Protein AF-A0A7I5EBB8-F1 (afdb_monomer_lite)

Secondary structure (DSSP, 8-state):
---------------PPPPPPEEEEEETTSPPPSSB-BPTT-SS-EEEEEEETTEEEEEEEEEETTEEEEEEEETTEEE-STTTTTTEEEEEE--S-HHHHS-EEEEEEGGGGTTT-TTEEE--BTTEEEEEETT-TT--EEEEEETTTTEEEEEETTEEEEEEGGGGTTSEEEEEE-SS--TT--STTSPPPPPPPP-PPPPPPPP---------SS-EEEE-SS-EEEEE-SEEEEEEEEEEEEEE-SEEEEEEEEEEEES--EES-SEEEEEEEEEES---EEEEEEEEEEEEEEES--EEEEEEEEEEEEEEEEE-----EEEEEEEEEEEEEE---SEEEEEEEEEEEE-S-----EEEEEEEEEEEES----SEEEEEEEEEEEEEEEEEEEEEEEEEEEEEEEEEEEEEEEEEEEEEEEE--B------SEEEEEESS--------S-B--EESS----------------------PPP-----PPP-B-SPEEEEEETTSBPPSS-B-BGGGS---BPTTS-SS-EEEEEEETTEEEEEEEEEETTEEEEEEEETTEEEES---EEEEEE---TTTBSEEEEEEEHHHHS---TT-S-EE-EE--TT--EEEEEEEETTEEEEEEEETTTTEEEEEETTEEEEEETHHHHHHEEEEEEEEPTT----

Structure (mmCIF, N/CA/C/O backbone):
data_AF-A0A7I5EBB8-F1
#
_entry.id   AF-A0A7I5EBB8-F1
#
loop_
_atom_site.group_PDB
_atom_site.id
_atom_site.type_symbol
_atom_site.label_atom_id
_atom_site.label_alt_id
_atom_site.label_comp_id
_atom_site.label_asym_id
_atom_site.label_entity_id
_atom_site.label_seq_id
_atom_site.pdbx_PDB_ins_code
_atom_site.Cartn_x
_atom_site.Cartn_y
_atom_site.Cartn_z
_atom_site.occupancy
_atom_site.B_iso_or_equiv
_atom_site.auth_seq_id
_atom_site.auth_comp_id
_atom_site.auth_asym_id
_atom_site.auth_atom_id
_atom_site.pdbx_PDB_model_num
ATOM 1 N N . ILE A 1 1 ? -47.905 -50.182 15.492 1.00 34.88 1 ILE A N 1
ATOM 2 C CA . ILE A 1 1 ? -47.058 -50.062 14.285 1.00 34.88 1 ILE A CA 1
ATOM 3 C C . ILE A 1 1 ? -47.151 -48.611 13.819 1.00 34.88 1 ILE A C 1
ATOM 5 O O . ILE A 1 1 ? -48.228 -48.179 13.446 1.00 34.88 1 ILE A O 1
ATOM 9 N N . HIS A 1 2 ? -46.052 -47.881 14.033 1.00 33.25 2 HIS A N 1
ATOM 10 C CA . HIS A 1 2 ? -45.647 -46.548 13.554 1.00 33.25 2 HIS A CA 1
ATOM 11 C C . HIS A 1 2 ? -46.678 -45.421 13.339 1.00 33.25 2 HIS A C 1
ATOM 13 O O . HIS A 1 2 ? -47.309 -45.322 12.294 1.00 33.25 2 HIS A O 1
ATOM 19 N N . SER A 1 3 ? -46.685 -44.472 14.284 1.00 29.11 3 SER A N 1
ATOM 20 C CA . SER A 1 3 ? -46.874 -43.042 14.007 1.00 29.11 3 SER A CA 1
ATOM 21 C C . SER A 1 3 ? -45.490 -42.389 14.061 1.00 29.11 3 SER A C 1
ATOM 23 O O . SER A 1 3 ? -44.815 -42.472 15.089 1.00 29.11 3 SER A O 1
ATOM 25 N N . THR A 1 4 ? -45.031 -41.825 12.945 1.00 33.00 4 THR A N 1
ATOM 26 C CA . THR A 1 4 ? -43.699 -41.220 12.815 1.00 33.00 4 THR A CA 1
ATOM 27 C C . THR A 1 4 ? -43.858 -39.706 12.745 1.00 33.00 4 THR A C 1
ATOM 29 O O . THR A 1 4 ? -44.167 -39.150 11.694 1.00 33.00 4 THR A O 1
ATOM 32 N N . SER A 1 5 ? -43.652 -39.033 13.876 1.00 31.89 5 SER A N 1
ATOM 33 C CA . SER A 1 5 ? -43.487 -37.582 13.927 1.00 31.89 5 SER A CA 1
ATOM 34 C C . SER A 1 5 ? -42.137 -37.208 13.312 1.00 31.89 5 SER A C 1
ATOM 36 O O . SER A 1 5 ? -41.087 -37.560 13.850 1.00 31.89 5 SER A O 1
ATOM 38 N N . TYR A 1 6 ? -42.154 -36.490 12.190 1.00 31.73 6 TYR A N 1
ATOM 39 C CA . TYR A 1 6 ? -40.972 -35.833 11.639 1.00 31.73 6 TYR A CA 1
ATOM 40 C C . TYR A 1 6 ? -40.589 -34.656 12.541 1.00 31.73 6 TYR A C 1
ATOM 42 O O . TYR A 1 6 ? -41.153 -33.568 12.452 1.00 31.73 6 TYR A O 1
ATOM 50 N N . VAL A 1 7 ? -39.621 -34.877 13.427 1.00 32.81 7 VAL A N 1
ATOM 51 C CA . VAL A 1 7 ? -38.882 -33.789 14.065 1.00 32.81 7 VAL A CA 1
ATOM 52 C C . VAL A 1 7 ? -37.901 -33.257 13.022 1.00 32.81 7 VAL A C 1
ATOM 54 O O . VAL A 1 7 ? -36.929 -33.928 12.677 1.00 32.81 7 VAL A O 1
ATOM 57 N N . CYS A 1 8 ? -38.155 -32.053 12.507 1.00 30.16 8 CYS A N 1
ATOM 58 C CA . CYS A 1 8 ? -37.134 -31.250 11.840 1.00 30.16 8 CYS A CA 1
ATOM 59 C C . CYS A 1 8 ? -36.033 -30.935 12.861 1.00 30.16 8 CYS A C 1
ATOM 61 O O . CYS A 1 8 ? -36.090 -29.925 13.562 1.00 30.16 8 CYS A O 1
ATOM 63 N N . LEU A 1 9 ? -35.028 -31.806 12.963 1.00 33.78 9 LEU A N 1
ATOM 64 C CA . LEU A 1 9 ? -33.756 -31.432 13.562 1.00 33.78 9 LEU A CA 1
ATOM 65 C C . LEU A 1 9 ? -33.115 -30.396 12.636 1.00 33.78 9 LEU A C 1
ATOM 67 O O . LEU A 1 9 ? -32.522 -30.724 11.610 1.00 33.78 9 LEU A O 1
ATOM 71 N N . ASN A 1 10 ? -33.246 -29.130 13.020 1.00 35.22 10 ASN A N 1
ATOM 72 C CA . ASN A 1 10 ? -32.328 -28.083 12.612 1.00 35.22 10 ASN A CA 1
ATOM 73 C C . ASN A 1 10 ? -30.911 -28.529 13.004 1.00 35.22 10 ASN A C 1
ATOM 75 O O . ASN A 1 10 ? -30.484 -28.326 14.140 1.00 35.22 10 ASN A O 1
ATOM 79 N N . MET A 1 11 ? -30.168 -29.125 12.070 1.00 32.88 11 MET A N 1
ATOM 80 C CA . MET A 1 11 ? -28.710 -29.147 12.135 1.00 32.88 11 MET A CA 1
ATOM 81 C C . MET A 1 11 ? -28.214 -27.714 11.912 1.00 32.88 11 MET A C 1
ATOM 83 O O . MET A 1 11 ? -27.711 -27.361 10.848 1.00 32.88 11 MET A O 1
ATOM 87 N N . ILE A 1 12 ? -28.365 -26.863 12.929 1.00 40.44 12 ILE A N 1
ATOM 88 C CA . ILE A 1 12 ? -27.466 -25.728 13.099 1.00 40.44 12 ILE A CA 1
ATOM 89 C C . ILE A 1 12 ? -26.121 -26.384 13.382 1.00 40.44 12 ILE A C 1
ATOM 91 O O . ILE A 1 12 ? -25.874 -26.851 14.493 1.00 40.44 12 ILE A O 1
ATOM 95 N N . ALA A 1 13 ? -25.290 -26.515 12.347 1.00 41.19 13 ALA A N 1
ATOM 96 C CA . ALA A 1 13 ? -23.890 -26.853 12.523 1.00 41.19 13 ALA A CA 1
ATOM 97 C C . ALA A 1 13 ? -23.352 -25.913 13.604 1.00 41.19 13 ALA A C 1
ATOM 99 O O . ALA A 1 13 ? -23.390 -24.693 13.432 1.00 41.19 13 ALA A O 1
ATOM 100 N N . ALA A 1 14 ? -22.947 -26.477 14.742 1.00 38.88 14 ALA A N 1
ATOM 101 C CA . ALA A 1 14 ? -22.342 -25.726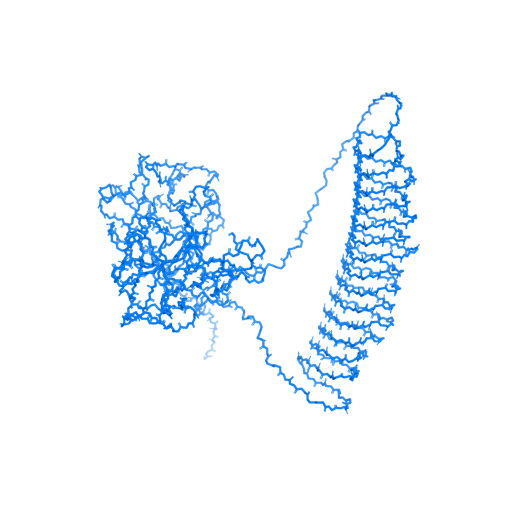 15.823 1.00 38.88 14 ALA A CA 1
ATOM 102 C C . ALA A 1 14 ? -21.138 -24.981 15.236 1.00 38.88 14 ALA A C 1
ATOM 104 O O . ALA A 1 14 ? -20.107 -25.590 14.951 1.00 38.88 14 ALA A O 1
ATOM 105 N N . ARG A 1 15 ? -21.285 -23.677 14.972 1.00 53.69 15 ARG A N 1
ATOM 106 C CA . ARG A 1 15 ? -20.143 -22.832 14.632 1.00 53.69 15 ARG A CA 1
ATOM 107 C C . ARG A 1 15 ? -19.220 -22.902 15.839 1.00 53.69 15 ARG A C 1
ATOM 109 O O . ARG A 1 15 ? -19.615 -22.498 16.931 1.00 53.69 15 ARG A O 1
ATOM 116 N N . SER A 1 16 ? -18.033 -23.475 15.657 1.00 62.59 16 SER A N 1
ATOM 117 C CA . SER A 1 16 ? -16.977 -23.413 16.663 1.00 62.59 16 SER A CA 1
ATOM 118 C C . SER A 1 16 ? -16.785 -21.956 17.068 1.00 62.59 16 SER A C 1
ATOM 120 O O . SER A 1 16 ? -16.807 -21.081 16.197 1.00 62.59 16 SER A O 1
ATOM 122 N N . GLN A 1 17 ? -16.625 -21.692 18.366 1.00 82.25 17 GLN A N 1
ATOM 123 C CA . GLN A 1 17 ? -16.383 -20.331 18.835 1.00 82.25 17 GLN A CA 1
ATOM 124 C C . GLN A 1 17 ? -15.175 -19.718 18.102 1.00 82.25 17 GLN A C 1
ATOM 126 O O . GLN A 1 17 ? -14.209 -20.443 17.833 1.00 82.25 17 GLN A O 1
ATOM 131 N N . PRO A 1 18 ? -15.230 -18.418 17.750 1.00 90.81 18 PRO A N 1
ATOM 132 C CA . PRO A 1 18 ? -14.087 -17.720 17.178 1.00 90.81 18 PRO A CA 1
ATOM 133 C C . PRO A 1 18 ? -12.851 -17.878 18.068 1.00 90.81 18 PRO A C 1
ATOM 135 O O . PRO A 1 18 ? -12.955 -17.831 19.293 1.00 90.81 18 PRO A O 1
ATOM 138 N N . LYS A 1 19 ? -11.684 -18.077 17.453 1.00 95.50 19 LYS A N 1
ATOM 139 C CA . LYS A 1 19 ? -10.406 -18.112 18.174 1.00 95.50 19 LYS A CA 1
ATOM 140 C C . LYS A 1 19 ? -10.071 -16.730 18.748 1.00 95.50 19 LYS A C 1
ATOM 142 O O . LYS A 1 19 ? -10.639 -15.716 18.345 1.00 95.50 19 LYS A O 1
ATOM 147 N N . GLU A 1 20 ? -9.125 -16.701 19.679 1.00 96.88 20 GLU A N 1
ATOM 148 C CA . GLU A 1 20 ? -8.567 -15.452 20.203 1.00 96.88 20 GLU A CA 1
ATOM 149 C C . GLU A 1 20 ? -7.585 -14.801 19.214 1.00 96.88 20 GLU A C 1
ATOM 151 O O . GLU A 1 20 ? -7.008 -15.464 18.343 1.00 96.88 20 GLU A O 1
ATOM 156 N N . ASP A 1 21 ? -7.373 -13.493 19.377 1.00 98.12 21 ASP A N 1
ATOM 157 C CA . ASP A 1 21 ? -6.368 -12.740 18.630 1.00 98.12 21 ASP A CA 1
ATOM 158 C C . ASP A 1 21 ? -4.963 -13.307 18.892 1.00 98.12 21 ASP A C 1
ATOM 160 O O . ASP A 1 21 ? -4.546 -13.509 20.034 1.00 98.12 21 ASP A O 1
ATOM 164 N N . THR A 1 22 ? -4.191 -13.543 17.829 1.00 98.38 22 THR A N 1
ATOM 165 C CA . THR A 1 22 ? -2.819 -14.053 17.957 1.00 98.38 22 THR A CA 1
ATOM 166 C C . THR A 1 22 ? -1.810 -12.907 17.942 1.00 98.38 22 THR A C 1
ATOM 168 O O . THR A 1 22 ? -1.615 -12.245 16.922 1.00 98.38 22 THR A O 1
ATOM 171 N N . TRP A 1 23 ? -1.120 -12.716 19.067 1.00 98.38 23 TRP A N 1
ATOM 172 C CA . TRP A 1 23 ? -0.069 -11.711 19.251 1.00 98.38 23 TRP A CA 1
ATOM 173 C C . TRP A 1 23 ? 1.315 -12.368 19.290 1.00 98.38 23 TRP A C 1
ATOM 175 O O . TRP A 1 23 ? 1.748 -12.877 20.329 1.00 98.38 23 TRP A O 1
ATOM 185 N N . ALA A 1 24 ? 2.032 -12.357 18.165 1.00 98.00 24 ALA A N 1
ATOM 186 C CA . ALA A 1 24 ? 3.351 -12.981 18.078 1.00 98.00 24 ALA A CA 1
ATOM 187 C C . ALA A 1 24 ? 4.417 -12.152 18.783 1.00 98.00 24 ALA A C 1
ATOM 189 O O . ALA A 1 24 ? 4.613 -10.985 18.446 1.00 98.00 24 ALA A O 1
ATOM 190 N N . PHE A 1 25 ? 5.156 -12.785 19.696 1.00 97.38 25 PHE A N 1
ATOM 191 C CA . PHE A 1 25 ? 6.366 -12.204 20.268 1.00 97.38 25 PHE A CA 1
ATOM 192 C C . PHE A 1 25 ? 7.398 -11.931 19.182 1.00 97.38 25 PHE A C 1
ATOM 194 O O . PHE A 1 25 ? 7.739 -12.805 18.385 1.00 97.38 25 PHE A O 1
ATOM 201 N N . GLN A 1 26 ? 7.914 -10.710 19.191 1.00 97.94 26 GLN A N 1
ATOM 202 C CA . GLN A 1 26 ? 8.800 -10.203 18.169 1.00 97.94 26 GLN A CA 1
ATOM 203 C C . GLN A 1 26 ? 9.948 -9.428 18.807 1.00 97.94 26 GLN A C 1
ATOM 205 O O . GLN A 1 26 ? 9.747 -8.412 19.478 1.00 97.94 26 GLN A O 1
ATOM 210 N N . LYS A 1 27 ? 11.173 -9.889 18.547 1.00 97.88 27 LYS A N 1
ATOM 211 C CA . LYS A 1 27 ? 12.380 -9.158 18.922 1.00 97.88 27 LYS A CA 1
ATOM 212 C C . LYS A 1 27 ? 12.552 -7.957 17.988 1.00 97.88 27 LYS A C 1
ATOM 214 O O . LYS A 1 27 ? 12.444 -8.079 16.765 1.00 97.88 27 LYS A O 1
ATOM 219 N N . ILE A 1 28 ? 12.812 -6.787 18.563 1.00 98.00 28 ILE A N 1
ATOM 220 C CA . ILE A 1 28 ? 13.091 -5.576 17.779 1.00 98.00 28 ILE A CA 1
ATOM 221 C C . ILE A 1 28 ? 14.420 -5.771 17.036 1.00 98.00 28 ILE A C 1
ATOM 223 O O . ILE A 1 28 ? 15.385 -6.286 17.606 1.00 98.00 28 ILE A O 1
ATOM 227 N N . GLY A 1 29 ? 14.473 -5.376 15.763 1.00 97.19 29 GLY A N 1
ATOM 228 C CA . GLY A 1 29 ? 15.647 -5.577 14.911 1.00 97.19 29 GLY A CA 1
ATOM 229 C C . GLY A 1 29 ? 15.768 -6.979 14.304 1.00 97.19 29 GLY A C 1
ATOM 230 O O . GLY A 1 29 ? 16.815 -7.305 13.751 1.00 97.19 29 GLY A O 1
ATOM 231 N N . THR A 1 30 ? 14.720 -7.809 14.362 1.00 97.69 30 THR A N 1
ATOM 232 C CA . THR A 1 30 ? 14.623 -9.051 13.570 1.00 97.69 30 THR A CA 1
ATOM 233 C C . THR A 1 30 ? 13.460 -8.994 12.584 1.00 97.69 30 THR A C 1
ATOM 235 O O . THR A 1 30 ? 12.589 -8.136 12.710 1.00 97.69 30 THR A O 1
ATOM 238 N N . ALA A 1 31 ? 13.441 -9.890 11.593 1.00 98.00 31 ALA A N 1
ATOM 239 C CA . ALA A 1 31 ? 12.369 -9.959 10.598 1.00 98.00 31 ALA A CA 1
ATOM 240 C C . ALA A 1 31 ? 10.986 -10.154 11.244 1.00 98.00 31 ALA A C 1
ATOM 242 O O . ALA A 1 31 ? 10.888 -10.762 12.310 1.00 98.00 31 ALA A O 1
ATOM 243 N N . PHE A 1 32 ? 9.940 -9.648 10.591 1.00 98.38 32 PHE A N 1
ATOM 244 C CA . PHE A 1 32 ? 8.550 -9.766 11.017 1.00 98.38 32 PHE A CA 1
ATOM 245 C C . PHE A 1 32 ? 8.129 -11.233 11.185 1.00 98.38 32 PHE A C 1
ATOM 247 O O . PHE A 1 32 ? 8.659 -12.125 10.506 1.00 98.38 32 PHE A O 1
ATOM 254 N N . PRO A 1 33 ? 7.149 -11.502 12.060 1.00 97.44 33 PRO A N 1
ATOM 255 C CA . PRO A 1 33 ? 6.530 -12.812 12.114 1.00 97.44 33 PRO A CA 1
ATOM 256 C C . PRO A 1 33 ? 5.629 -12.994 10.872 1.00 97.44 33 PRO A C 1
ATOM 258 O O . PRO A 1 33 ? 5.290 -12.009 10.213 1.00 97.44 33 PRO A O 1
ATOM 261 N N . PRO A 1 34 ? 5.238 -14.228 10.507 1.00 95.75 34 PRO A N 1
ATOM 262 C CA . PRO A 1 34 ? 4.413 -14.462 9.320 1.00 95.75 34 PRO A CA 1
ATOM 263 C C . PRO A 1 34 ? 3.029 -13.809 9.443 1.00 95.75 34 PRO A C 1
ATOM 265 O O . PRO A 1 34 ? 2.474 -13.732 10.538 1.00 95.75 34 PRO A O 1
ATOM 268 N N . ASN A 1 35 ? 2.455 -13.388 8.315 1.00 96.50 35 ASN A N 1
ATOM 269 C CA . ASN A 1 35 ? 1.112 -12.800 8.221 1.00 96.50 35 ASN A CA 1
ATOM 270 C C . ASN A 1 35 ? 0.824 -11.667 9.241 1.00 96.50 35 ASN A C 1
ATOM 272 O O . ASN A 1 35 ? -0.181 -11.740 9.961 1.00 96.50 35 ASN A O 1
ATOM 276 N N . PRO A 1 36 ? 1.696 -10.643 9.353 1.00 98.38 36 PRO A N 1
ATOM 277 C CA . PRO A 1 36 ? 1.454 -9.509 10.235 1.00 98.38 36 PRO A CA 1
ATOM 278 C C . PRO A 1 36 ? 0.279 -8.663 9.717 1.00 98.38 36 PRO A C 1
ATOM 280 O O . PRO A 1 36 ? 0.115 -8.469 8.514 1.00 98.38 36 PRO A O 1
ATOM 283 N N . VAL A 1 37 ? -0.543 -8.122 10.617 1.00 98.56 37 VAL A N 1
ATOM 284 C CA . VAL A 1 37 ? -1.717 -7.320 10.232 1.00 98.56 37 VAL A CA 1
ATOM 285 C C . VAL A 1 37 ? -1.315 -5.873 9.934 1.00 98.56 37 VAL A C 1
ATOM 287 O O . VAL A 1 37 ? -0.884 -5.134 10.826 1.00 98.56 37 VAL A O 1
ATOM 290 N N . LYS A 1 38 ? -1.486 -5.457 8.673 1.00 98.00 38 LYS A N 1
ATOM 291 C CA . LYS A 1 38 ? -1.270 -4.076 8.208 1.00 98.00 38 LYS A CA 1
ATOM 292 C C . LYS A 1 38 ? -2.376 -3.123 8.665 1.00 98.00 38 LYS A C 1
ATOM 294 O O . LYS A 1 38 ? -3.549 -3.484 8.779 1.00 98.00 38 LYS A O 1
ATOM 299 N N . CYS A 1 39 ? -2.000 -1.863 8.855 1.00 98.00 39 CYS A N 1
ATOM 300 C CA . CYS A 1 39 ? -2.942 -0.760 9.001 1.00 98.00 39 CYS A CA 1
ATOM 301 C C . CYS A 1 39 ? -3.643 -0.479 7.667 1.00 98.00 39 CYS A C 1
ATOM 303 O O . CYS A 1 39 ? -3.008 -0.488 6.611 1.00 98.00 39 CYS A O 1
ATOM 305 N N . LEU A 1 40 ? -4.945 -0.182 7.712 1.00 95.06 40 LEU A N 1
ATOM 306 C CA . LEU A 1 40 ? -5.749 0.068 6.515 1.00 95.06 40 LEU A CA 1
ATOM 307 C C . LEU A 1 40 ? -5.126 1.142 5.606 1.00 95.06 40 LEU A C 1
ATOM 309 O O . LEU A 1 40 ? -4.961 2.301 5.998 1.00 95.06 40 LEU A O 1
ATOM 313 N N . GLY A 1 41 ? -4.838 0.757 4.361 1.00 93.50 41 GLY A N 1
ATOM 314 C CA . GLY A 1 41 ? -4.309 1.656 3.334 1.00 93.50 41 GLY A CA 1
ATOM 315 C C . GLY A 1 41 ? -2.876 2.137 3.576 1.00 93.50 41 GLY A C 1
ATOM 316 O O . GLY A 1 41 ? -2.452 3.075 2.911 1.00 93.50 41 GLY A O 1
ATOM 317 N N . GLN A 1 42 ? -2.141 1.535 4.517 1.00 96.12 42 GLN A N 1
ATOM 318 C CA . GLN A 1 42 ? -0.746 1.878 4.796 1.00 96.12 42 GLN A CA 1
ATOM 319 C C . GLN A 1 42 ? 0.197 0.835 4.196 1.00 96.12 42 GLN A C 1
ATOM 321 O O . GLN A 1 42 ? 0.010 -0.364 4.395 1.00 96.12 42 GLN A O 1
ATOM 326 N N . GLN A 1 43 ? 1.243 1.289 3.501 1.00 97.00 43 GLN A N 1
ATOM 327 C CA . GLN A 1 43 ? 2.196 0.390 2.841 1.00 97.00 43 GLN A CA 1
ATOM 328 C C . GLN A 1 43 ? 3.107 -0.343 3.839 1.00 97.00 43 GLN A C 1
ATOM 330 O O . GLN A 1 43 ? 3.397 -1.524 3.663 1.00 97.00 43 GLN A O 1
ATOM 335 N N . ASN A 1 44 ? 3.571 0.352 4.881 1.00 98.00 44 ASN A N 1
ATOM 336 C CA . ASN A 1 44 ? 4.619 -0.126 5.787 1.00 98.00 44 ASN A CA 1
ATOM 337 C C . ASN A 1 44 ? 4.297 0.192 7.255 1.00 98.00 44 ASN A C 1
ATOM 339 O O . ASN A 1 44 ? 5.113 0.759 7.974 1.00 98.00 44 ASN A O 1
ATOM 343 N N . MET A 1 45 ? 3.069 -0.096 7.688 1.00 98.62 45 MET A N 1
ATOM 344 C CA . MET A 1 45 ? 2.646 0.115 9.073 1.00 98.62 45 MET A CA 1
ATOM 345 C C . MET A 1 45 ? 1.788 -1.054 9.543 1.00 98.62 45 MET A C 1
ATOM 347 O O . MET A 1 45 ? 0.788 -1.386 8.907 1.00 98.62 45 MET A O 1
ATOM 351 N N . TYR A 1 46 ? 2.161 -1.647 10.671 1.00 98.81 46 TYR A N 1
ATOM 352 C CA . TYR A 1 46 ? 1.557 -2.860 11.217 1.00 98.81 46 TYR A CA 1
ATOM 353 C C . TYR A 1 46 ? 1.118 -2.643 12.666 1.00 98.81 46 TYR A C 1
ATOM 355 O O . TYR A 1 46 ? 1.676 -1.803 13.380 1.00 98.81 46 TYR A O 1
ATOM 363 N N . VAL A 1 47 ? 0.106 -3.401 13.092 1.00 98.88 47 VAL A N 1
ATOM 364 C CA . VAL A 1 47 ? -0.451 -3.320 14.448 1.00 98.88 47 VAL A CA 1
ATOM 365 C C . VAL A 1 47 ? 0.491 -3.999 15.438 1.00 98.88 47 VAL A C 1
ATOM 367 O O . VAL A 1 47 ? 0.800 -5.186 15.301 1.00 98.88 47 VAL A O 1
ATOM 370 N N . ALA A 1 48 ? 0.932 -3.249 16.448 1.00 98.81 48 ALA A N 1
ATOM 371 C CA . ALA A 1 48 ? 1.857 -3.730 17.463 1.00 98.81 48 ALA A CA 1
ATOM 372 C C . ALA A 1 48 ? 1.317 -3.508 18.881 1.00 98.81 48 ALA A C 1
ATOM 374 O O . ALA A 1 48 ? 0.501 -2.619 19.128 1.00 98.81 48 ALA A O 1
ATOM 375 N N . LEU A 1 49 ? 1.810 -4.313 19.814 1.00 98.81 49 LEU A N 1
ATOM 376 C CA . LEU A 1 49 ? 1.445 -4.311 21.224 1.00 98.81 49 LEU A CA 1
ATOM 377 C C . LEU A 1 49 ? 2.709 -4.390 22.079 1.00 98.81 49 LEU A C 1
ATOM 379 O O . LEU A 1 49 ? 3.642 -5.135 21.779 1.00 98.81 49 LEU A O 1
ATOM 383 N N . TRP A 1 50 ? 2.739 -3.624 23.160 1.00 98.56 50 TRP A N 1
ATOM 384 C CA . TRP A 1 50 ? 3.810 -3.642 24.145 1.00 98.56 50 TRP A CA 1
ATOM 385 C C . TRP A 1 50 ? 3.225 -3.615 25.554 1.00 98.56 50 TRP A C 1
ATOM 387 O O . TRP A 1 50 ? 2.155 -3.052 25.780 1.00 98.56 50 TRP A O 1
ATOM 397 N N . TYR A 1 51 ? 3.928 -4.218 26.510 1.00 97.38 51 TYR A N 1
ATOM 398 C CA . TYR A 1 51 ? 3.520 -4.237 27.909 1.00 97.38 51 TYR A CA 1
ATOM 399 C C . TYR A 1 51 ? 4.507 -3.457 28.761 1.00 97.38 51 TYR A C 1
ATOM 401 O O . TYR A 1 51 ? 5.714 -3.683 28.701 1.00 97.38 51 TYR A O 1
ATOM 409 N N . LYS A 1 52 ? 3.981 -2.600 29.637 1.00 95.88 52 LYS A N 1
ATOM 410 C CA . LYS A 1 52 ? 4.773 -1.933 30.670 1.00 95.88 52 LYS A CA 1
ATOM 411 C C . LYS A 1 52 ? 4.121 -2.119 32.029 1.00 95.88 52 LYS A C 1
ATOM 413 O O . LYS A 1 52 ? 2.998 -1.675 32.249 1.00 95.88 52 LYS A O 1
ATOM 418 N N . HIS A 1 53 ? 4.822 -2.788 32.945 1.00 93.19 53 HIS A N 1
ATOM 419 C CA . HIS A 1 53 ? 4.309 -3.114 34.285 1.00 93.19 53 HIS A CA 1
ATOM 420 C C . HIS A 1 53 ? 2.941 -3.827 34.247 1.00 93.19 53 HIS A C 1
ATOM 422 O O . HIS A 1 53 ? 2.025 -3.476 34.986 1.00 93.19 53 HIS A O 1
ATOM 428 N N . GLY A 1 54 ? 2.785 -4.784 33.325 1.00 92.50 54 GLY A N 1
ATOM 429 C CA . GLY A 1 54 ? 1.537 -5.530 33.129 1.00 92.50 54 GLY A CA 1
ATOM 430 C C . GLY A 1 54 ? 0.427 -4.765 32.398 1.00 92.50 54 GLY A C 1
ATOM 431 O O . GLY A 1 54 ? -0.632 -5.339 32.164 1.00 92.50 54 GLY A O 1
ATOM 432 N N . LYS A 1 55 ? 0.646 -3.501 32.004 1.00 96.25 55 LYS A N 1
ATOM 433 C CA . LYS A 1 55 ? -0.331 -2.718 31.238 1.00 96.25 55 LYS A CA 1
ATOM 434 C C . LYS A 1 55 ? -0.070 -2.815 29.729 1.00 96.25 55 LYS A C 1
ATOM 436 O O . LYS A 1 55 ? 1.038 -2.463 29.318 1.00 96.25 55 LYS A O 1
ATOM 441 N N . PRO A 1 56 ? -1.056 -3.252 28.927 1.00 98.12 56 PRO A N 1
ATOM 442 C CA . PRO A 1 56 ? -0.958 -3.290 27.471 1.00 98.12 56 PRO A CA 1
ATOM 443 C C . PRO A 1 56 ? -1.060 -1.887 26.865 1.00 98.12 56 PRO A C 1
ATOM 445 O O . PRO A 1 56 ? -1.877 -1.071 27.291 1.00 98.12 56 PRO A O 1
ATOM 448 N N . ILE A 1 57 ? -0.237 -1.621 25.856 1.00 98.44 57 ILE A N 1
ATOM 449 C CA . ILE A 1 57 ? -0.179 -0.371 25.100 1.00 98.44 57 ILE A CA 1
ATOM 450 C C . ILE A 1 57 ? -0.044 -0.743 23.625 1.00 98.44 57 ILE A C 1
ATOM 452 O O . ILE A 1 57 ? 0.988 -1.281 23.216 1.00 98.44 57 ILE A O 1
ATOM 456 N N . HIS A 1 58 ? -1.071 -0.466 22.821 1.00 98.81 58 HIS A N 1
ATOM 457 C CA . HIS A 1 58 ? -0.940 -0.597 21.372 1.00 98.81 58 HIS A CA 1
ATOM 458 C C . HIS A 1 58 ? -0.093 0.539 20.790 1.00 98.81 58 HIS A C 1
ATOM 460 O O . HIS A 1 58 ? -0.035 1.658 21.304 1.00 98.81 58 HIS A O 1
ATOM 466 N N . GLY A 1 59 ? 0.570 0.231 19.688 1.00 98.56 59 GLY A N 1
ATOM 467 C CA . GLY A 1 59 ? 1.391 1.152 18.921 1.00 98.56 59 GLY A CA 1
ATOM 468 C C . GLY A 1 59 ? 1.564 0.612 17.514 1.00 98.56 59 GLY A C 1
ATOM 469 O O . GLY A 1 59 ? 0.752 -0.186 17.038 1.00 98.56 59 GLY A O 1
ATOM 470 N N . ARG A 1 60 ? 2.636 1.027 16.846 1.00 98.69 60 ARG A N 1
ATOM 471 C CA . ARG A 1 60 ? 2.911 0.601 15.472 1.00 98.69 60 ARG A CA 1
ATOM 472 C C . ARG A 1 60 ? 4.284 -0.015 15.326 1.00 98.69 60 ARG A C 1
ATOM 474 O O . ARG A 1 60 ? 5.221 0.371 16.025 1.00 98.69 60 ARG A O 1
ATOM 481 N N . SER A 1 61 ? 4.403 -0.899 14.349 1.00 98.62 61 SER A N 1
ATOM 482 C CA . SER A 1 61 ? 5.679 -1.356 13.812 1.00 98.62 61 SER A CA 1
ATOM 483 C C . SER A 1 61 ? 5.772 -1.096 12.311 1.00 98.62 61 SER A C 1
ATOM 485 O O . SER A 1 61 ? 4.759 -0.903 11.636 1.00 98.62 61 SER A O 1
ATOM 487 N N . TRP A 1 62 ? 6.995 -1.045 11.795 1.00 98.69 62 TRP A N 1
ATOM 488 C CA . TRP A 1 62 ? 7.298 -0.901 10.371 1.00 98.69 62 TRP A CA 1
ATOM 489 C C . TRP A 1 62 ? 8.575 -1.660 10.013 1.00 98.69 62 TRP A C 1
ATOM 491 O O . TRP A 1 62 ? 9.362 -2.044 10.881 1.00 98.69 62 TRP A O 1
ATOM 501 N N . ASN A 1 63 ? 8.752 -1.905 8.720 1.00 98.38 63 ASN A N 1
ATOM 502 C CA . ASN A 1 63 ? 9.935 -2.522 8.147 1.00 98.38 63 ASN A CA 1
ATOM 503 C C . ASN A 1 63 ? 10.993 -1.461 7.848 1.00 98.38 63 ASN A C 1
ATOM 505 O O . ASN A 1 63 ? 10.716 -0.485 7.148 1.00 98.38 63 ASN A O 1
ATOM 509 N N . ASN A 1 64 ? 12.204 -1.682 8.345 1.00 98.12 64 ASN A N 1
ATOM 510 C CA . ASN A 1 64 ? 13.397 -0.967 7.923 1.00 98.12 64 ASN A CA 1
ATOM 511 C C . ASN A 1 64 ? 14.555 -1.964 7.821 1.00 98.12 64 ASN A C 1
ATOM 513 O O . ASN A 1 64 ? 14.828 -2.697 8.768 1.00 98.12 64 ASN A O 1
ATOM 517 N N . GLY A 1 65 ? 15.205 -2.056 6.666 1.00 97.62 65 GLY A N 1
ATOM 518 C CA . GLY A 1 65 ? 16.265 -3.031 6.413 1.00 97.62 65 GLY A CA 1
ATOM 519 C C . GLY A 1 65 ? 15.808 -4.492 6.515 1.00 97.62 65 GLY A C 1
ATOM 520 O O . GLY A 1 65 ? 16.624 -5.369 6.784 1.00 97.62 65 GLY A O 1
ATOM 521 N N . GLY A 1 66 ? 14.512 -4.774 6.354 1.00 97.75 66 GLY A N 1
ATOM 522 C CA . GLY A 1 66 ? 13.945 -6.119 6.476 1.00 97.75 66 GLY A CA 1
ATOM 523 C C . GLY A 1 66 ? 13.614 -6.537 7.903 1.00 97.75 66 GLY A C 1
ATOM 524 O O . GLY A 1 66 ? 13.153 -7.663 8.121 1.00 97.75 66 GLY A O 1
ATOM 525 N N . VAL A 1 67 ? 13.832 -5.656 8.876 1.00 98.31 67 VAL A N 1
ATOM 526 C CA . VAL A 1 67 ? 13.623 -5.931 10.294 1.00 98.31 67 VAL A CA 1
ATOM 527 C C . VAL A 1 67 ? 12.578 -5.004 10.901 1.00 98.31 67 VAL A C 1
ATOM 529 O O . VAL A 1 67 ? 12.210 -3.978 10.331 1.00 98.31 67 VAL A O 1
ATOM 532 N N . VAL A 1 68 ? 12.065 -5.413 12.056 1.00 98.44 68 VAL A N 1
ATOM 533 C CA . VAL A 1 68 ? 11.032 -4.699 12.801 1.00 98.44 68 VAL A CA 1
ATOM 534 C C . VAL A 1 68 ? 11.642 -3.519 13.548 1.00 98.44 68 VAL A C 1
ATOM 536 O O . VAL A 1 68 ? 12.474 -3.701 14.441 1.00 98.44 68 VAL A O 1
ATOM 539 N N . GLU A 1 69 ? 11.140 -2.331 13.239 1.00 98.50 69 GLU A N 1
ATOM 540 C CA . GLU A 1 69 ? 11.186 -1.146 14.094 1.00 98.50 69 GLU A CA 1
ATOM 541 C C . GLU A 1 69 ? 9.776 -0.820 14.600 1.00 98.50 69 GLU A C 1
ATOM 543 O O . GLU A 1 69 ? 8.781 -1.350 14.095 1.00 98.50 69 GLU A O 1
ATOM 548 N N . CYS A 1 70 ? 9.670 0.011 15.637 1.00 98.50 70 CYS A N 1
ATOM 549 C CA . CYS A 1 70 ? 8.392 0.286 16.283 1.00 98.50 70 CYS A CA 1
ATOM 550 C C . CYS A 1 70 ? 8.359 1.609 17.047 1.00 98.50 70 CYS A C 1
ATOM 552 O O . CYS A 1 70 ? 9.391 2.216 17.324 1.00 98.50 70 CYS A O 1
ATOM 554 N N . SER A 1 71 ? 7.151 2.040 17.408 1.00 98.62 71 SER A N 1
ATOM 555 C CA . SER A 1 71 ? 6.898 3.258 18.175 1.00 98.62 71 SER A CA 1
ATOM 556 C C . SER A 1 71 ? 5.665 3.095 19.065 1.00 98.62 71 SER A C 1
ATOM 558 O O . SER A 1 71 ? 4.603 2.677 18.589 1.00 98.62 71 SER A O 1
ATOM 560 N N . PHE A 1 72 ? 5.816 3.453 20.344 1.00 98.69 72 PHE A N 1
ATOM 561 C CA . PHE A 1 72 ? 4.761 3.416 21.357 1.00 98.69 72 PHE A CA 1
ATOM 562 C C . PHE A 1 72 ? 4.697 4.727 22.155 1.00 98.69 72 PHE A C 1
ATOM 564 O O . PHE A 1 72 ? 5.740 5.253 22.564 1.00 98.69 72 PHE A O 1
ATOM 571 N N . PRO A 1 73 ? 3.491 5.249 22.439 1.00 98.12 73 PRO A N 1
ATOM 572 C CA . PRO A 1 73 ? 3.317 6.389 23.329 1.00 98.12 73 PRO A CA 1
ATOM 573 C C . PRO A 1 73 ? 3.347 5.945 24.798 1.00 98.12 73 PRO A C 1
ATOM 575 O O . PRO A 1 73 ? 2.566 5.093 25.217 1.00 98.12 73 PRO A O 1
ATOM 578 N N . TYR A 1 74 ? 4.212 6.551 25.616 1.00 96.81 74 TYR A N 1
ATOM 579 C CA . TYR A 1 74 ? 4.258 6.284 27.057 1.00 96.81 74 TYR A CA 1
ATOM 580 C C . TYR A 1 74 ? 4.665 7.529 27.843 1.00 96.81 74 TYR A C 1
ATOM 582 O O . TYR A 1 74 ? 5.699 8.125 27.573 1.00 96.81 74 TYR A O 1
ATOM 590 N N . LYS A 1 75 ? 3.873 7.928 28.849 1.00 92.88 75 LYS A N 1
ATOM 591 C CA . LYS A 1 75 ? 4.162 9.091 29.720 1.00 92.88 75 LYS A CA 1
ATOM 592 C C . LYS A 1 75 ? 4.606 10.349 28.943 1.00 92.88 75 LYS A C 1
ATOM 594 O O . LYS A 1 75 ? 5.585 10.993 29.308 1.00 92.88 75 LYS A O 1
ATOM 599 N N . LYS A 1 76 ? 3.867 10.695 27.882 1.00 93.44 76 LYS A N 1
ATOM 600 C CA . LYS A 1 76 ? 4.102 11.855 26.995 1.00 93.44 76 LYS A CA 1
ATOM 601 C C . LYS A 1 76 ? 5.384 11.817 26.149 1.00 93.44 76 LYS A C 1
ATOM 603 O O . LYS A 1 76 ? 5.674 12.795 25.465 1.00 93.44 76 LYS A O 1
ATOM 608 N N . VAL A 1 77 ? 6.113 10.702 26.144 1.00 96.75 77 VAL A N 1
ATOM 609 C CA . VAL A 1 77 ? 7.282 10.489 25.281 1.00 96.75 77 VAL A CA 1
ATOM 610 C C . VAL A 1 77 ? 7.052 9.323 24.321 1.00 96.75 77 VAL A C 1
ATOM 612 O O . VAL A 1 77 ? 6.320 8.379 24.625 1.00 96.75 77 VAL A O 1
ATOM 615 N N . GLU A 1 78 ? 7.672 9.398 23.148 1.00 98.19 78 GLU A N 1
ATOM 616 C CA . GLU A 1 78 ? 7.759 8.266 22.226 1.00 98.19 78 GLU A CA 1
ATOM 617 C C . GLU A 1 78 ? 8.868 7.308 22.676 1.00 98.19 78 GLU A C 1
ATOM 619 O O . GLU A 1 78 ? 10.002 7.719 22.938 1.00 98.19 78 GLU A O 1
ATOM 624 N N . LEU A 1 79 ? 8.541 6.018 22.742 1.00 98.06 79 LEU A N 1
ATOM 625 C CA . LEU A 1 79 ? 9.499 4.939 22.946 1.00 98.06 79 LEU A CA 1
ATOM 626 C C . LEU A 1 79 ? 9.606 4.120 21.661 1.00 98.06 79 LEU A C 1
ATOM 628 O O . LEU A 1 79 ? 8.600 3.607 21.171 1.00 98.06 79 LEU A O 1
ATOM 632 N N . SER A 1 80 ? 10.819 3.981 21.132 1.00 96.88 80 SER A N 1
ATOM 633 C CA . SER A 1 80 ? 11.058 3.312 19.843 1.00 96.88 80 SER A CA 1
ATOM 634 C C . SER A 1 80 ? 12.254 2.364 19.847 1.00 96.88 80 SER A C 1
ATOM 636 O O . SER A 1 80 ? 12.333 1.449 19.031 1.00 96.88 80 SER A O 1
ATOM 638 N N . THR A 1 81 ? 13.192 2.533 20.781 1.00 95.12 81 THR A N 1
ATOM 639 C CA . THR A 1 81 ? 14.406 1.710 20.819 1.00 95.12 81 THR A CA 1
ATOM 640 C C . THR A 1 81 ? 14.198 0.412 21.594 1.00 95.12 81 THR A C 1
ATOM 642 O O . THR A 1 81 ? 13.491 0.372 22.604 1.00 95.12 81 THR A O 1
ATOM 645 N N . ALA A 1 82 ? 14.924 -0.639 21.200 1.00 94.88 82 ALA A N 1
ATOM 646 C CA . ALA A 1 82 ? 14.928 -1.917 21.913 1.00 94.88 82 ALA A CA 1
ATOM 647 C C . ALA A 1 82 ? 15.259 -1.762 23.409 1.00 94.88 82 ALA A C 1
ATOM 649 O O . ALA A 1 82 ? 14.674 -2.440 24.244 1.00 94.88 82 ALA A O 1
ATOM 650 N N . ARG A 1 83 ? 16.149 -0.827 23.773 1.00 94.75 83 ARG A N 1
ATOM 651 C CA . ARG A 1 83 ? 16.491 -0.553 25.178 1.00 94.75 83 ARG A CA 1
ATOM 652 C C . ARG A 1 83 ? 15.315 0.033 25.964 1.00 94.75 83 ARG A C 1
ATOM 654 O O . ARG A 1 83 ? 15.109 -0.354 27.109 1.00 94.75 83 ARG A O 1
ATOM 661 N N . GLN A 1 84 ? 14.565 0.964 25.373 1.00 95.25 84 GLN A N 1
ATOM 662 C CA . GLN A 1 84 ? 13.393 1.578 26.012 1.00 95.25 84 GLN A CA 1
ATOM 663 C C . GLN A 1 84 ? 12.237 0.583 26.179 1.00 95.25 84 GLN A C 1
ATOM 665 O O . GLN A 1 84 ? 11.498 0.665 27.160 1.00 95.25 84 GLN A O 1
ATOM 670 N N . LEU A 1 85 ? 12.104 -0.343 25.228 1.00 96.31 85 LEU A N 1
ATOM 671 C CA . LEU A 1 85 ? 10.992 -1.288 25.117 1.00 96.31 85 LEU A CA 1
ATOM 672 C C . LEU A 1 85 ? 11.319 -2.689 25.662 1.00 96.31 85 LEU A C 1
ATOM 674 O O . LEU A 1 85 ? 10.558 -3.620 25.434 1.00 96.31 85 LEU A O 1
ATOM 678 N N . GLU A 1 86 ? 12.431 -2.854 26.385 1.00 93.06 86 GLU A N 1
ATOM 679 C CA . GLU A 1 86 ? 12.829 -4.136 27.002 1.00 93.06 86 GLU A CA 1
ATOM 680 C C . GLU A 1 86 ? 13.046 -5.272 25.970 1.00 93.06 86 GLU A C 1
ATOM 682 O O . GLU A 1 86 ? 12.899 -6.460 26.248 1.00 93.06 86 GLU A O 1
ATOM 687 N N . GLY A 1 87 ? 13.447 -4.894 24.754 1.00 89.31 87 GLY A N 1
ATOM 688 C CA . GLY A 1 87 ? 13.928 -5.768 23.682 1.00 89.31 87 GLY A CA 1
ATOM 689 C C . GLY A 1 87 ? 12.855 -6.434 22.820 1.00 89.31 87 GLY A C 1
ATOM 690 O O . GLY A 1 87 ? 13.161 -6.811 21.686 1.00 89.31 87 GLY A O 1
ATOM 691 N N . ASN A 1 88 ? 11.620 -6.560 23.312 1.00 94.81 88 ASN A N 1
ATOM 692 C CA . ASN A 1 88 ? 10.562 -7.315 22.643 1.00 94.81 88 ASN A CA 1
ATOM 693 C C . ASN A 1 88 ? 9.233 -6.560 22.628 1.00 94.81 88 ASN A C 1
ATOM 695 O O . ASN A 1 88 ? 8.876 -5.858 23.572 1.00 94.81 88 ASN A O 1
ATOM 699 N N . ILE A 1 89 ? 8.484 -6.776 21.557 1.00 98.38 89 ILE A N 1
ATOM 700 C CA . ILE A 1 89 ? 7.099 -6.338 21.386 1.00 98.38 89 ILE A CA 1
ATOM 701 C C . ILE A 1 89 ? 6.272 -7.536 20.919 1.00 98.38 89 ILE A C 1
ATOM 703 O O . ILE A 1 89 ? 6.802 -8.633 20.726 1.00 98.38 89 ILE A O 1
ATOM 707 N N . GLN A 1 90 ? 4.984 -7.326 20.697 1.00 98.62 90 GLN A N 1
ATOM 708 C CA . GLN A 1 90 ? 4.148 -8.249 19.952 1.00 98.62 90 GLN A CA 1
ATOM 709 C C . GLN A 1 90 ? 3.614 -7.586 18.685 1.00 98.62 90 GLN A C 1
ATOM 711 O O . GLN A 1 90 ? 3.355 -6.383 18.663 1.00 98.62 90 GLN A O 1
ATOM 716 N N . VAL A 1 91 ? 3.450 -8.372 17.625 1.00 98.75 91 VAL A N 1
ATOM 717 C CA . VAL A 1 91 ? 2.823 -7.943 16.369 1.00 98.75 91 VAL A CA 1
ATOM 718 C C . VAL A 1 91 ? 1.585 -8.800 16.139 1.00 98.75 91 VAL A C 1
ATOM 720 O O . VAL A 1 91 ? 1.637 -10.022 16.304 1.00 98.75 91 VAL A O 1
ATOM 723 N N . LEU A 1 92 ? 0.472 -8.158 15.784 1.00 98.81 92 LEU A N 1
ATOM 724 C CA . LEU A 1 92 ? -0.780 -8.857 15.513 1.00 98.81 92 LEU A CA 1
ATOM 725 C C . LEU A 1 92 ? -0.630 -9.740 14.273 1.00 98.81 92 LEU A C 1
ATOM 727 O O . LEU A 1 92 ? -0.157 -9.272 13.235 1.00 98.81 92 LEU A O 1
ATOM 731 N N . GLN A 1 93 ? -1.064 -10.994 14.368 1.00 98.06 93 GLN A N 1
ATOM 732 C CA . GLN A 1 93 ? -1.049 -11.944 13.261 1.00 98.06 93 GLN A CA 1
ATOM 733 C C . GLN A 1 93 ? -2.455 -12.345 12.830 1.00 98.06 93 GLN A C 1
ATOM 735 O O . GLN A 1 93 ? -3.373 -12.464 13.643 1.00 98.06 93 GLN A O 1
ATOM 740 N N . TYR A 1 94 ? -2.586 -12.651 11.541 1.00 97.56 94 TYR A N 1
ATOM 741 C CA . TYR A 1 94 ? -3.761 -13.317 10.996 1.00 97.56 94 TYR A CA 1
ATOM 742 C C . TYR A 1 94 ? -3.338 -14.450 10.060 1.00 97.56 94 TYR A C 1
ATOM 744 O O . TYR A 1 94 ? -3.114 -14.248 8.870 1.00 97.56 94 TYR A O 1
ATOM 752 N N . SER A 1 95 ? -3.189 -15.658 10.608 1.00 94.00 95 SER A N 1
ATOM 753 C CA . SER A 1 95 ? -2.801 -16.841 9.830 1.00 94.00 95 SER A CA 1
ATOM 754 C C . SER A 1 95 ? -4.009 -17.733 9.565 1.00 94.00 95 SER A C 1
ATOM 756 O O . SER A 1 95 ? -4.590 -18.282 10.498 1.00 94.00 95 SER A O 1
ATOM 758 N N . GLY A 1 96 ? -4.366 -17.911 8.295 1.00 92.50 96 GLY A N 1
ATOM 759 C CA . GLY A 1 96 ? -5.545 -18.668 7.876 1.00 92.50 96 GLY A CA 1
ATOM 760 C C . GLY A 1 96 ? -6.633 -17.756 7.318 1.00 92.50 96 GLY A C 1
ATOM 761 O O . GLY A 1 96 ? -6.346 -16.785 6.622 1.00 92.50 96 GLY A O 1
ATOM 762 N N . ASP A 1 97 ? -7.884 -18.099 7.592 1.00 92.88 97 ASP A N 1
ATOM 763 C CA . ASP A 1 97 ? -9.065 -17.419 7.068 1.00 92.88 97 ASP A CA 1
ATOM 764 C C . ASP A 1 97 ? -10.229 -17.456 8.070 1.00 92.88 97 ASP A C 1
ATOM 766 O O . ASP A 1 97 ? -10.153 -18.080 9.131 1.00 92.88 97 ASP A O 1
ATOM 770 N N . HIS A 1 98 ? -11.345 -16.817 7.718 1.00 93.69 98 HIS A N 1
ATOM 771 C CA . HIS A 1 98 ? -12.519 -16.759 8.587 1.00 93.69 98 HIS A CA 1
ATOM 772 C C . HIS A 1 98 ? -13.136 -18.140 8.878 1.00 93.69 98 HIS A C 1
ATOM 774 O O . HIS A 1 98 ? -13.815 -18.293 9.889 1.00 93.69 98 HIS A O 1
ATOM 780 N N . ASN A 1 99 ? -12.882 -19.154 8.041 1.00 92.75 99 ASN A N 1
ATOM 781 C CA . ASN A 1 99 ? -13.363 -20.520 8.268 1.00 92.75 99 ASN A CA 1
ATOM 782 C C . ASN A 1 99 ? -12.533 -21.235 9.341 1.00 92.75 99 ASN A C 1
ATOM 784 O O . ASN A 1 99 ? -13.076 -21.961 10.168 1.00 92.75 99 ASN A O 1
ATOM 788 N N . SER A 1 100 ? -11.218 -21.021 9.341 1.00 94.12 100 SER A N 1
ATOM 789 C CA . SER A 1 100 ? -10.277 -21.642 10.283 1.00 94.12 100 SER A CA 1
ATOM 790 C C . SER A 1 100 ? -10.089 -20.857 11.586 1.00 94.12 100 SER A C 1
ATOM 792 O O . SER A 1 100 ? -9.675 -21.441 12.594 1.00 94.12 100 SER A O 1
ATOM 794 N N . GLN A 1 101 ? -10.372 -19.552 11.575 1.00 95.38 101 GLN A N 1
ATOM 795 C CA . GLN A 1 101 ? -10.276 -18.656 12.733 1.00 95.38 101 GLN A CA 1
ATOM 796 C C . GLN A 1 101 ? -11.635 -18.360 13.382 1.00 95.38 101 GLN A C 1
ATOM 798 O O . GLN A 1 101 ? -11.689 -18.040 14.564 1.00 95.38 101 GLN A O 1
ATOM 803 N N . GLY A 1 102 ? -12.737 -18.473 12.635 1.00 95.00 102 GLY A N 1
ATOM 804 C CA . GLY A 1 102 ? -14.078 -18.075 13.084 1.00 95.00 102 GLY A CA 1
ATOM 805 C C . GLY A 1 102 ? -14.327 -16.562 13.049 1.00 95.00 102 GLY A C 1
ATOM 806 O O . GLY A 1 102 ? -15.408 -16.114 13.420 1.00 95.00 102 GLY A O 1
ATOM 807 N N . PHE A 1 103 ? -13.349 -15.774 12.592 1.00 96.56 103 PHE A N 1
ATOM 808 C CA . PHE A 1 103 ? -13.456 -14.329 12.399 1.00 96.56 103 PHE A CA 1
ATOM 809 C C . PHE A 1 103 ? -12.471 -13.829 11.332 1.00 96.56 103 PHE A C 1
ATOM 811 O O . PHE A 1 103 ? -11.533 -14.533 10.950 1.00 96.56 103 PHE A O 1
ATOM 818 N N . TRP A 1 104 ? -12.652 -12.593 10.872 1.00 97.25 104 TRP A N 1
ATOM 819 C CA . TRP A 1 104 ? -11.672 -11.836 10.085 1.00 97.25 104 TRP A CA 1
ATOM 820 C C . TRP A 1 104 ? -11.576 -10.394 10.591 1.00 97.25 104 TRP A C 1
ATOM 822 O O . TRP A 1 104 ? -12.513 -9.893 11.211 1.00 97.25 104 TRP A O 1
ATOM 832 N N . TYR A 1 105 ? -10.444 -9.728 10.361 1.00 98.06 105 TYR A N 1
ATOM 833 C CA . TYR A 1 105 ? -10.247 -8.356 10.830 1.00 98.06 105 TYR A CA 1
ATOM 834 C C . TYR A 1 105 ? -10.850 -7.320 9.881 1.00 98.06 105 TYR A C 1
ATOM 836 O O . TYR A 1 105 ? -10.510 -7.268 8.699 1.00 98.06 105 TYR A O 1
ATOM 844 N N . GLU A 1 106 ? -11.684 -6.443 10.426 1.00 97.00 106 GLU A N 1
ATOM 845 C CA . GLU A 1 106 ? -12.330 -5.343 9.719 1.00 97.00 106 GLU A CA 1
ATOM 846 C C . GLU A 1 106 ? -11.972 -4.013 10.388 1.00 97.00 106 GLU A C 1
ATOM 848 O O . GLU A 1 106 ? -12.159 -3.836 11.592 1.00 97.00 106 GLU A O 1
ATOM 853 N N . TRP A 1 107 ? -11.480 -3.056 9.602 1.00 97.75 107 TRP A N 1
ATOM 854 C CA . TRP A 1 107 ? -11.300 -1.682 10.061 1.00 97.75 107 TRP A CA 1
ATOM 855 C C . TRP A 1 107 ? -12.610 -0.910 9.884 1.00 97.75 107 TRP A C 1
ATOM 857 O O . TRP A 1 107 ? -13.090 -0.759 8.760 1.00 97.75 107 TRP A O 1
ATOM 867 N N . ILE A 1 108 ? -13.165 -0.380 10.973 1.00 96.75 108 ILE A N 1
ATOM 868 C CA . ILE A 1 108 ? -14.371 0.464 10.950 1.00 96.75 108 ILE A CA 1
ATOM 869 C C . ILE A 1 108 ? -14.077 1.828 11.563 1.00 96.75 108 ILE A C 1
ATOM 871 O O . ILE A 1 108 ? -13.127 1.971 12.328 1.00 96.75 108 ILE A O 1
ATOM 875 N N . ARG A 1 109 ? -14.904 2.830 11.262 1.00 97.75 109 ARG A N 1
ATOM 876 C CA . ARG A 1 109 ? -14.825 4.125 11.943 1.00 97.75 109 ARG A CA 1
ATOM 877 C C . ARG A 1 109 ? -15.167 3.968 13.422 1.00 97.75 109 ARG A C 1
ATOM 879 O O . ARG A 1 109 ? -16.107 3.254 13.765 1.00 97.75 109 ARG A O 1
ATOM 886 N N . TYR A 1 110 ? -14.443 4.669 14.287 1.00 97.75 110 TYR A N 1
ATOM 887 C CA . TYR A 1 110 ? -14.689 4.675 15.728 1.00 97.75 110 TYR A CA 1
ATOM 888 C C . TYR A 1 110 ? -16.113 5.137 16.058 1.00 97.75 110 TYR A C 1
ATOM 890 O O . TYR A 1 110 ? -16.739 4.580 16.959 1.00 97.75 110 TYR A O 1
ATOM 898 N N . GLY A 1 111 ? -16.644 6.117 15.316 1.00 96.44 111 GLY A N 1
ATOM 899 C CA . GLY A 1 111 ? -18.019 6.601 15.484 1.00 96.44 111 GLY A CA 1
ATOM 900 C C . GLY A 1 111 ? -19.074 5.517 15.240 1.00 96.44 111 GLY A C 1
ATOM 901 O O . GLY A 1 111 ? -20.074 5.472 15.948 1.00 96.44 111 GLY A O 1
ATOM 902 N N . ASP A 1 112 ? -18.800 4.579 14.330 1.00 96.25 112 ASP A N 1
ATOM 903 C CA . ASP A 1 112 ? -19.733 3.512 13.949 1.00 96.25 112 ASP A CA 1
ATOM 904 C C . ASP A 1 112 ? -19.708 2.318 14.925 1.00 96.25 112 ASP A C 1
ATOM 906 O O . ASP A 1 112 ? -20.469 1.365 14.751 1.00 96.25 112 ASP A O 1
ATOM 910 N N . ARG A 1 113 ? -18.814 2.305 15.928 1.00 93.44 113 ARG A N 1
ATOM 911 C CA . ARG A 1 113 ? -18.522 1.106 16.743 1.00 93.44 113 ARG A CA 1
ATOM 912 C C . ARG A 1 113 ? -19.725 0.553 17.506 1.00 93.44 113 ARG A C 1
ATOM 914 O O . ARG A 1 113 ? -19.795 -0.650 17.725 1.00 93.44 113 ARG A O 1
ATOM 921 N N . LEU A 1 114 ? -20.653 1.425 17.903 1.00 92.38 114 LEU A N 1
ATOM 922 C CA . LEU A 1 114 ? -21.871 1.039 18.617 1.00 92.38 114 LEU A CA 1
ATOM 923 C C . LEU A 1 114 ? -22.941 0.526 17.646 1.00 92.38 114 LEU A C 1
ATOM 925 O O . LEU A 1 114 ? -23.567 -0.495 17.905 1.00 92.38 114 LEU A O 1
ATOM 929 N N . GLU A 1 115 ? -23.105 1.192 16.501 1.00 91.38 115 GLU A N 1
ATOM 930 C CA . GLU A 1 115 ? -24.078 0.811 15.468 1.00 91.38 115 GLU A CA 1
ATOM 931 C C . GLU A 1 115 ? -23.695 -0.499 14.767 1.00 91.38 115 GLU A C 1
ATOM 933 O O . GLU A 1 115 ? -24.558 -1.284 14.385 1.00 91.38 115 GLU A O 1
ATOM 938 N N . LYS A 1 116 ? -22.392 -0.759 14.615 1.00 89.62 116 LYS A N 1
ATOM 939 C CA . LYS A 1 116 ? -21.851 -1.958 13.960 1.00 89.62 116 LYS A CA 1
ATOM 940 C C . LYS A 1 116 ? -21.456 -3.068 14.934 1.00 89.62 116 LYS A C 1
ATOM 942 O O . LYS A 1 116 ? -20.805 -4.018 14.502 1.00 89.62 116 LYS A O 1
ATOM 947 N N . ALA A 1 117 ? -21.830 -2.969 16.211 1.00 87.06 117 ALA A N 1
ATOM 948 C CA . ALA A 1 117 ? -21.453 -3.942 17.238 1.00 87.06 117 ALA A CA 1
ATOM 949 C C . ALA A 1 117 ? -22.014 -5.352 16.971 1.00 87.06 117 ALA A C 1
ATOM 951 O O . ALA A 1 117 ? -21.399 -6.347 17.347 1.00 87.06 117 ALA A O 1
ATOM 952 N N . GLU A 1 118 ? -23.162 -5.467 16.297 1.00 91.38 118 GLU A N 1
ATOM 953 C CA . GLU A 1 118 ? -23.741 -6.773 15.983 1.00 91.38 118 GLU A CA 1
ATOM 954 C C . GLU A 1 118 ? -22.821 -7.582 15.049 1.00 91.38 118 GLU A C 1
ATOM 956 O O . GLU A 1 118 ? -22.429 -7.128 13.969 1.00 91.38 118 GLU A O 1
ATOM 961 N N . GLY A 1 119 ? -22.452 -8.791 15.487 1.00 91.12 119 GLY A N 1
ATOM 962 C CA . GLY A 1 119 ? -21.535 -9.673 14.758 1.00 91.12 119 GLY A CA 1
ATOM 963 C C . GLY A 1 119 ? -20.078 -9.198 14.729 1.00 91.12 119 GLY A C 1
ATOM 964 O O . GLY A 1 119 ? -19.294 -9.699 13.918 1.00 91.12 119 GLY A O 1
ATOM 965 N N . ARG A 1 120 ? -19.707 -8.224 15.573 1.00 95.25 120 ARG A N 1
ATOM 966 C CA . ARG A 1 120 ? -18.341 -7.706 15.678 1.00 95.25 120 ARG A CA 1
ATOM 967 C C . ARG A 1 120 ? -17.872 -7.630 17.119 1.00 95.25 120 ARG A C 1
ATOM 969 O O . ARG A 1 120 ? -18.593 -7.190 18.004 1.00 95.25 120 ARG A O 1
ATOM 976 N N . GLU A 1 121 ? -16.615 -7.978 17.333 1.00 95.75 121 GLU A N 1
ATOM 977 C CA . GLU A 1 121 ? -15.965 -7.888 18.635 1.00 95.75 121 GLU A CA 1
ATOM 978 C C . GLU A 1 121 ? -14.748 -6.969 18.521 1.00 95.75 121 GLU A C 1
ATOM 980 O O . GLU A 1 121 ? -13.968 -7.082 17.579 1.00 95.75 121 GLU A O 1
ATOM 985 N N . LEU A 1 122 ? -14.579 -6.027 19.449 1.00 96.88 122 LEU A N 1
ATOM 986 C CA . LEU A 1 122 ? -13.427 -5.121 19.434 1.00 96.88 122 LEU A CA 1
ATOM 987 C C . LEU A 1 122 ? -12.127 -5.923 19.597 1.00 96.88 122 LEU A C 1
ATOM 989 O O . LEU A 1 122 ? -12.067 -6.832 20.425 1.00 96.88 122 LEU A O 1
ATOM 993 N N . VAL A 1 123 ? -11.087 -5.585 18.832 1.00 98.19 123 VAL A N 1
ATOM 994 C CA . VAL A 1 123 ? -9.727 -6.065 19.118 1.00 98.19 123 VAL A CA 1
ATOM 995 C C . VAL A 1 123 ? -9.172 -5.217 20.251 1.00 98.19 123 VAL A C 1
ATOM 997 O O . VAL A 1 123 ? -9.018 -4.006 20.098 1.00 98.19 123 VAL A O 1
ATOM 1000 N N . HIS A 1 124 ? -8.883 -5.830 21.394 1.00 98.31 124 HIS A N 1
ATOM 1001 C CA . HIS A 1 124 ? -8.339 -5.122 22.547 1.00 98.31 124 HIS A CA 1
ATOM 1002 C C . HIS A 1 124 ? -7.456 -6.030 23.404 1.00 98.31 124 HIS A C 1
ATOM 1004 O O . HIS A 1 124 ? -7.524 -7.255 23.346 1.00 98.31 124 HIS A O 1
ATOM 1010 N N . CYS A 1 125 ? -6.626 -5.412 24.236 1.00 98.38 125 CYS A N 1
ATOM 1011 C CA . CYS A 1 125 ? -5.878 -6.068 25.300 1.00 98.38 125 CYS A CA 1
ATOM 1012 C C . CYS A 1 125 ? -6.049 -5.216 26.552 1.00 98.38 125 CYS A C 1
ATOM 1014 O O . CYS A 1 125 ? -5.648 -4.051 26.565 1.00 98.38 125 CYS A O 1
ATOM 1016 N N . GLY A 1 126 ? -6.673 -5.766 27.598 1.00 97.31 126 GLY A N 1
ATOM 1017 C CA . GLY A 1 126 ? -7.098 -4.968 28.751 1.00 97.31 126 GLY A CA 1
ATOM 1018 C C . GLY A 1 126 ? -7.945 -3.770 28.306 1.00 97.31 126 GLY A C 1
ATOM 1019 O O . GLY A 1 126 ? -8.868 -3.934 27.509 1.00 97.31 126 GLY A O 1
ATOM 1020 N N . ASP A 1 127 ? -7.582 -2.574 28.773 1.00 97.69 127 ASP A N 1
ATOM 1021 C CA . ASP A 1 127 ? -8.238 -1.312 28.405 1.00 97.69 127 ASP A CA 1
ATOM 1022 C C . ASP A 1 127 ? -7.665 -0.666 27.126 1.00 97.69 127 ASP A C 1
ATOM 1024 O O . ASP A 1 127 ? -8.072 0.431 26.769 1.00 97.69 127 ASP A O 1
ATOM 1028 N N . SER A 1 128 ? -6.700 -1.287 26.442 1.00 98.62 128 SER A N 1
ATOM 1029 C CA . SER A 1 128 ? -6.062 -0.717 25.249 1.00 98.62 128 SER A CA 1
ATOM 1030 C C . SER A 1 128 ? -6.628 -1.341 23.976 1.00 98.62 128 SER A C 1
ATOM 1032 O O . SER A 1 128 ? -6.653 -2.566 23.859 1.00 98.62 128 SER A O 1
ATOM 1034 N N . PHE A 1 129 ? -7.003 -0.523 22.992 1.00 98.62 129 PHE A N 1
ATOM 1035 C CA . PHE A 1 129 ? -7.338 -0.988 21.638 1.00 98.62 129 PHE A CA 1
ATOM 1036 C C . PHE A 1 129 ? -6.699 -0.106 20.556 1.00 98.62 129 PHE A C 1
ATOM 1038 O O . PHE A 1 129 ? -6.519 1.095 20.780 1.00 98.62 129 PHE A O 1
ATOM 1045 N N . PRO A 1 130 ? -6.326 -0.673 19.391 1.00 98.75 130 PRO A N 1
ATOM 1046 C CA . PRO A 1 130 ? -5.648 0.066 18.335 1.00 98.75 130 PRO A CA 1
ATOM 1047 C C . PRO A 1 130 ? -6.594 1.055 17.645 1.00 98.75 130 PRO A C 1
ATOM 1049 O O . PRO A 1 130 ? -7.745 0.734 17.339 1.00 98.75 130 PRO A O 1
ATOM 1052 N N . ILE A 1 131 ? -6.080 2.248 17.347 1.00 98.81 131 ILE A N 1
ATOM 1053 C CA . ILE A 1 131 ? -6.794 3.288 16.598 1.00 98.81 131 ILE A CA 1
ATOM 1054 C C . ILE A 1 131 ? -5.870 3.940 15.572 1.00 98.81 131 ILE A C 1
ATOM 1056 O O . ILE A 1 131 ? -4.738 4.321 15.871 1.00 98.81 131 ILE A O 1
ATOM 1060 N N . LEU A 1 132 ? -6.352 4.048 14.339 1.00 98.75 132 LEU A N 1
ATOM 1061 C CA . LEU A 1 132 ? -5.645 4.579 13.186 1.00 98.75 132 LEU A CA 1
ATOM 1062 C C . LEU A 1 132 ? -6.210 5.950 12.823 1.00 98.75 132 LEU A C 1
ATOM 1064 O O . LEU A 1 132 ? -7.329 6.074 12.313 1.00 98.75 132 LEU A O 1
ATOM 1068 N N . TRP A 1 133 ? -5.393 6.981 13.002 1.00 98.19 133 TRP A N 1
ATOM 1069 C CA . TRP A 1 133 ? -5.655 8.308 12.466 1.00 98.19 133 TRP A CA 1
ATOM 1070 C C . TRP A 1 133 ? -5.219 8.342 10.998 1.00 98.19 133 TRP A C 1
ATOM 1072 O O . TRP A 1 133 ? -4.138 8.819 10.661 1.00 98.19 133 TRP A O 1
ATOM 1082 N N . LYS A 1 134 ? -6.053 7.749 10.136 1.00 96.06 134 LYS A N 1
ATOM 1083 C CA . LYS A 1 134 ? -5.747 7.499 8.720 1.00 96.06 134 LYS A CA 1
ATOM 1084 C C . LYS A 1 134 ? -5.536 8.790 7.925 1.00 96.06 134 LYS A C 1
ATOM 1086 O O . LYS A 1 134 ? -4.535 8.924 7.234 1.00 96.06 134 LYS A O 1
ATOM 1091 N N . ASP A 1 135 ? -6.453 9.741 8.063 1.00 93.56 135 ASP A N 1
ATOM 1092 C CA . ASP A 1 135 ? -6.482 10.965 7.253 1.00 93.56 135 ASP A CA 1
ATOM 1093 C C . ASP A 1 135 ? -5.726 12.127 7.929 1.00 93.56 135 ASP A C 1
ATOM 1095 O O . ASP A 1 135 ? -6.082 13.299 7.801 1.00 93.56 135 ASP A O 1
ATOM 1099 N N . ARG A 1 136 ? -4.683 11.805 8.707 1.00 95.12 136 ARG A N 1
ATOM 1100 C CA . ARG A 1 136 ? -3.803 12.803 9.321 1.00 95.12 136 ARG A CA 1
ATOM 1101 C C . ARG A 1 136 ? -2.996 13.528 8.225 1.00 95.12 136 ARG A C 1
ATOM 1103 O O . ARG A 1 136 ? -2.347 12.843 7.432 1.00 95.12 136 ARG A O 1
ATOM 1110 N N . PRO A 1 137 ? -2.969 14.877 8.191 1.00 90.62 137 PRO A N 1
ATOM 1111 C CA . PRO A 1 137 ? -2.317 15.636 7.119 1.00 90.62 137 PRO A CA 1
ATOM 1112 C C . PRO A 1 137 ? -0.838 15.307 6.896 1.00 90.62 137 PRO A C 1
ATOM 1114 O O . PRO A 1 137 ? -0.384 15.260 5.758 1.00 90.62 137 PRO A O 1
ATOM 1117 N N . GLU A 1 138 ? -0.081 15.054 7.963 1.00 91.56 138 GLU A N 1
ATOM 1118 C CA . GLU A 1 138 ? 1.352 14.748 7.887 1.00 91.56 138 GLU A CA 1
ATOM 1119 C C . GLU A 1 138 ? 1.633 13.247 7.687 1.00 91.56 138 GLU A C 1
ATOM 1121 O O . GLU A 1 138 ? 2.755 12.787 7.889 1.00 91.56 138 GLU A O 1
ATOM 1126 N N . GLY A 1 139 ? 0.611 12.474 7.320 1.00 92.62 139 GLY A N 1
ATOM 1127 C CA . GLY A 1 139 ? 0.668 11.028 7.167 1.00 92.62 139 GLY A CA 1
ATOM 1128 C C . GLY A 1 139 ? -0.017 10.302 8.319 1.00 92.62 139 GLY A C 1
ATOM 1129 O O . GLY A 1 139 ? 0.034 10.735 9.480 1.00 92.62 139 GLY A O 1
ATOM 1130 N N . ALA A 1 140 ? -0.664 9.190 7.967 1.00 96.88 140 ALA A N 1
ATOM 1131 C CA . ALA A 1 140 ? -1.427 8.368 8.889 1.00 96.88 140 ALA A CA 1
ATOM 1132 C C . ALA A 1 140 ? -0.585 7.923 10.086 1.00 96.88 140 ALA A C 1
ATOM 1134 O O . ALA A 1 140 ? 0.619 7.691 9.969 1.00 96.88 140 ALA A O 1
ATOM 1135 N N . LEU A 1 141 ? -1.237 7.742 11.231 1.00 98.00 141 LEU A N 1
ATOM 1136 C CA . LEU A 1 141 ? -0.565 7.261 12.428 1.00 98.00 141 LEU A CA 1
ATOM 1137 C C . LEU A 1 141 ? -1.436 6.270 13.193 1.00 98.00 141 LEU A C 1
ATOM 1139 O O . LEU A 1 141 ? -2.589 6.564 13.510 1.00 98.00 141 LEU A O 1
ATOM 1143 N N . LEU A 1 142 ? -0.872 5.108 13.514 1.00 98.81 142 LEU A N 1
ATOM 1144 C CA . LEU A 1 142 ? -1.484 4.151 14.429 1.00 98.81 142 LEU A CA 1
ATOM 1145 C C . LEU A 1 142 ? -1.012 4.425 15.865 1.00 98.81 142 LEU A C 1
ATOM 1147 O O . LEU A 1 142 ? 0.181 4.632 16.114 1.00 98.81 142 LEU A O 1
ATOM 1151 N N . GLY A 1 143 ? -1.972 4.417 16.783 1.00 98.62 143 GLY A N 1
ATOM 1152 C CA . GLY A 1 143 ? -1.798 4.528 18.226 1.00 98.62 143 GLY A CA 1
ATOM 1153 C C . GLY A 1 143 ? -2.817 3.652 18.956 1.00 98.62 143 GLY A C 1
ATOM 1154 O O . GLY A 1 143 ? -3.263 2.634 18.420 1.00 98.62 143 GLY A O 1
ATOM 1155 N N . TYR A 1 144 ? -3.207 4.051 20.165 1.00 98.81 144 TYR A N 1
ATOM 1156 C CA . TYR A 1 144 ? -4.190 3.312 20.960 1.00 98.81 144 TYR A CA 1
ATOM 1157 C C . TYR A 1 144 ? -5.176 4.230 21.669 1.00 98.81 144 TYR A C 1
ATOM 1159 O O . TYR A 1 144 ? -4.829 5.365 21.979 1.00 98.81 144 TYR A O 1
ATOM 1167 N N . VAL A 1 145 ? -6.372 3.726 21.964 1.00 98.62 145 VAL A N 1
ATOM 1168 C CA . VAL A 1 145 ? -7.309 4.356 22.902 1.00 98.62 145 VAL A CA 1
ATOM 1169 C C . VAL A 1 145 ? -7.258 3.624 24.232 1.00 98.62 145 VAL A C 1
ATOM 1171 O O . VAL A 1 145 ? -7.284 2.392 24.265 1.00 98.62 145 VAL A O 1
ATOM 1174 N N . ASP A 1 146 ? -7.201 4.382 25.322 1.00 97.50 146 ASP A N 1
ATOM 1175 C CA . ASP A 1 146 ? -7.489 3.872 26.659 1.00 97.50 146 ASP A CA 1
ATOM 1176 C C . ASP A 1 146 ? -9.007 3.897 26.888 1.00 97.50 146 ASP A C 1
ATOM 1178 O O . ASP A 1 146 ? -9.609 4.963 27.013 1.00 97.50 146 ASP A O 1
ATOM 1182 N N . ASN A 1 147 ? -9.624 2.721 26.957 1.00 95.06 147 ASN A N 1
ATOM 1183 C CA . ASN A 1 147 ? -11.065 2.531 27.093 1.00 95.06 147 ASN A CA 1
ATOM 1184 C C . ASN A 1 147 ? -11.650 3.130 28.385 1.00 95.06 147 ASN A C 1
ATOM 1186 O O . ASN A 1 147 ? -12.852 3.357 28.458 1.00 95.06 147 ASN A O 1
ATOM 1190 N N . LYS A 1 148 ? -10.831 3.402 29.411 1.00 95.69 148 LYS A N 1
ATOM 1191 C CA . LYS A 1 148 ? -11.298 4.044 30.653 1.00 95.69 148 LYS A CA 1
ATOM 1192 C C . LYS A 1 148 ? -11.400 5.554 30.533 1.00 95.69 148 LYS A C 1
ATOM 1194 O O . LYS A 1 148 ? -12.250 6.158 31.179 1.00 95.69 148 LYS A O 1
ATOM 1199 N N . THR A 1 149 ? -10.493 6.164 29.777 1.00 96.25 149 THR A N 1
ATOM 1200 C CA . THR A 1 149 ? -10.423 7.628 29.638 1.00 96.25 149 THR A CA 1
ATOM 1201 C C . THR A 1 149 ? -10.996 8.123 28.314 1.00 96.25 149 THR A C 1
ATOM 1203 O O . THR A 1 149 ? -11.252 9.315 28.179 1.00 96.25 149 THR A O 1
ATOM 1206 N N . GLU A 1 150 ? -11.181 7.221 27.347 1.00 96.38 150 GLU A N 1
ATOM 1207 C CA . GLU A 1 150 ? -11.523 7.508 25.951 1.00 96.38 150 GLU A CA 1
ATOM 1208 C C . GLU A 1 150 ? -10.548 8.490 25.277 1.00 96.38 150 GLU A C 1
ATOM 1210 O O . GLU A 1 150 ? -10.909 9.260 24.382 1.00 96.38 150 GLU A O 1
ATOM 1215 N N . ILE A 1 151 ? -9.281 8.456 25.704 1.00 98.06 151 ILE A N 1
ATOM 1216 C CA . ILE A 1 151 ? -8.193 9.235 25.113 1.00 98.06 151 ILE A CA 1
ATOM 1217 C C . ILE A 1 151 ? -7.393 8.331 24.178 1.00 98.06 151 ILE A C 1
ATOM 1219 O O . ILE A 1 151 ? -6.873 7.291 24.584 1.00 98.06 151 ILE A O 1
ATOM 1223 N N . ALA A 1 152 ? -7.268 8.761 22.926 1.00 98.50 152 ALA A N 1
ATOM 1224 C CA . ALA A 1 152 ? -6.358 8.202 21.945 1.00 98.50 152 ALA A CA 1
ATOM 1225 C C . ALA A 1 152 ? -4.967 8.838 22.067 1.00 98.50 152 ALA A C 1
ATOM 1227 O O . ALA A 1 152 ? -4.832 10.065 22.068 1.00 98.50 152 ALA A O 1
ATOM 1228 N N . LEU A 1 153 ? -3.932 8.004 22.125 1.00 98.56 153 LEU A N 1
ATOM 1229 C CA . LEU A 1 153 ? -2.531 8.400 22.208 1.00 98.56 153 LEU A CA 1
ATOM 1230 C C . LEU A 1 153 ? -1.755 7.881 21.000 1.00 98.56 153 LEU A C 1
ATOM 1232 O O . LEU A 1 153 ? -1.855 6.717 20.615 1.00 98.56 153 LEU A O 1
ATOM 1236 N N . PHE A 1 154 ? -0.928 8.757 20.446 1.00 98.56 154 PHE A N 1
ATOM 1237 C CA . PHE A 1 154 ? -0.198 8.560 19.200 1.00 98.56 154 PHE A CA 1
ATOM 1238 C C . PHE A 1 154 ? 1.251 9.014 19.384 1.00 98.56 154 PHE A C 1
ATOM 1240 O O . PHE A 1 154 ? 1.467 10.131 19.835 1.00 98.56 154 PHE A O 1
ATOM 1247 N N . SER A 1 155 ? 2.253 8.204 19.046 1.00 97.62 155 SER A N 1
ATOM 1248 C CA . SER A 1 155 ? 3.674 8.566 19.212 1.00 97.62 155 SER A CA 1
ATOM 1249 C C . SER A 1 155 ? 4.349 8.903 17.887 1.00 97.62 155 SER A C 1
ATOM 1251 O O . SER A 1 155 ? 4.252 8.120 16.952 1.00 97.62 155 SER A O 1
ATOM 1253 N N . CYS A 1 156 ? 5.023 10.041 17.763 1.00 95.75 156 CYS A N 1
ATOM 1254 C CA . CYS A 1 156 ? 5.798 10.406 16.570 1.00 95.75 156 CYS A CA 1
ATOM 1255 C C . CYS A 1 156 ? 6.766 11.546 16.919 1.00 95.75 156 CYS A C 1
ATOM 1257 O O . CYS A 1 156 ? 6.447 12.374 17.775 1.00 95.75 156 CYS A O 1
ATOM 1259 N N . ASP A 1 157 ? 7.927 11.600 16.267 1.00 92.31 157 ASP A N 1
ATOM 1260 C CA . ASP A 1 157 ? 8.920 12.675 16.399 1.00 92.31 157 ASP A CA 1
ATOM 1261 C C . ASP A 1 157 ? 9.337 12.974 17.855 1.00 92.31 157 ASP A C 1
ATOM 1263 O O . ASP A 1 157 ? 9.470 14.127 18.277 1.00 92.31 157 ASP A O 1
ATOM 1267 N N . GLY A 1 158 ? 9.503 11.924 18.663 1.00 94.19 158 GLY A N 1
ATOM 1268 C CA . GLY A 1 158 ? 9.869 12.003 20.079 1.00 94.19 158 GLY A CA 1
ATOM 1269 C C . GLY A 1 158 ? 8.719 12.398 21.013 1.00 94.19 158 GLY A C 1
ATOM 1270 O O . GLY A 1 158 ? 8.924 12.496 22.225 1.00 94.19 158 GLY A O 1
ATOM 1271 N N . LYS A 1 159 ? 7.513 12.634 20.483 1.00 95.88 159 LYS A N 1
ATOM 1272 C CA . LYS A 1 159 ? 6.367 13.209 21.202 1.00 95.88 159 LYS A CA 1
ATOM 1273 C C . LYS A 1 159 ? 5.168 12.270 21.212 1.00 95.88 159 LYS A C 1
ATOM 1275 O O . LYS A 1 159 ? 5.065 11.343 20.411 1.00 95.88 159 LYS A O 1
ATOM 1280 N N . VAL A 1 160 ? 4.231 12.555 22.116 1.00 97.94 160 VAL A N 1
ATOM 1281 C CA . VAL A 1 160 ? 2.903 11.935 22.141 1.00 97.94 160 VAL A CA 1
ATOM 1282 C C . VAL A 1 160 ? 1.842 12.980 21.815 1.00 97.94 160 VAL A C 1
ATOM 1284 O O . VAL A 1 160 ? 1.824 14.064 22.395 1.00 97.94 160 VAL A O 1
ATOM 1287 N N . TYR A 1 161 ? 0.951 12.633 20.895 1.00 96.94 161 TYR A N 1
ATOM 1288 C CA . TYR A 1 161 ? -0.216 13.408 20.511 1.00 96.94 161 TYR A CA 1
ATOM 1289 C C . TYR A 1 161 ? -1.450 12.766 21.134 1.00 96.94 161 TYR A C 1
ATOM 1291 O O . TYR A 1 161 ? -1.694 11.573 20.952 1.00 96.94 161 TYR A O 1
ATOM 1299 N N . GLU A 1 162 ? -2.226 13.567 21.857 1.00 97.12 162 GLU A N 1
ATOM 1300 C CA . GLU A 1 162 ? -3.449 13.122 22.524 1.00 97.12 162 GLU A CA 1
ATOM 1301 C C . GLU A 1 162 ? -4.673 13.621 21.752 1.00 97.12 162 GLU A C 1
ATOM 1303 O O . GLU A 1 162 ? -4.708 14.764 21.279 1.00 97.12 162 GLU A O 1
ATOM 1308 N N . ARG A 1 163 ? -5.679 12.764 21.591 1.00 97.50 163 ARG A N 1
ATOM 1309 C CA . ARG A 1 163 ? -6.956 13.082 20.946 1.00 97.50 163 ARG A CA 1
ATOM 1310 C C . ARG A 1 163 ? -8.079 12.444 21.759 1.00 97.50 163 ARG A C 1
ATOM 1312 O O . ARG A 1 163 ? -7.962 11.307 22.180 1.00 97.50 163 ARG A O 1
ATOM 1319 N N . ALA A 1 164 ? -9.162 13.170 21.983 1.00 97.25 164 ALA A N 1
ATOM 1320 C CA . ALA A 1 164 ? -10.333 12.705 22.726 1.00 97.25 164 ALA A CA 1
ATOM 1321 C C . ALA A 1 164 ? -11.628 13.308 22.164 1.00 97.25 164 ALA A C 1
ATOM 1323 O O . ALA A 1 164 ? -11.593 14.347 21.496 1.00 97.25 164 ALA A O 1
ATOM 1324 N N . GLY A 1 165 ? -12.769 12.688 22.457 1.00 95.50 165 GLY A N 1
ATOM 1325 C CA . GLY A 1 165 ? -14.082 13.194 22.052 1.00 95.50 165 GLY A CA 1
ATOM 1326 C C . GLY A 1 165 ? -14.363 13.056 20.543 1.00 95.50 165 GLY A C 1
ATOM 1327 O O . GLY A 1 165 ? -13.850 12.134 19.906 1.00 95.50 165 GLY A O 1
ATOM 1328 N N . PRO A 1 166 ? -15.163 13.958 19.937 1.00 95.69 166 PRO A N 1
ATOM 1329 C CA . PRO A 1 166 ? -15.703 13.780 18.581 1.00 95.69 166 PRO A CA 1
ATOM 1330 C C . PRO A 1 166 ? -14.665 13.608 17.468 1.00 95.69 166 PRO A C 1
ATOM 1332 O O . PRO A 1 166 ? -14.949 12.959 16.467 1.00 95.69 166 PRO A O 1
ATOM 1335 N N . GLN A 1 167 ? -13.450 14.136 17.642 1.00 95.62 167 GLN A N 1
ATOM 1336 C CA . GLN A 1 167 ? -12.364 13.987 16.664 1.00 95.62 167 GLN A CA 1
ATOM 1337 C C . GLN A 1 167 ? -11.905 12.533 16.467 1.00 95.62 167 GLN A C 1
ATOM 1339 O O . GLN A 1 167 ? -11.219 12.240 15.493 1.00 95.62 167 GLN A O 1
ATOM 1344 N N . LEU A 1 168 ? -12.265 11.622 17.380 1.00 97.50 168 LEU A N 1
ATOM 1345 C CA . LEU A 1 168 ? -11.993 10.197 17.219 1.00 97.50 168 LEU A CA 1
ATOM 1346 C C . LEU A 1 168 ? -12.929 9.540 16.201 1.00 97.50 168 LEU A C 1
ATOM 1348 O O . LEU A 1 168 ? -12.549 8.529 15.628 1.00 97.50 168 LEU A O 1
ATOM 1352 N N . ASN A 1 169 ? -14.121 10.094 15.947 1.00 96.88 169 ASN A N 1
ATOM 1353 C CA . ASN A 1 169 ? -15.181 9.420 15.187 1.00 96.88 169 ASN A CA 1
ATOM 1354 C C . ASN A 1 169 ? -14.776 9.034 13.760 1.00 96.88 169 ASN A C 1
ATOM 1356 O O . ASN A 1 169 ? -15.200 7.981 13.286 1.00 96.88 169 ASN A O 1
ATOM 1360 N N . ASP A 1 170 ? -13.940 9.846 13.112 1.00 96.50 170 ASP A N 1
ATOM 1361 C CA . ASP A 1 170 ? -13.443 9.598 11.753 1.00 96.50 170 ASP A CA 1
ATOM 1362 C C . ASP A 1 170 ? -12.159 8.748 11.714 1.00 96.50 170 ASP A C 1
ATOM 1364 O O . ASP A 1 170 ? -11.696 8.362 10.640 1.00 96.50 170 ASP A O 1
ATOM 1368 N N . MET A 1 171 ? -11.581 8.424 12.874 1.00 98.44 171 MET A N 1
ATOM 1369 C CA . MET A 1 171 ? -10.466 7.483 12.979 1.00 98.44 171 MET A CA 1
ATOM 1370 C C . MET A 1 171 ? -10.971 6.043 12.895 1.00 98.44 171 MET A C 1
ATOM 1372 O O . MET A 1 171 ? -12.148 5.767 13.122 1.00 98.44 171 MET A O 1
ATOM 1376 N N . TYR A 1 172 ? -10.077 5.108 12.583 1.00 98.62 172 TYR A N 1
ATOM 1377 C CA . TYR A 1 172 ? -10.440 3.710 12.360 1.00 98.62 172 TYR A CA 1
ATOM 1378 C C . TYR A 1 172 ? -9.971 2.827 13.510 1.00 98.62 172 TYR A C 1
ATOM 1380 O O . TYR A 1 172 ? -8.832 2.940 13.948 1.00 98.62 172 TYR A O 1
ATOM 1388 N N . ILE A 1 173 ? -10.819 1.914 13.962 1.00 98.56 173 ILE A N 1
ATOM 1389 C CA . ILE A 1 173 ? -10.484 0.873 14.937 1.00 98.56 173 ILE A CA 1
ATOM 1390 C C . ILE A 1 173 ? -10.584 -0.502 14.288 1.00 98.56 173 ILE A C 1
ATOM 1392 O O . ILE A 1 173 ? -11.262 -0.670 13.270 1.00 98.56 173 ILE A O 1
ATOM 1396 N N . LEU A 1 174 ? -9.909 -1.478 14.887 1.00 98.31 174 LEU A N 1
ATOM 1397 C CA . LEU A 1 174 ? -9.898 -2.852 14.406 1.00 98.31 174 LEU A CA 1
ATOM 1398 C C . LEU A 1 174 ? -10.942 -3.697 15.142 1.00 98.31 174 LEU A C 1
ATOM 1400 O O . LEU A 1 174 ? -10.955 -3.753 16.371 1.00 98.31 174 LEU A O 1
ATOM 1404 N N . MET A 1 175 ? -11.790 -4.381 14.381 1.00 97.94 175 MET A N 1
ATOM 1405 C CA . MET A 1 175 ? -12.819 -5.283 14.893 1.00 97.94 175 MET A CA 1
ATOM 1406 C C . MET A 1 175 ? -12.601 -6.692 14.345 1.00 97.94 175 MET A C 1
ATOM 1408 O O . MET A 1 175 ? -12.228 -6.867 13.185 1.00 97.94 175 MET A O 1
ATOM 1412 N N . ARG A 1 176 ? -12.902 -7.705 15.150 1.00 97.81 176 ARG A N 1
ATOM 1413 C CA . ARG A 1 176 ? -13.130 -9.080 14.709 1.00 97.81 176 ARG A CA 1
ATOM 1414 C C . ARG A 1 176 ? -14.551 -9.172 14.174 1.00 97.81 176 ARG A C 1
ATOM 1416 O O . ARG A 1 176 ? -15.502 -9.044 14.937 1.00 97.81 176 ARG A O 1
ATOM 1423 N N . ASN A 1 177 ? -14.714 -9.390 12.878 1.00 96.19 177 ASN A N 1
ATOM 1424 C CA . ASN A 1 177 ? -16.008 -9.698 12.288 1.00 96.19 177 ASN A CA 1
ATOM 1425 C C . ASN A 1 177 ? -16.219 -11.218 12.309 1.00 96.19 177 ASN A C 1
ATOM 1427 O O . ASN A 1 177 ? -15.459 -11.964 11.688 1.00 96.19 177 ASN A O 1
ATOM 1431 N N . THR A 1 178 ? -17.234 -11.670 13.046 1.00 94.88 178 THR A N 1
ATOM 1432 C CA . THR A 1 178 ? -17.532 -13.093 13.295 1.00 94.88 178 THR A CA 1
ATOM 1433 C C . THR A 1 178 ? -18.639 -13.630 12.380 1.00 94.88 178 THR A C 1
ATOM 1435 O O . THR A 1 178 ? -19.083 -14.776 12.510 1.00 94.88 178 THR A O 1
ATOM 1438 N N . VAL A 1 179 ? -19.096 -12.817 11.421 1.00 90.44 179 VAL A N 1
ATOM 1439 C CA . VAL A 1 179 ? -20.205 -13.139 10.523 1.00 90.44 179 VAL A CA 1
ATOM 1440 C C . VAL A 1 179 ? -19.740 -13.143 9.069 1.00 90.44 179 VAL A C 1
ATOM 1442 O O . VAL A 1 179 ? -19.286 -12.145 8.516 1.00 90.44 179 VAL A O 1
ATOM 1445 N N . GLY A 1 180 ? -19.926 -14.288 8.408 1.00 89.00 180 GLY A N 1
ATOM 1446 C CA . GLY A 1 180 ? -19.554 -14.448 7.003 1.00 89.00 180 GLY A CA 1
ATOM 1447 C C . GLY A 1 180 ? -18.037 -14.414 6.802 1.00 89.00 180 GLY A C 1
ATOM 1448 O O . GLY A 1 180 ? -17.282 -14.820 7.682 1.00 89.00 180 GLY A O 1
ATOM 1449 N N . GLY A 1 181 ? -17.604 -13.972 5.624 1.00 90.12 181 GLY A N 1
ATOM 1450 C CA . GLY A 1 181 ? -16.193 -13.771 5.297 1.00 90.12 181 GLY A CA 1
ATOM 1451 C C . GLY A 1 181 ? -15.937 -12.357 4.776 1.00 90.12 181 GLY A C 1
ATOM 1452 O O . GLY A 1 181 ? -16.896 -11.621 4.518 1.00 90.12 181 GLY A O 1
ATOM 1453 N N . PRO A 1 182 ? -14.659 -11.972 4.612 1.00 91.38 182 PRO A N 1
ATOM 1454 C CA . PRO A 1 182 ? -14.300 -10.648 4.127 1.00 91.38 182 PRO A CA 1
ATOM 1455 C C . PRO A 1 182 ? -14.871 -10.383 2.727 1.00 91.38 182 PRO A C 1
ATOM 1457 O O . PRO A 1 182 ? -15.094 -11.328 1.954 1.00 91.38 182 PRO A O 1
ATOM 1460 N N . PRO A 1 183 ? -15.061 -9.105 2.351 1.00 86.88 183 PRO A N 1
ATOM 1461 C CA . PRO A 1 183 ? -15.370 -8.740 0.977 1.00 86.88 183 PRO A CA 1
ATOM 1462 C C . PRO A 1 183 ? -14.371 -9.398 0.017 1.00 86.88 183 PRO A C 1
ATOM 1464 O O . PRO A 1 183 ? -13.168 -9.389 0.260 1.00 86.88 183 PRO A O 1
ATOM 1467 N N . PHE A 1 184 ? -14.876 -9.978 -1.072 1.00 86.31 184 PHE A N 1
ATOM 1468 C CA . PHE A 1 184 ? -14.082 -10.694 -2.084 1.00 86.31 184 PHE A CA 1
ATOM 1469 C C . PHE A 1 184 ? -13.410 -11.997 -1.621 1.00 86.31 184 PHE A C 1
ATOM 1471 O O . PHE A 1 184 ? -12.531 -12.495 -2.322 1.00 86.31 184 PHE A O 1
ATOM 1478 N N . CYS A 1 185 ? -13.826 -12.591 -0.496 1.00 87.00 185 CYS A N 1
ATOM 1479 C CA . CYS A 1 185 ? -13.370 -13.929 -0.126 1.00 87.00 185 CYS A CA 1
ATOM 1480 C C . CYS A 1 185 ? -13.697 -14.952 -1.230 1.00 87.00 185 CYS A C 1
ATOM 1482 O O . CYS A 1 185 ? -14.831 -15.038 -1.705 1.00 87.00 185 CYS A O 1
ATOM 1484 N N . GLU A 1 186 ? -12.702 -15.748 -1.622 1.00 85.94 186 GLU A N 1
ATOM 1485 C CA . GLU A 1 186 ? -12.832 -16.755 -2.686 1.00 85.94 186 GLU A CA 1
ATOM 1486 C C . GLU A 1 186 ? -12.997 -18.183 -2.148 1.00 85.94 186 GLU A C 1
ATOM 1488 O O . GLU A 1 186 ? -12.967 -19.147 -2.919 1.00 85.94 186 GLU A O 1
ATOM 1493 N N . CYS A 1 187 ? -13.183 -18.334 -0.831 1.00 87.06 187 CYS A N 1
ATOM 1494 C CA . CYS A 1 187 ? -13.362 -19.639 -0.211 1.00 87.06 187 CYS A CA 1
ATOM 1495 C C . CYS A 1 187 ? -14.659 -20.322 -0.703 1.00 87.06 187 CYS A C 1
ATOM 1497 O O . CYS A 1 187 ? -15.583 -19.658 -1.186 1.00 87.06 187 CYS A O 1
ATOM 1499 N N . PRO A 1 188 ? -14.774 -21.654 -0.570 1.00 86.31 188 PRO A N 1
ATOM 1500 C CA . PRO A 1 188 ? -15.980 -22.377 -0.974 1.00 86.31 188 PRO A CA 1
ATOM 1501 C C . PRO A 1 188 ? -17.248 -21.987 -0.197 1.00 86.31 188 PRO A C 1
ATOM 1503 O O . PRO A 1 188 ? -18.345 -22.169 -0.718 1.00 86.31 188 PRO A O 1
ATOM 1506 N N . HIS A 1 189 ? -17.108 -21.468 1.029 1.00 85.81 189 HIS A N 1
ATOM 1507 C CA . HIS A 1 189 ? -18.226 -21.152 1.926 1.00 85.81 189 HIS A CA 1
ATOM 1508 C C . HIS A 1 189 ? -18.813 -19.752 1.723 1.00 85.81 189 HIS A C 1
ATOM 1510 O O . HIS A 1 189 ? -19.957 -19.506 2.107 1.00 85.81 189 HIS A O 1
ATOM 1516 N N . CYS A 1 190 ? -18.054 -18.827 1.134 1.00 85.56 190 CYS A N 1
ATOM 1517 C CA . CYS A 1 190 ? -18.537 -17.481 0.877 1.00 85.56 190 CYS A CA 1
ATOM 1518 C C . CYS A 1 190 ? -19.355 -17.428 -0.417 1.00 85.56 190 CYS A C 1
ATOM 1520 O O . CYS A 1 190 ? -18.970 -18.031 -1.425 1.00 85.56 190 CYS A O 1
ATOM 1522 N N . PRO A 1 191 ? -20.471 -16.676 -0.428 1.00 71.81 191 PRO A N 1
ATOM 1523 C CA . PRO A 1 191 ? -21.234 -16.463 -1.644 1.00 71.81 191 PRO A CA 1
ATOM 1524 C C . PRO A 1 191 ? -20.346 -15.767 -2.675 1.00 71.81 191 PRO A C 1
ATOM 1526 O O . PRO A 1 191 ? -19.889 -14.639 -2.487 1.00 71.81 191 PRO A O 1
ATOM 1529 N N . LYS A 1 192 ? -20.090 -16.458 -3.785 1.00 64.69 192 LYS A N 1
ATOM 1530 C CA . LYS A 1 192 ? -19.358 -15.881 -4.909 1.00 64.69 192 LYS A CA 1
ATOM 1531 C C . LYS A 1 192 ? -20.271 -14.866 -5.579 1.00 64.69 192 LYS A C 1
ATOM 1533 O O . LYS A 1 192 ? -21.401 -15.201 -5.933 1.00 64.69 192 LYS A O 1
ATOM 1538 N N . ALA A 1 193 ? -19.774 -13.649 -5.795 1.00 56.25 193 ALA A N 1
ATOM 1539 C CA . ALA A 1 193 ? -20.472 -12.693 -6.647 1.00 56.25 193 ALA A CA 1
ATOM 1540 C C . ALA A 1 193 ? -20.821 -13.377 -7.989 1.00 56.25 193 ALA A C 1
ATOM 1542 O O . ALA A 1 193 ? -19.970 -14.119 -8.513 1.00 56.25 193 ALA A O 1
ATOM 1543 N N . PRO A 1 194 ? -22.039 -13.169 -8.534 1.00 49.41 194 PRO A N 1
ATOM 1544 C CA . PRO A 1 194 ? -22.439 -13.769 -9.799 1.00 49.41 194 PRO A CA 1
ATOM 1545 C C . PRO A 1 194 ? -21.368 -13.488 -10.860 1.00 49.41 194 PRO A C 1
ATOM 1547 O O . PRO A 1 194 ? -20.864 -12.360 -10.923 1.00 49.41 194 PRO A O 1
ATOM 1550 N N . PRO A 1 195 ? -20.960 -14.484 -11.666 1.00 43.38 195 PRO A N 1
ATOM 1551 C CA . PRO A 1 195 ? -20.011 -14.229 -12.736 1.00 43.38 195 PRO A CA 1
ATOM 1552 C C . PRO A 1 195 ? -20.570 -13.132 -13.658 1.00 43.38 195 PRO A C 1
ATOM 1554 O O . PRO A 1 195 ? -21.772 -13.137 -13.939 1.00 43.38 195 PRO A O 1
ATOM 1557 N N . PRO A 1 196 ? -19.736 -12.194 -14.147 1.00 44.50 196 PRO A N 1
ATOM 1558 C CA . PRO A 1 196 ? -20.158 -11.330 -15.240 1.00 44.50 196 PRO A CA 1
ATOM 1559 C C . PRO A 1 196 ? -20.641 -12.214 -16.408 1.00 44.50 196 PRO A C 1
ATOM 1561 O O . PRO A 1 196 ? -20.065 -13.284 -16.631 1.00 44.50 196 PRO A O 1
ATOM 1564 N N . PRO A 1 197 ? -21.715 -11.823 -17.119 1.00 35.34 197 PRO A N 1
ATOM 1565 C CA . PRO A 1 197 ? -22.333 -12.671 -18.132 1.00 35.34 197 PRO A CA 1
ATOM 1566 C C . PRO A 1 197 ? -21.297 -13.106 -19.184 1.00 35.34 197 PRO A C 1
ATOM 1568 O O . PRO A 1 197 ? -20.520 -12.264 -19.645 1.00 35.34 197 PRO A O 1
ATOM 1571 N N . PRO A 1 198 ? -21.259 -14.397 -19.570 1.00 31.52 198 PRO A N 1
ATOM 1572 C CA . PRO A 1 198 ? -20.244 -14.910 -20.480 1.00 31.52 198 PRO A CA 1
ATOM 1573 C C . PRO A 1 198 ? -20.332 -14.219 -21.844 1.00 31.52 198 PRO A C 1
ATOM 1575 O O . PRO A 1 198 ? -21.394 -14.160 -22.470 1.00 31.52 198 PRO A O 1
ATOM 1578 N N . THR A 1 199 ? -19.197 -13.733 -22.341 1.00 36.44 199 THR A N 1
ATOM 1579 C CA . THR A 1 199 ? -19.035 -13.328 -23.738 1.00 36.44 199 THR A CA 1
ATOM 1580 C C . THR A 1 199 ? -19.092 -14.579 -24.620 1.00 36.44 199 THR A C 1
ATOM 1582 O O . THR A 1 199 ? -18.144 -15.356 -24.679 1.00 36.44 199 THR A O 1
ATOM 1585 N N . ARG A 1 200 ? -20.232 -14.819 -25.287 1.00 32.38 200 ARG A N 1
ATOM 1586 C CA . ARG A 1 200 ? -20.399 -15.972 -26.193 1.00 32.38 200 ARG A CA 1
ATOM 1587 C C . ARG A 1 200 ? -19.620 -15.791 -27.509 1.00 32.38 200 ARG A C 1
ATOM 1589 O O . ARG A 1 200 ? -19.667 -14.693 -28.072 1.00 32.38 200 ARG A O 1
ATOM 1596 N N . PRO A 1 201 ? -18.990 -16.856 -28.044 1.00 32.12 201 PRO A N 1
ATOM 1597 C CA . PRO A 1 201 ? -18.397 -16.845 -29.379 1.00 32.12 201 PRO A CA 1
ATOM 1598 C C . PRO A 1 201 ? -19.483 -16.682 -30.455 1.00 32.12 201 PRO A C 1
ATOM 1600 O O . PRO A 1 201 ? -20.578 -17.238 -30.352 1.00 32.12 201 PRO A O 1
ATOM 1603 N N . GLY A 1 202 ? -19.200 -15.857 -31.463 1.00 30.38 202 GLY A N 1
ATOM 1604 C CA . GLY A 1 202 ? -20.132 -15.561 -32.550 1.00 30.38 202 GLY A CA 1
ATOM 1605 C C . GLY A 1 202 ? -20.264 -16.724 -33.534 1.00 30.38 202 GLY A C 1
ATOM 1606 O O . GLY A 1 202 ? -19.260 -17.290 -33.948 1.00 30.38 202 GLY A O 1
ATOM 1607 N N . CYS A 1 203 ? -21.496 -17.045 -33.933 1.00 31.08 203 CYS A N 1
ATOM 1608 C CA . CYS A 1 203 ? -21.774 -17.873 -35.109 1.00 31.08 203 CYS A CA 1
ATOM 1609 C C . CYS A 1 203 ? -21.890 -16.977 -36.352 1.00 31.08 203 CYS A C 1
ATOM 1611 O O . CYS A 1 203 ? -22.515 -15.915 -36.288 1.00 31.08 203 CYS A O 1
ATOM 1613 N N . THR A 1 204 ? -21.307 -17.404 -37.470 1.00 29.08 204 THR A N 1
ATOM 1614 C CA . THR A 1 204 ? -21.462 -16.809 -38.804 1.00 29.08 204 THR A CA 1
ATOM 1615 C C . THR A 1 204 ? -22.510 -17.596 -39.592 1.00 29.08 204 THR A C 1
ATOM 1617 O O . THR A 1 204 ? -22.401 -18.810 -39.730 1.00 29.08 204 THR A O 1
ATOM 1620 N N . CYS A 1 205 ? -23.533 -16.920 -40.117 1.00 34.97 205 CYS A N 1
ATOM 1621 C CA . CYS A 1 205 ? -24.469 -17.489 -41.088 1.00 34.97 205 CYS A CA 1
ATOM 1622 C C . CYS A 1 205 ? -24.046 -17.074 -42.508 1.00 34.97 205 CYS A C 1
ATOM 1624 O O . CYS A 1 205 ? -23.749 -15.906 -42.757 1.00 34.97 205 CYS A O 1
ATOM 1626 N N . GLY A 1 206 ? -23.950 -18.052 -43.413 1.00 28.70 206 GLY A N 1
ATOM 1627 C CA . GLY A 1 206 ? -23.551 -17.858 -44.808 1.00 28.70 206 GLY A CA 1
ATOM 1628 C C . GLY A 1 206 ? -24.632 -17.164 -45.638 1.00 28.70 206 GLY A C 1
ATOM 1629 O O . GLY A 1 206 ? -25.824 -17.306 -45.375 1.00 28.70 206 GLY A O 1
ATOM 1630 N N . ALA A 1 207 ? -24.196 -16.397 -46.636 1.00 31.53 207 ALA A N 1
ATOM 1631 C CA . ALA A 1 207 ? -25.050 -15.617 -47.519 1.00 31.53 207 ALA A CA 1
ATOM 1632 C C . ALA A 1 207 ? -25.926 -16.514 -48.414 1.00 31.53 207 ALA A C 1
ATOM 1634 O O . ALA A 1 207 ? -25.416 -17.272 -49.234 1.00 31.53 207 ALA A O 1
ATOM 1635 N N . GLY A 1 208 ? -27.245 -16.375 -48.286 1.00 29.91 208 GLY A N 1
ATOM 1636 C CA . GLY A 1 208 ? -28.232 -16.947 -49.197 1.00 29.91 208 GLY A CA 1
ATOM 1637 C C . GLY A 1 208 ? -29.561 -16.210 -49.050 1.00 29.91 208 GLY A C 1
ATOM 1638 O O . GLY 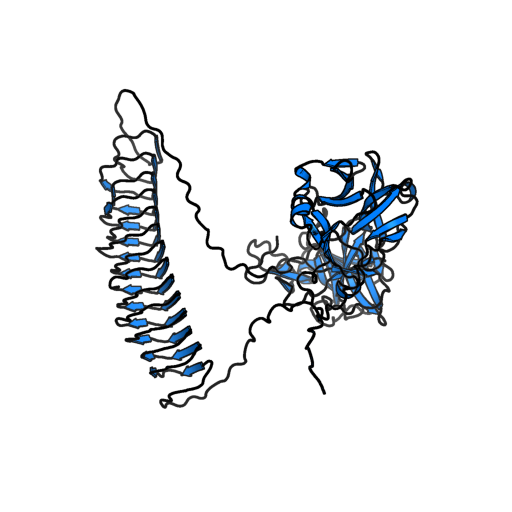A 1 208 ? -30.165 -16.216 -47.982 1.00 29.91 208 GLY A O 1
ATOM 1639 N N . LEU A 1 209 ? -29.986 -15.523 -50.111 1.00 36.41 209 LEU A N 1
ATOM 1640 C CA . LEU A 1 209 ? -31.279 -14.849 -50.210 1.00 36.41 209 LEU A CA 1
ATOM 1641 C C . LEU A 1 209 ? -32.406 -15.890 -50.192 1.00 36.41 209 LEU A C 1
ATOM 1643 O O . LEU A 1 209 ? -32.609 -16.539 -51.205 1.00 36.41 209 LEU A O 1
ATOM 1647 N N . THR A 1 210 ? -33.142 -16.019 -49.085 1.00 33.88 210 THR A N 1
ATOM 1648 C CA . THR A 1 210 ? -34.575 -16.386 -49.062 1.00 33.88 210 THR A CA 1
ATOM 1649 C C . THR A 1 210 ? -35.155 -16.122 -47.673 1.00 33.88 210 THR A C 1
ATOM 1651 O O . THR A 1 210 ? -34.493 -16.361 -46.665 1.00 33.88 210 THR A O 1
ATOM 1654 N N . SER A 1 211 ? -36.394 -15.625 -47.632 1.00 41.69 211 SER A N 1
ATOM 1655 C CA . SER A 1 211 ? -37.189 -15.395 -46.423 1.00 41.69 211 SER A CA 1
ATOM 1656 C C . SER A 1 211 ? -37.222 -16.633 -45.524 1.00 41.69 211 SER A C 1
ATOM 1658 O O . SER A 1 211 ? -37.765 -17.665 -45.919 1.00 41.69 211 SER A O 1
ATOM 1660 N N . GLN A 1 212 ? -36.693 -16.533 -44.306 1.00 38.06 212 GLN A N 1
ATOM 1661 C CA . GLN A 1 212 ? -36.886 -17.559 -43.284 1.00 38.06 212 GLN A CA 1
ATOM 1662 C C . GLN A 1 212 ? -37.409 -16.918 -42.002 1.00 38.06 212 GLN A C 1
ATOM 1664 O O . GLN A 1 212 ? -36.745 -16.096 -41.373 1.00 38.06 212 GLN A O 1
ATOM 1669 N N . SER A 1 213 ? -38.623 -17.308 -41.621 1.00 37.56 213 SER A N 1
ATOM 1670 C CA . SER A 1 213 ? -39.178 -17.085 -40.291 1.00 37.56 213 SER A CA 1
ATOM 1671 C C . SER A 1 213 ? -38.448 -17.990 -39.292 1.00 37.56 213 SER A C 1
ATOM 1673 O O . SER A 1 213 ? -38.619 -19.209 -39.326 1.00 37.56 213 SER A O 1
ATOM 1675 N N . CYS A 1 214 ? -37.631 -17.411 -38.410 1.00 35.72 214 CYS A N 1
ATOM 1676 C CA . CYS A 1 214 ? -36.915 -18.149 -37.365 1.00 35.72 214 CYS A CA 1
ATOM 1677 C C . CYS A 1 214 ? -37.695 -18.149 -36.039 1.00 35.72 214 CYS A C 1
ATOM 1679 O O . CYS A 1 214 ? -37.863 -17.104 -35.402 1.00 35.72 214 CYS A O 1
ATOM 1681 N N . SER A 1 215 ? -38.104 -19.331 -35.577 1.00 34.78 215 SER A N 1
ATOM 1682 C CA . SER A 1 215 ? -38.701 -19.559 -34.255 1.00 34.78 215 SER A CA 1
ATOM 1683 C C . SER A 1 215 ? -37.743 -20.358 -33.354 1.00 34.78 215 SER A C 1
ATOM 1685 O O . SER A 1 215 ? -37.685 -21.581 -33.458 1.00 34.78 215 SER A O 1
ATOM 1687 N N . CYS A 1 216 ? -36.993 -19.681 -32.468 1.00 33.88 216 CYS A N 1
ATOM 1688 C CA . CYS A 1 216 ? -36.098 -20.301 -31.472 1.00 33.88 216 CYS A CA 1
ATOM 1689 C C . CYS A 1 216 ? -36.180 -19.584 -30.106 1.00 33.88 216 CYS A C 1
ATOM 1691 O O . CYS A 1 216 ? -36.000 -18.378 -30.037 1.00 33.88 216 CYS A O 1
ATOM 1693 N N . HIS A 1 217 ? -36.357 -20.319 -29.005 1.00 40.25 217 HIS A N 1
ATOM 1694 C CA . HIS A 1 217 ? -36.995 -19.810 -27.780 1.00 40.25 217 HIS A CA 1
ATOM 1695 C C . HIS A 1 217 ? -36.238 -18.870 -26.808 1.00 40.25 217 HIS A C 1
ATOM 1697 O O . HIS A 1 217 ? -36.842 -18.535 -25.797 1.00 40.25 217 HIS A O 1
ATOM 1703 N N . LEU A 1 218 ? -34.998 -18.394 -27.030 1.00 47.19 218 LEU A N 1
ATOM 1704 C CA . LEU A 1 218 ? -34.323 -17.588 -25.974 1.00 47.19 218 LEU A CA 1
ATOM 1705 C C . LEU A 1 218 ? -33.455 -16.375 -26.396 1.00 47.19 218 LEU A C 1
ATOM 1707 O O . LEU A 1 218 ? -33.366 -15.429 -25.623 1.00 47.19 218 LEU A O 1
ATOM 1711 N N . ALA A 1 219 ? -32.823 -16.326 -27.578 1.00 46.50 219 ALA A N 1
ATOM 1712 C CA . ALA A 1 219 ? -32.123 -15.123 -28.083 1.00 46.50 219 ALA A CA 1
ATOM 1713 C C . ALA A 1 219 ? -31.701 -15.290 -29.554 1.00 46.50 219 ALA A C 1
ATOM 1715 O O . ALA A 1 219 ? -31.206 -16.356 -29.922 1.00 46.50 219 ALA A O 1
ATOM 1716 N N . HIS A 1 220 ? -31.807 -14.235 -30.378 1.00 50.53 220 HIS A N 1
ATOM 1717 C CA . HIS A 1 220 ? -31.437 -14.284 -31.804 1.00 50.53 220 HIS A CA 1
ATOM 1718 C C . HIS A 1 220 ? -30.486 -13.145 -32.224 1.00 50.53 220 HIS A C 1
ATOM 1720 O O . HIS A 1 220 ? -30.706 -11.978 -31.883 1.00 50.53 220 HIS A O 1
ATOM 1726 N N . LYS A 1 221 ? -29.432 -13.477 -32.989 1.00 46.91 221 LYS A N 1
ATOM 1727 C CA . LYS A 1 221 ? -28.512 -12.520 -33.631 1.00 46.91 221 LYS A CA 1
ATOM 1728 C C . LYS A 1 221 ? -28.448 -12.813 -35.131 1.00 46.91 221 LYS A C 1
ATOM 1730 O O . LYS A 1 221 ? -27.956 -13.870 -35.511 1.00 46.91 221 LYS A O 1
ATOM 1735 N N . CYS A 1 222 ? -28.909 -11.881 -35.963 1.00 50.59 222 CYS A N 1
ATOM 1736 C CA . CYS A 1 222 ? -28.890 -12.013 -37.422 1.00 50.59 222 CYS A CA 1
ATOM 1737 C C . CYS A 1 222 ? -27.982 -10.954 -38.061 1.00 50.59 222 CYS A C 1
ATOM 1739 O O . CYS A 1 222 ? -28.088 -9.771 -37.725 1.00 50.59 222 CYS A O 1
ATOM 1741 N N . SER A 1 223 ? -27.125 -11.377 -38.993 1.00 47.09 223 SER A N 1
ATOM 1742 C CA . SER A 1 223 ? -26.409 -10.498 -39.922 1.00 47.09 223 SER A CA 1
ATOM 1743 C C . SER A 1 223 ? -26.805 -10.890 -41.339 1.00 47.09 223 SER A C 1
ATOM 1745 O O . SER A 1 223 ? -26.299 -11.871 -41.876 1.00 47.09 223 SER A O 1
ATOM 1747 N N . CYS A 1 224 ? -27.710 -10.131 -41.942 1.00 46.41 224 CYS A N 1
ATOM 1748 C CA . CYS A 1 224 ? -27.961 -10.188 -43.376 1.00 46.41 224 CYS A CA 1
ATOM 1749 C C . CYS A 1 224 ? -27.211 -9.015 -44.016 1.00 46.41 224 CYS A C 1
ATOM 1751 O O . CYS A 1 224 ? -27.106 -7.949 -43.413 1.00 46.41 224 CYS A O 1
ATOM 1753 N N . GLY A 1 225 ? -26.650 -9.206 -45.210 1.00 52.47 225 GLY A N 1
ATOM 1754 C CA . GLY A 1 225 ? -26.107 -8.097 -46.000 1.00 52.47 225 GLY A CA 1
ATOM 1755 C C . GLY A 1 225 ? -27.212 -7.120 -46.423 1.00 52.47 225 GLY A C 1
ATOM 1756 O O . GLY A 1 225 ? -28.148 -6.850 -45.677 1.00 52.47 225 GLY A O 1
ATOM 1757 N N . SER A 1 226 ? -27.161 -6.631 -47.656 1.00 48.19 226 SER A N 1
ATOM 1758 C CA . SER A 1 226 ? -28.096 -5.659 -48.257 1.00 48.19 226 SER A CA 1
ATOM 1759 C C . SER A 1 226 ? -29.596 -6.040 -48.249 1.00 48.19 226 SER A C 1
ATOM 1761 O O . SER A 1 226 ? -30.398 -5.341 -48.857 1.00 48.19 226 SER A O 1
ATOM 1763 N N . GLY A 1 227 ? -29.990 -7.152 -47.621 1.00 53.19 227 GLY A N 1
ATOM 1764 C CA . GLY A 1 227 ? -31.359 -7.657 -47.561 1.00 53.19 227 GLY A CA 1
ATOM 1765 C C . GLY A 1 227 ? -32.224 -7.004 -46.478 1.00 53.19 227 GLY A C 1
ATOM 1766 O O . GLY A 1 227 ? -31.725 -6.433 -45.503 1.00 53.19 227 GLY A O 1
ATOM 1767 N N . ALA A 1 228 ? -33.540 -7.115 -46.671 1.00 49.84 228 ALA A N 1
ATOM 1768 C CA . ALA A 1 228 ? -34.564 -6.642 -45.747 1.00 49.84 228 ALA A CA 1
ATOM 1769 C C . ALA A 1 228 ? -34.955 -7.728 -44.729 1.00 49.84 228 ALA A C 1
ATOM 1771 O O . ALA A 1 228 ? -35.020 -8.909 -45.076 1.00 49.84 228 ALA A O 1
ATOM 1772 N N . ILE A 1 229 ? -35.251 -7.330 -43.489 1.00 56.41 229 ILE A N 1
ATOM 1773 C CA . ILE A 1 229 ? -35.856 -8.209 -42.474 1.00 56.41 229 ILE A CA 1
ATOM 1774 C C . ILE A 1 229 ? -37.328 -7.823 -42.325 1.00 56.41 229 ILE A C 1
ATOM 1776 O O . ILE A 1 229 ? -37.626 -6.661 -42.044 1.00 56.41 229 ILE A O 1
ATOM 1780 N N . ALA A 1 230 ? -38.225 -8.801 -42.480 1.00 49.75 230 ALA A N 1
ATOM 1781 C CA . ALA A 1 230 ? -39.659 -8.643 -42.263 1.00 49.75 230 ALA A CA 1
ATOM 1782 C C . ALA A 1 230 ? -40.155 -9.624 -41.187 1.00 49.75 230 ALA A C 1
ATOM 1784 O O . ALA A 1 230 ? -39.921 -10.827 -41.298 1.00 49.75 230 ALA A O 1
ATOM 1785 N N . GLY A 1 231 ? -40.851 -9.106 -40.170 1.00 53.12 231 GLY A N 1
ATOM 1786 C CA . GLY A 1 231 ? -41.722 -9.882 -39.280 1.00 53.12 231 GLY A CA 1
ATOM 1787 C C . GLY A 1 231 ? -41.042 -10.906 -38.361 1.00 53.12 231 GLY A C 1
ATOM 1788 O O . GLY A 1 231 ? -41.233 -12.109 -38.531 1.00 53.12 231 GLY A O 1
ATOM 1789 N N . THR A 1 232 ? -40.336 -10.452 -37.320 1.00 51.41 232 THR A N 1
ATOM 1790 C CA . THR A 1 232 ? -39.987 -11.322 -36.180 1.00 51.41 232 THR A CA 1
ATOM 1791 C C . THR A 1 232 ? -40.990 -11.146 -35.040 1.00 51.41 232 THR A C 1
ATOM 1793 O O . THR A 1 232 ? -41.376 -10.019 -34.729 1.00 51.41 232 THR A O 1
ATOM 1796 N N . ALA A 1 233 ? -41.395 -12.252 -34.410 1.00 49.91 233 ALA A N 1
ATOM 1797 C CA . ALA A 1 233 ? -42.246 -12.258 -33.221 1.00 49.91 233 ALA A CA 1
ATOM 1798 C C . ALA A 1 233 ? -41.764 -13.315 -32.211 1.00 49.91 233 ALA A C 1
ATOM 1800 O O . ALA A 1 233 ? -41.281 -14.373 -32.614 1.00 49.91 233 ALA A O 1
ATOM 1801 N N . GLY A 1 234 ? -41.911 -13.041 -30.907 1.00 49.84 234 GLY A N 1
ATOM 1802 C CA . GLY A 1 234 ? -41.895 -14.077 -29.861 1.00 49.84 234 GLY A CA 1
ATOM 1803 C C . GLY A 1 234 ? -40.549 -14.415 -29.201 1.00 49.84 234 GLY A C 1
ATOM 1804 O O . GLY A 1 234 ? -40.391 -15.535 -28.726 1.00 49.84 234 GLY A O 1
ATOM 1805 N N . HIS A 1 235 ? -39.596 -13.474 -29.132 1.00 55.72 235 HIS A N 1
ATOM 1806 C CA . HIS A 1 235 ? -38.258 -13.696 -28.526 1.00 55.72 235 HIS A CA 1
ATOM 1807 C C . HIS A 1 235 ? -37.925 -12.693 -27.410 1.00 55.72 235 HIS A C 1
ATOM 1809 O O . HIS A 1 235 ? -38.260 -11.518 -27.542 1.00 55.72 235 HIS A O 1
ATOM 1815 N N . GLU A 1 236 ? -37.201 -13.106 -26.360 1.00 53.69 236 GLU A N 1
ATOM 1816 C CA . GLU A 1 236 ? -36.803 -12.210 -25.252 1.00 53.69 236 GLU A CA 1
ATOM 1817 C C . GLU A 1 236 ? -35.808 -11.114 -25.688 1.00 53.69 236 GLU A C 1
ATOM 1819 O O . GLU A 1 236 ? -35.962 -9.953 -25.308 1.00 53.69 236 GLU A O 1
ATOM 1824 N N . LEU A 1 237 ? -34.814 -11.445 -26.525 1.00 55.94 237 LEU A N 1
ATOM 1825 C CA . LEU A 1 237 ? -33.776 -10.512 -26.987 1.00 55.94 237 LEU A CA 1
ATOM 1826 C C . LEU A 1 237 ? -33.506 -10.652 -28.494 1.00 55.94 237 LEU A C 1
ATOM 1828 O O . LEU A 1 237 ? -33.127 -11.731 -28.963 1.00 55.94 237 LEU A O 1
ATOM 1832 N N . HIS A 1 238 ? -33.604 -9.543 -29.237 1.00 61.25 238 HIS A N 1
ATOM 1833 C CA . HIS A 1 238 ? -33.326 -9.499 -30.679 1.00 61.25 238 HIS A CA 1
ATOM 1834 C C . HIS A 1 238 ? -32.180 -8.538 -31.039 1.00 61.25 238 HIS A C 1
ATOM 1836 O O . HIS A 1 238 ? -32.182 -7.371 -30.634 1.00 61.25 238 HIS A O 1
ATOM 1842 N N . ARG A 1 239 ? -31.198 -9.023 -31.821 1.00 65.38 239 ARG A N 1
ATOM 1843 C CA . ARG A 1 239 ? -30.121 -8.214 -32.421 1.00 65.38 239 ARG A CA 1
ATOM 1844 C C . ARG A 1 239 ? -30.050 -8.392 -33.938 1.00 65.38 239 ARG A C 1
ATOM 1846 O O . ARG A 1 239 ? -29.737 -9.493 -34.391 1.00 65.38 239 ARG A O 1
ATOM 1853 N N . CYS A 1 240 ? -30.231 -7.320 -34.709 1.00 66.12 240 CYS A N 1
ATOM 1854 C CA . CYS A 1 240 ? -30.125 -7.368 -36.173 1.00 66.12 240 CYS A CA 1
ATOM 1855 C C . CYS A 1 240 ? -29.154 -6.337 -36.766 1.00 66.12 240 CYS A C 1
ATOM 1857 O O . CYS A 1 240 ? -29.023 -5.223 -36.255 1.00 66.12 240 CYS A O 1
ATOM 1859 N N . ALA A 1 241 ? -28.500 -6.728 -37.865 1.00 67.50 241 ALA A N 1
ATOM 1860 C CA . ALA A 1 241 ? -27.832 -5.839 -38.811 1.00 67.50 241 ALA A CA 1
ATOM 1861 C C . ALA A 1 241 ? -28.434 -6.057 -40.215 1.00 67.50 241 ALA A C 1
ATOM 1863 O O . ALA A 1 241 ? -28.371 -7.185 -40.705 1.00 67.50 241 ALA A O 1
ATOM 1864 N N . CYS A 1 242 ? -29.064 -5.040 -40.822 1.00 63.50 242 CYS A N 1
ATOM 1865 C CA . CYS A 1 242 ? -29.771 -5.175 -42.114 1.00 63.50 242 CYS A CA 1
ATOM 1866 C C . CYS A 1 242 ? -29.781 -3.887 -42.956 1.00 63.50 242 CYS A C 1
ATOM 1868 O O . CYS A 1 242 ? -29.600 -2.793 -42.432 1.00 63.50 242 CYS A O 1
ATOM 1870 N N . GLY A 1 243 ? -30.019 -3.995 -44.267 1.00 63.25 243 GLY A N 1
ATOM 1871 C CA . GLY A 1 243 ? -30.178 -2.816 -45.130 1.00 63.25 243 GLY A CA 1
ATOM 1872 C C . GLY A 1 243 ? -31.470 -2.040 -44.837 1.00 63.25 243 GLY A C 1
ATOM 1873 O O . GLY A 1 243 ? -31.438 -0.818 -44.707 1.00 63.25 243 GLY A O 1
ATOM 1874 N N . LEU A 1 244 ? -32.584 -2.757 -44.660 1.00 63.91 244 LEU A N 1
ATOM 1875 C CA . LEU A 1 244 ? -33.924 -2.206 -44.427 1.00 63.91 244 LEU A CA 1
ATOM 1876 C C . LEU A 1 244 ? -34.674 -3.051 -43.383 1.00 63.91 244 LEU A C 1
ATOM 1878 O O . LEU A 1 244 ? -34.702 -4.280 -43.489 1.00 63.91 244 LEU A O 1
ATOM 1882 N N . LEU A 1 245 ? -35.296 -2.406 -42.393 1.00 63.88 245 LEU A N 1
ATOM 1883 C CA . LEU A 1 245 ? -36.125 -3.071 -41.379 1.00 63.88 245 LEU A CA 1
ATOM 1884 C C . LEU A 1 245 ? -37.609 -2.733 -41.588 1.00 63.88 245 LEU A C 1
ATOM 1886 O O . LEU A 1 245 ? -37.966 -1.554 -41.595 1.00 63.88 245 LEU A O 1
ATOM 1890 N N . LEU A 1 246 ? -38.455 -3.764 -41.712 1.00 59.47 246 LEU A N 1
ATOM 1891 C CA . LEU A 1 246 ? -39.906 -3.652 -41.904 1.00 59.47 246 LEU A CA 1
ATOM 1892 C C . LEU A 1 246 ? -40.655 -4.402 -40.787 1.00 59.47 246 LEU A C 1
ATOM 1894 O O . LEU A 1 246 ? -40.667 -5.630 -40.779 1.00 59.47 246 LEU A O 1
ATOM 1898 N N . GLY A 1 247 ? -41.295 -3.663 -39.873 1.00 56.31 247 GLY A N 1
ATOM 1899 C CA . GLY A 1 247 ? -42.245 -4.161 -38.857 1.00 56.31 247 GLY A CA 1
ATOM 1900 C C . GLY A 1 247 ? -41.725 -5.198 -37.835 1.00 56.31 247 GLY A C 1
ATOM 1901 O O . GLY A 1 247 ? -41.324 -6.306 -38.185 1.00 56.31 247 GLY A O 1
ATOM 1902 N N . MET A 1 248 ? -41.824 -4.893 -36.534 1.00 58.06 248 MET A N 1
ATOM 1903 C CA . MET A 1 248 ? -41.417 -5.779 -35.425 1.00 58.06 248 MET A CA 1
ATOM 1904 C C . MET A 1 248 ? -42.522 -5.834 -34.364 1.00 58.06 248 MET A C 1
ATOM 1906 O O . MET A 1 248 ? -43.044 -4.790 -33.995 1.00 58.06 248 MET A O 1
ATOM 1910 N N . ARG A 1 249 ? -42.877 -7.011 -33.830 1.00 54.53 249 ARG A N 1
ATOM 1911 C CA . ARG A 1 249 ? -43.893 -7.117 -32.761 1.00 54.53 249 ARG A CA 1
ATOM 1912 C C . ARG A 1 249 ? -43.438 -8.054 -31.637 1.00 54.53 249 ARG A C 1
ATOM 1914 O O . ARG A 1 249 ? -42.857 -9.096 -31.912 1.00 54.53 249 ARG A O 1
ATOM 1921 N N . ASN A 1 250 ? -43.777 -7.726 -30.386 1.00 52.38 250 ASN A N 1
ATOM 1922 C CA . ASN A 1 250 ? -43.725 -8.617 -29.210 1.00 52.38 250 ASN A CA 1
ATOM 1923 C C . ASN A 1 250 ? -42.335 -9.212 -28.870 1.00 52.38 250 ASN A C 1
ATOM 1925 O O . ASN A 1 250 ? -42.089 -10.405 -29.071 1.00 52.38 250 ASN A O 1
ATOM 1929 N N . HIS A 1 251 ? -41.440 -8.398 -28.293 1.00 56.16 251 HIS A N 1
ATOM 1930 C CA . HIS A 1 251 ? -40.141 -8.822 -27.728 1.00 56.16 251 HIS A CA 1
ATOM 1931 C C . HIS A 1 251 ? -39.877 -8.133 -26.376 1.00 56.16 251 HIS A C 1
ATOM 1933 O O . HIS A 1 251 ? -40.528 -7.149 -26.068 1.00 56.16 251 HIS A O 1
ATOM 1939 N N . ARG A 1 252 ? -38.898 -8.562 -25.570 1.00 58.09 252 ARG A N 1
ATOM 1940 C CA . ARG A 1 252 ? -38.588 -7.876 -24.294 1.00 58.09 252 ARG A CA 1
ATOM 1941 C C . ARG A 1 252 ? -37.522 -6.781 -24.445 1.00 58.09 252 ARG A C 1
ATOM 1943 O O . ARG A 1 252 ? -37.655 -5.701 -23.875 1.00 58.09 252 ARG A O 1
ATOM 1950 N N . SER A 1 253 ? -36.505 -7.014 -25.282 1.00 62.62 253 SER A N 1
ATOM 1951 C CA . SER A 1 253 ? -35.468 -6.025 -25.621 1.00 62.62 253 SER A CA 1
ATOM 1952 C C . SER A 1 253 ? -34.996 -6.133 -27.078 1.00 62.62 253 SER A C 1
ATOM 1954 O O . SER A 1 253 ? -34.809 -7.233 -27.609 1.00 62.62 253 SER A O 1
ATOM 1956 N N . HIS A 1 254 ? -34.771 -4.986 -27.729 1.00 65.56 254 HIS A N 1
ATOM 1957 C CA . HIS A 1 254 ? -34.376 -4.906 -29.140 1.00 65.56 254 HIS A CA 1
ATOM 1958 C C . HIS A 1 254 ? -33.136 -4.028 -29.360 1.00 65.56 254 HIS A C 1
ATOM 1960 O O . HIS A 1 254 ? -33.072 -2.897 -28.875 1.00 65.56 254 HIS A O 1
ATOM 1966 N N . ARG A 1 255 ? -32.160 -4.521 -30.142 1.00 69.81 255 ARG A N 1
ATOM 1967 C CA . ARG A 1 255 ? -31.038 -3.715 -30.648 1.00 69.81 255 ARG A CA 1
ATOM 1968 C C . ARG A 1 255 ? -30.830 -3.904 -32.153 1.00 69.81 255 ARG A C 1
ATOM 1970 O O . ARG A 1 255 ? -30.429 -4.985 -32.574 1.00 69.81 255 ARG A O 1
ATOM 1977 N N . CYS A 1 256 ? -30.974 -2.847 -32.950 1.00 70.06 256 CYS A N 1
ATOM 1978 C CA . CYS A 1 256 ? -30.748 -2.904 -34.401 1.00 70.06 256 CYS A CA 1
ATOM 1979 C C . CYS A 1 256 ? -29.632 -1.975 -34.891 1.00 70.06 256 CYS A C 1
ATOM 1981 O O . CYS A 1 256 ? -29.385 -0.917 -34.311 1.00 70.06 256 CYS A O 1
ATOM 1983 N N . SER A 1 257 ? -28.977 -2.382 -35.981 1.00 73.56 257 SER A N 1
ATOM 1984 C CA . SER A 1 257 ? -28.131 -1.544 -36.833 1.00 73.56 257 SER A CA 1
ATOM 1985 C C . SER A 1 257 ? -28.640 -1.647 -38.276 1.00 73.56 257 SER A C 1
ATOM 1987 O O . SER A 1 257 ? -28.556 -2.723 -38.861 1.00 73.56 257 SER A O 1
ATOM 1989 N N . CYS A 1 258 ? -29.241 -0.600 -38.846 1.00 70.12 258 CYS A N 1
ATOM 1990 C CA . CYS A 1 258 ? -29.838 -0.703 -40.184 1.00 70.12 258 CYS A CA 1
ATOM 1991 C C . CYS A 1 258 ? -29.631 0.506 -41.099 1.00 70.12 258 CYS A C 1
ATOM 1993 O O . CYS A 1 258 ? -29.382 1.610 -40.634 1.00 70.12 258 CYS A O 1
ATOM 1995 N N . GLY A 1 259 ? -29.714 0.311 -42.416 1.00 70.62 259 GLY A N 1
ATOM 1996 C CA . GLY A 1 259 ? -29.655 1.421 -43.374 1.00 70.62 259 GLY A CA 1
ATOM 1997 C C . GLY A 1 259 ? -30.863 2.349 -43.229 1.00 70.62 259 GLY A C 1
ATOM 1998 O O . GLY A 1 259 ? -30.704 3.552 -43.024 1.00 70.62 259 GLY A O 1
ATOM 1999 N N . SER A 1 260 ? -32.077 1.799 -43.238 1.00 68.31 260 SER A N 1
ATOM 2000 C CA . SER A 1 260 ? -33.308 2.568 -43.002 1.00 68.31 260 SER A CA 1
ATOM 2001 C C . SER A 1 260 ? -34.385 1.755 -42.275 1.00 68.31 260 SER A C 1
ATOM 2003 O O . SER A 1 260 ? -34.410 0.524 -42.359 1.00 68.31 260 SER A O 1
ATOM 2005 N N . THR A 1 261 ? -35.289 2.446 -41.578 1.00 63.47 261 THR A N 1
ATOM 2006 C CA . THR A 1 261 ? -36.520 1.883 -40.993 1.00 63.47 261 THR A CA 1
ATOM 2007 C C . THR A 1 261 ? -37.741 2.586 -41.585 1.00 63.47 261 THR A C 1
ATOM 2009 O O . THR A 1 261 ? -37.764 3.819 -41.608 1.00 63.47 261 THR A O 1
ATOM 2012 N N . LEU A 1 262 ? -38.741 1.817 -42.023 1.00 60.94 262 LEU A N 1
ATOM 2013 C CA . LEU A 1 262 ? -39.984 2.323 -42.619 1.00 60.94 262 LEU A CA 1
ATOM 2014 C C . LEU A 1 262 ? -41.203 1.713 -41.901 1.00 60.94 262 LEU A C 1
ATOM 2016 O O . LEU A 1 262 ? -41.231 0.494 -41.721 1.00 60.94 262 LEU A O 1
ATOM 2020 N N . ASP A 1 263 ? -42.174 2.544 -41.495 1.00 53.69 263 ASP A N 1
ATOM 2021 C CA . ASP A 1 263 ? -43.478 2.149 -40.910 1.00 53.69 263 ASP A CA 1
ATOM 2022 C C . ASP A 1 263 ? -43.402 1.036 -39.844 1.00 53.69 263 ASP A C 1
ATOM 2024 O O . ASP A 1 263 ? -44.134 0.041 -39.843 1.00 53.69 263 ASP A O 1
ATOM 2028 N N . THR A 1 264 ? -42.472 1.174 -38.899 1.00 55.16 264 THR A N 1
ATOM 2029 C CA . THR A 1 264 ? -42.326 0.220 -37.796 1.00 55.16 264 THR A CA 1
ATOM 2030 C C . THR A 1 264 ? -43.200 0.623 -36.614 1.00 55.16 264 THR A C 1
ATOM 2032 O O . THR A 1 264 ? -42.827 1.503 -35.843 1.00 55.16 264 THR A O 1
ATOM 2035 N N . THR A 1 265 ? -44.322 -0.065 -36.407 1.00 52.88 265 THR A N 1
ATOM 2036 C CA . THR A 1 265 ? -45.003 -0.069 -35.102 1.00 52.88 265 THR A CA 1
ATOM 2037 C C . THR A 1 265 ? -44.224 -0.977 -34.152 1.00 52.88 265 THR A C 1
ATOM 2039 O O . THR A 1 265 ? -44.019 -2.145 -34.476 1.00 52.88 265 THR A O 1
ATOM 2042 N N . ILE A 1 266 ? -43.778 -0.459 -33.006 1.00 55.75 266 ILE A N 1
ATOM 2043 C CA . ILE A 1 266 ? -43.028 -1.210 -31.986 1.00 55.75 266 ILE A CA 1
ATOM 2044 C C . ILE A 1 266 ? -43.836 -1.137 -30.683 1.00 55.75 266 ILE A C 1
ATOM 2046 O O . ILE A 1 266 ? -44.059 -0.053 -30.152 1.00 55.75 266 ILE A O 1
ATOM 2050 N N . THR A 1 267 ? -44.314 -2.283 -30.187 1.00 53.00 267 THR A N 1
ATOM 2051 C CA . THR A 1 267 ? -45.218 -2.375 -29.020 1.00 53.00 267 THR A CA 1
ATOM 2052 C C . THR A 1 267 ? -44.787 -3.487 -28.055 1.00 53.00 267 THR A C 1
ATOM 2054 O O . THR A 1 267 ? -44.386 -4.561 -28.501 1.00 53.00 267 THR A O 1
ATOM 2057 N N . GLY A 1 268 ? -44.940 -3.266 -26.741 1.00 51.25 268 GLY A N 1
ATOM 2058 C CA . GLY A 1 268 ? -44.746 -4.271 -25.682 1.00 51.25 268 GLY A CA 1
ATOM 2059 C C . GLY A 1 268 ? -43.306 -4.632 -25.264 1.00 51.25 268 GLY A C 1
ATOM 2060 O O . GLY A 1 268 ? -43.066 -5.796 -24.962 1.00 51.25 268 GLY A O 1
ATOM 2061 N N . HIS A 1 269 ? -42.354 -3.689 -25.234 1.00 59.59 269 HIS A N 1
ATOM 2062 C CA . HIS A 1 269 ? -40.939 -3.917 -24.876 1.00 59.59 269 HIS A CA 1
ATOM 2063 C C . HIS A 1 269 ? -40.505 -3.179 -23.583 1.00 59.59 269 HIS A C 1
ATOM 2065 O O . HIS A 1 269 ? -41.063 -2.144 -23.239 1.00 59.59 269 HIS A O 1
ATOM 2071 N N . GLU A 1 270 ? -39.463 -3.654 -22.886 1.00 60.34 270 GLU A N 1
ATOM 2072 C CA . GLU A 1 270 ? -38.853 -2.948 -21.733 1.00 60.34 270 GLU A CA 1
ATOM 2073 C C . GLU A 1 270 ? -37.758 -1.954 -22.188 1.00 60.34 270 GLU A C 1
ATOM 2075 O O . GLU A 1 270 ? -37.604 -0.871 -21.624 1.00 60.34 270 GLU A O 1
ATOM 2080 N N . SER A 1 271 ? -36.994 -2.283 -23.243 1.00 63.59 271 SER A N 1
ATOM 2081 C CA . SER A 1 271 ? -35.921 -1.412 -23.764 1.00 63.59 271 SER A CA 1
ATOM 2082 C C . SER A 1 271 ? -35.675 -1.533 -25.274 1.00 63.59 271 SER A C 1
ATOM 2084 O O . SER A 1 271 ? -35.625 -2.635 -25.831 1.00 63.59 271 SER A O 1
ATOM 2086 N N . HIS A 1 272 ? -35.439 -0.393 -25.938 1.00 66.44 272 HIS A N 1
ATOM 2087 C CA . HIS A 1 272 ? -35.147 -0.319 -27.378 1.00 66.44 272 HIS A CA 1
ATOM 2088 C C . HIS A 1 272 ? -33.871 0.491 -27.678 1.00 66.44 272 HIS A C 1
ATOM 2090 O O . HIS A 1 272 ? -33.726 1.624 -27.215 1.00 66.44 272 HIS A O 1
ATOM 2096 N N . LEU A 1 273 ? -32.943 -0.080 -28.462 1.00 70.19 273 LEU A N 1
ATOM 2097 C CA . LEU A 1 273 ? -31.680 0.553 -28.861 1.00 70.19 273 LEU A CA 1
ATOM 2098 C C . LEU A 1 273 ? -31.423 0.455 -30.375 1.00 70.19 273 LEU A C 1
ATOM 2100 O O . LEU A 1 273 ? -30.908 -0.558 -30.845 1.00 70.19 273 LEU A O 1
ATOM 2104 N N . CYS A 1 274 ? -31.687 1.511 -31.144 1.00 70.75 274 CYS A N 1
ATOM 2105 C CA . CYS A 1 274 ? -31.465 1.503 -32.596 1.00 70.75 274 CYS A CA 1
ATOM 2106 C C . CYS A 1 274 ? -30.284 2.370 -33.050 1.00 70.75 274 CYS A C 1
ATOM 2108 O O . CYS A 1 274 ? -30.026 3.443 -32.504 1.00 70.75 274 CYS A O 1
ATOM 2110 N N . SER A 1 275 ? -29.572 1.899 -34.076 1.00 75.12 275 SER A N 1
ATOM 2111 C CA . SER A 1 275 ? -28.624 2.676 -34.873 1.00 75.12 275 SER A CA 1
ATOM 2112 C C . SER A 1 275 ? -29.034 2.583 -36.343 1.00 75.12 275 SER A C 1
ATOM 2114 O O . SER A 1 275 ? -29.031 1.483 -36.889 1.00 75.12 275 SER A O 1
ATOM 2116 N N . CYS A 1 276 ? -29.450 3.675 -36.982 1.00 71.62 276 CYS A N 1
ATOM 2117 C CA . CYS A 1 276 ? -29.927 3.617 -38.367 1.00 71.62 276 CYS A CA 1
ATOM 2118 C C . CYS A 1 276 ? -29.489 4.784 -39.258 1.00 71.62 276 CYS A C 1
ATOM 2120 O O . CYS A 1 276 ? -29.141 5.849 -38.769 1.00 71.62 276 CYS A O 1
ATOM 2122 N N . GLY A 1 277 ? -29.478 4.605 -40.578 1.00 72.62 277 GLY A N 1
ATOM 2123 C CA . GLY A 1 277 ? -29.239 5.716 -41.507 1.00 72.62 277 GLY A CA 1
ATOM 2124 C C . GLY A 1 277 ? -30.413 6.700 -41.518 1.00 72.62 277 GLY A C 1
ATOM 2125 O O . GLY A 1 277 ? -30.216 7.892 -41.295 1.00 72.62 277 GLY A O 1
ATOM 2126 N N . SER A 1 278 ? -31.648 6.219 -41.679 1.00 68.88 278 SER A N 1
ATOM 2127 C CA . SER A 1 278 ? -32.848 7.075 -41.666 1.00 68.88 278 SER A CA 1
ATOM 2128 C C . SER A 1 278 ? -34.072 6.368 -41.076 1.00 68.88 278 SER A C 1
ATOM 2130 O O . SER A 1 278 ? -34.268 5.176 -41.308 1.00 68.88 278 SER A O 1
ATOM 2132 N N . ILE A 1 279 ? -34.900 7.118 -40.344 1.00 66.62 279 ILE A N 1
ATOM 2133 C CA . ILE A 1 279 ? -36.229 6.716 -39.861 1.00 66.62 279 ILE A CA 1
ATOM 2134 C C . ILE A 1 279 ? -37.265 7.524 -40.643 1.00 66.62 279 ILE A C 1
ATOM 2136 O O . ILE A 1 279 ? -37.214 8.756 -40.612 1.00 66.62 279 ILE A O 1
ATOM 2140 N N . VAL A 1 280 ? -38.165 6.845 -41.357 1.00 61.84 280 VAL A N 1
ATOM 2141 C CA . VAL A 1 280 ? -39.164 7.479 -42.231 1.00 61.84 280 VAL A CA 1
ATOM 2142 C C . VAL A 1 280 ? -40.554 6.891 -41.961 1.00 61.84 280 VAL A C 1
ATOM 2144 O O . VAL A 1 280 ? -40.717 5.673 -42.023 1.00 61.84 280 VAL A O 1
ATOM 2147 N N . GLY A 1 281 ? -41.544 7.755 -41.713 1.00 57.88 281 GLY A N 1
ATOM 2148 C CA . GLY A 1 281 ? -42.956 7.381 -41.528 1.00 57.88 281 GLY A CA 1
ATOM 2149 C C . GLY A 1 281 ? -43.352 7.233 -40.059 1.00 57.88 281 GLY A C 1
ATOM 2150 O O . GLY A 1 281 ? -42.497 6.896 -39.245 1.00 57.88 281 GLY A O 1
ATOM 2151 N N . ALA A 1 282 ? -44.633 7.491 -39.749 1.00 47.31 282 ALA A N 1
ATOM 2152 C CA . ALA A 1 282 ? -45.199 7.614 -38.401 1.00 47.31 282 ALA A CA 1
ATOM 2153 C C . ALA A 1 282 ? -45.065 6.308 -37.587 1.00 47.31 282 ALA A C 1
ATOM 2155 O O . ALA A 1 282 ? -45.907 5.409 -37.682 1.00 47.31 282 ALA A O 1
ATOM 2156 N N . PRO A 1 283 ? -44.031 6.163 -36.743 1.00 53.22 283 PRO A N 1
ATOM 2157 C CA . PRO A 1 283 ? -43.854 5.006 -35.902 1.00 53.22 283 PRO A CA 1
ATOM 2158 C C . PRO A 1 283 ? -44.603 5.299 -34.608 1.00 53.22 283 PRO A C 1
ATOM 2160 O O . PRO A 1 283 ? -44.104 6.026 -33.757 1.00 53.22 283 PRO A O 1
ATOM 2163 N N . CYS A 1 284 ? -45.806 4.752 -34.457 1.00 43.25 284 CYS A N 1
ATOM 2164 C CA . CYS A 1 284 ? -46.509 4.817 -33.182 1.00 43.25 284 CYS A CA 1
ATOM 2165 C C . CYS A 1 284 ? -45.777 3.901 -32.182 1.00 43.25 284 CYS A C 1
ATOM 2167 O O . CYS A 1 284 ? -45.882 2.671 -32.256 1.00 43.25 284 CYS A O 1
ATOM 2169 N N . PHE A 1 285 ? -44.977 4.491 -31.291 1.00 51.56 285 PHE A N 1
ATOM 2170 C CA . PHE A 1 285 ? -44.411 3.785 -30.141 1.00 51.56 285 PHE A CA 1
ATOM 2171 C C . PHE A 1 285 ? -45.419 3.869 -29.001 1.00 51.56 285 PHE A C 1
ATOM 2173 O O . PHE A 1 285 ? -45.737 4.966 -28.536 1.00 51.56 285 PHE A O 1
ATOM 2180 N N . ILE A 1 286 ? -45.928 2.716 -28.571 1.00 43.75 286 ILE A N 1
ATOM 2181 C CA . ILE A 1 286 ? -46.893 2.620 -27.475 1.00 43.75 286 ILE A CA 1
ATOM 2182 C C . ILE A 1 286 ? -46.231 1.832 -26.329 1.00 43.75 286 ILE A C 1
ATOM 2184 O O . ILE A 1 286 ? -45.976 0.630 -26.448 1.00 43.75 286 ILE A O 1
ATOM 2188 N N . SER A 1 287 ? -45.952 2.549 -25.232 1.00 49.12 287 SER A N 1
ATOM 2189 C CA . SER A 1 287 ? -45.661 2.091 -23.856 1.00 49.12 287 SER A CA 1
ATOM 2190 C C . SER A 1 287 ? -44.422 1.204 -23.580 1.00 49.12 287 SER A C 1
ATOM 2192 O O . SER A 1 287 ? -44.524 -0.020 -23.680 1.00 49.12 287 SER A O 1
ATOM 2194 N N . HIS A 1 288 ? -43.290 1.787 -23.128 1.00 60.97 288 HIS A N 1
ATOM 2195 C CA . HIS A 1 288 ? -42.017 1.106 -22.719 1.00 60.97 288 HIS A CA 1
ATOM 2196 C C . HIS A 1 288 ? -41.229 1.903 -21.648 1.00 60.97 288 HIS A C 1
ATOM 2198 O O . HIS A 1 288 ? -41.344 3.121 -21.629 1.00 60.97 288 HIS A O 1
ATOM 2204 N N . GLU A 1 289 ? -40.339 1.291 -20.851 1.00 60.31 289 GLU A N 1
ATOM 2205 C CA . GLU A 1 289 ? -39.532 2.007 -19.829 1.00 60.31 289 GLU A CA 1
ATOM 2206 C C . GLU A 1 289 ? -38.428 2.920 -20.422 1.00 60.31 289 GLU A C 1
ATOM 2208 O O . GLU A 1 289 ? -38.230 4.050 -19.965 1.00 60.31 289 GLU A O 1
ATOM 2213 N N . SER A 1 290 ? -37.692 2.478 -21.459 1.00 65.81 290 SER A N 1
ATOM 2214 C CA . SER A 1 290 ? -36.591 3.279 -22.037 1.00 65.81 290 SER A CA 1
ATOM 2215 C C . SER A 1 290 ? -36.366 3.118 -23.551 1.00 65.81 290 SER A C 1
ATOM 2217 O O . SER A 1 290 ? -36.293 2.007 -24.085 1.00 65.81 290 SER A O 1
ATOM 2219 N N . HIS A 1 291 ? -36.170 4.244 -24.251 1.00 67.44 291 HIS A N 1
ATOM 2220 C CA . HIS A 1 291 ? -35.861 4.289 -25.689 1.00 67.44 291 HIS A CA 1
ATOM 2221 C C . HIS A 1 291 ? -34.546 5.033 -25.970 1.00 67.44 291 HIS A C 1
ATOM 2223 O O . HIS A 1 291 ? -34.351 6.161 -25.509 1.00 67.44 291 HIS A O 1
ATOM 2229 N N . LYS A 1 292 ? -33.635 4.427 -26.748 1.00 71.56 292 LYS A N 1
ATOM 2230 C CA . LYS A 1 292 ? -32.391 5.067 -27.197 1.00 71.56 292 LYS A CA 1
ATOM 2231 C C . LYS A 1 292 ? -32.145 4.880 -28.697 1.00 71.56 292 LYS A C 1
ATOM 2233 O O . LYS A 1 292 ? -31.987 3.757 -29.161 1.00 71.56 292 LYS A O 1
ATOM 2238 N N . CYS A 1 293 ? -32.007 5.970 -29.448 1.00 71.75 293 CYS A N 1
ATOM 2239 C CA . CYS A 1 293 ? -31.761 5.920 -30.894 1.00 71.75 293 CYS A CA 1
ATOM 2240 C C . CYS A 1 293 ? -30.531 6.728 -31.331 1.00 71.75 293 CYS A C 1
ATOM 2242 O O . CYS A 1 293 ? -30.180 7.737 -30.717 1.00 71.75 293 CYS A O 1
ATOM 2244 N N . SER A 1 294 ? -29.856 6.256 -32.382 1.00 76.62 294 SER A N 1
ATOM 2245 C CA . SER A 1 294 ? -28.777 6.950 -33.089 1.00 76.62 294 SER A CA 1
ATOM 2246 C C . SER A 1 294 ? -29.035 6.878 -34.593 1.00 76.62 294 SER A C 1
ATOM 2248 O O . SER A 1 294 ? -28.899 5.808 -35.178 1.00 76.62 294 SER A O 1
ATOM 2250 N N . CYS A 1 295 ? -29.450 7.976 -35.218 1.00 72.88 295 CYS A N 1
ATOM 2251 C CA . CYS A 1 295 ? -29.911 7.983 -36.605 1.00 72.88 295 CYS A CA 1
ATOM 2252 C C . CYS A 1 295 ? -29.306 9.105 -37.461 1.00 72.88 295 CYS A C 1
ATOM 2254 O O . CYS A 1 295 ? -28.897 10.137 -36.945 1.00 72.88 295 CYS A O 1
ATOM 2256 N N . GLY A 1 296 ? -29.237 8.934 -38.782 1.00 72.75 296 GLY A N 1
ATOM 2257 C CA . GLY A 1 296 ? -28.883 10.035 -39.688 1.00 72.75 296 GLY A CA 1
ATOM 2258 C C . GLY A 1 296 ? -30.015 11.062 -39.799 1.00 72.75 296 GLY A C 1
ATOM 2259 O O . GLY A 1 296 ? -29.788 12.248 -39.585 1.00 72.75 296 GLY A O 1
ATOM 2260 N N . SER A 1 297 ? -31.255 10.625 -40.026 1.00 69.75 297 SER A N 1
ATOM 2261 C CA . SER A 1 297 ? -32.429 11.519 -40.063 1.00 69.75 297 SER A CA 1
ATOM 2262 C C . SER A 1 297 ? -33.682 10.849 -39.497 1.00 69.75 297 SER A C 1
ATOM 2264 O O . SER A 1 297 ? -33.832 9.634 -39.628 1.00 69.75 297 SER A O 1
ATOM 2266 N N . VAL A 1 298 ? -34.573 11.634 -38.885 1.00 65.88 298 VAL A N 1
ATOM 2267 C CA . VAL A 1 298 ? -35.908 11.218 -38.420 1.00 65.88 298 VAL A CA 1
ATOM 2268 C C . VAL A 1 298 ? -36.955 12.118 -39.066 1.00 65.88 298 VAL A C 1
ATOM 2270 O O . VAL A 1 298 ? -36.917 13.334 -38.871 1.00 65.88 298 VAL A O 1
ATOM 2273 N N . LEU A 1 299 ? -37.865 11.516 -39.831 1.00 60.16 299 LEU A N 1
ATOM 2274 C CA . LEU A 1 299 ? -38.960 12.189 -40.531 1.00 60.16 299 LEU A CA 1
ATOM 2275 C C . LEU A 1 299 ? -40.300 11.659 -40.002 1.00 60.16 299 LEU A C 1
ATOM 2277 O O . LEU A 1 299 ? -40.603 10.493 -40.254 1.00 60.16 299 LEU A O 1
ATOM 2281 N N . SER A 1 300 ? -41.090 12.512 -39.331 1.00 57.62 300 SER A N 1
ATOM 2282 C CA . SER A 1 300 ? -42.407 12.186 -38.750 1.00 57.62 300 SER A CA 1
ATOM 2283 C C . SER A 1 300 ? -42.366 11.064 -37.713 1.00 57.62 300 SER A C 1
ATOM 2285 O O . SER A 1 300 ? -42.367 9.894 -38.076 1.00 57.62 300 SER A O 1
ATOM 2287 N N . SER A 1 301 ? -42.328 11.398 -36.414 1.00 56.50 301 SER A N 1
ATOM 2288 C CA . SER A 1 301 ? -42.414 10.390 -35.347 1.00 56.50 301 SER A CA 1
ATOM 2289 C C . SER A 1 301 ? -43.362 10.755 -34.212 1.00 56.50 301 SER A C 1
ATOM 2291 O O . SER A 1 301 ? -43.158 11.791 -33.584 1.00 56.50 301 SER A O 1
ATOM 2293 N N . ASP A 1 302 ? -44.289 9.847 -33.891 1.00 55.56 302 ASP A N 1
ATOM 2294 C CA . ASP A 1 302 ? -45.204 9.955 -32.751 1.00 55.56 302 ASP A CA 1
ATOM 2295 C C . ASP A 1 302 ? -44.776 8.973 -31.645 1.00 55.56 302 ASP A C 1
ATOM 2297 O O . ASP A 1 302 ? -44.996 7.762 -31.720 1.00 55.56 302 ASP A O 1
ATOM 2301 N N . THR A 1 303 ? -44.132 9.478 -30.592 1.00 55.69 303 THR A N 1
ATOM 2302 C CA . THR A 1 303 ? -43.722 8.671 -29.427 1.00 55.69 303 THR A CA 1
ATOM 2303 C C . THR A 1 303 ? -44.656 8.921 -28.247 1.00 55.69 303 THR A C 1
ATOM 2305 O O . THR A 1 303 ? -44.781 10.068 -27.824 1.00 55.69 303 THR A O 1
ATOM 2308 N N . THR A 1 304 ? -45.262 7.873 -27.674 1.00 53.94 304 THR A N 1
ATOM 2309 C CA . THR A 1 304 ? -46.157 8.001 -26.505 1.00 53.94 304 THR A CA 1
ATOM 2310 C C . THR A 1 304 ? -45.838 6.985 -25.392 1.00 53.94 304 THR A C 1
ATOM 2312 O O . THR A 1 304 ? -45.568 5.811 -25.652 1.00 53.94 304 THR A O 1
ATOM 2315 N N . GLY A 1 305 ? -45.880 7.424 -24.124 1.00 53.16 305 GLY A N 1
ATOM 2316 C CA . GLY A 1 305 ? -45.937 6.549 -22.937 1.00 53.16 305 GLY A CA 1
ATOM 2317 C C . GLY A 1 305 ? -44.627 5.886 -22.466 1.00 53.16 305 GLY A C 1
ATOM 2318 O O . GLY A 1 305 ? -44.603 4.685 -22.216 1.00 53.16 305 GLY A O 1
ATOM 2319 N N . HIS A 1 306 ? -43.526 6.623 -22.306 1.00 62.47 306 HIS A N 1
ATOM 2320 C CA . HIS A 1 306 ? -42.236 6.094 -21.804 1.00 62.47 306 HIS A CA 1
ATOM 2321 C C . HIS A 1 306 ? -41.717 6.839 -20.569 1.00 62.47 306 HIS A C 1
ATOM 2323 O O . HIS A 1 306 ? -41.965 8.027 -20.431 1.00 62.47 306 HIS A O 1
ATOM 2329 N N . GLU A 1 307 ? -40.899 6.211 -19.721 1.00 62.34 307 GLU A N 1
ATOM 2330 C CA . GLU A 1 307 ? -40.250 6.928 -18.606 1.00 62.34 307 GLU A CA 1
ATOM 2331 C C . GLU A 1 307 ? -39.022 7.740 -19.063 1.00 62.34 307 GLU A C 1
ATOM 2333 O O . GLU A 1 307 ? -38.754 8.833 -18.554 1.00 62.34 307 GLU A O 1
ATOM 2338 N N . SER A 1 308 ? -38.266 7.245 -20.056 1.00 67.38 308 SER A N 1
ATOM 2339 C CA . SER A 1 308 ? -37.080 7.943 -20.576 1.00 67.38 308 SER A CA 1
ATOM 2340 C C . SER A 1 308 ? -36.850 7.791 -22.086 1.00 67.38 308 SER A C 1
ATOM 2342 O O . SER A 1 308 ? -36.859 6.687 -22.635 1.00 67.38 308 SER A O 1
ATOM 2344 N N . HIS A 1 309 ? -36.559 8.910 -22.760 1.00 69.00 309 HIS A N 1
ATOM 2345 C CA . HIS A 1 309 ? -36.232 8.952 -24.191 1.00 69.00 309 HIS A CA 1
ATOM 2346 C C . HIS A 1 309 ? -34.852 9.584 -24.438 1.00 69.00 309 HIS A C 1
ATOM 2348 O O . HIS A 1 309 ? -34.572 10.684 -23.955 1.00 69.00 309 HIS A O 1
ATOM 2354 N N . LYS A 1 310 ? -33.968 8.905 -25.190 1.00 72.00 310 LYS A N 1
ATOM 2355 C CA . LYS A 1 310 ? -32.641 9.417 -25.573 1.00 72.00 310 LYS A CA 1
ATOM 2356 C C . LYS A 1 310 ? -32.342 9.278 -27.069 1.00 72.00 310 LYS A C 1
ATOM 2358 O O . LYS A 1 310 ? -31.948 8.203 -27.513 1.00 72.00 310 LYS A O 1
ATOM 2363 N N . CYS A 1 311 ? -32.384 10.367 -27.830 1.00 72.12 311 CYS A N 1
ATOM 2364 C CA . CYS A 1 311 ? -32.080 10.346 -29.264 1.00 72.12 311 CYS A CA 1
ATOM 2365 C C . CYS A 1 311 ? -30.768 11.055 -29.624 1.00 72.12 311 CYS A C 1
ATOM 2367 O O . CYS A 1 311 ? -30.367 12.029 -28.984 1.00 72.12 311 CYS A O 1
ATOM 2369 N N . SER A 1 312 ? -30.082 10.555 -30.652 1.00 77.19 312 SER A N 1
ATOM 2370 C CA . SER A 1 312 ? -28.974 11.239 -31.313 1.00 77.19 312 SER A CA 1
ATOM 2371 C C . SER A 1 312 ? -29.181 11.191 -32.820 1.00 77.19 312 SER A C 1
ATOM 2373 O O . SER A 1 312 ? -29.218 10.096 -33.373 1.00 77.19 312 SER A O 1
ATOM 2375 N N . CYS A 1 313 ? -29.368 12.338 -33.473 1.00 72.50 313 CYS A N 1
ATOM 2376 C CA . CYS A 1 313 ? -29.782 12.374 -34.874 1.00 72.50 313 CYS A CA 1
ATOM 2377 C C . CYS A 1 313 ? -29.040 13.414 -35.727 1.00 72.50 313 CYS A C 1
ATOM 2379 O O . CYS A 1 313 ? -28.608 14.436 -35.215 1.00 72.50 313 CYS A O 1
ATOM 2381 N N . GLY A 1 314 ? -28.867 13.206 -37.031 1.00 73.69 314 GLY A N 1
ATOM 2382 C CA . GLY A 1 314 ? -28.388 14.283 -37.912 1.00 73.69 314 GLY A CA 1
ATOM 2383 C C . GLY A 1 314 ? -29.449 15.379 -38.074 1.00 73.69 314 GLY A C 1
ATOM 2384 O O . GLY A 1 314 ? -29.160 16.554 -37.859 1.00 73.69 314 GLY A O 1
ATOM 2385 N N . SER A 1 315 ? -30.701 15.000 -38.338 1.00 69.69 315 SER A N 1
ATOM 2386 C CA . SER A 1 315 ? -31.841 15.930 -38.417 1.00 69.69 315 SER A CA 1
ATOM 2387 C C . SER A 1 315 ? -33.132 15.303 -37.877 1.00 69.69 315 SER A C 1
ATOM 2389 O O . SER A 1 315 ? -33.391 14.128 -38.136 1.00 69.69 315 SER A O 1
ATOM 2391 N N . LEU A 1 316 ? -33.933 16.088 -37.151 1.00 67.62 316 LEU A N 1
ATOM 2392 C CA . LEU A 1 316 ? -35.280 15.756 -36.668 1.00 67.62 316 LEU A CA 1
ATOM 2393 C C . LEU A 1 316 ? -36.285 16.702 -37.340 1.00 67.62 316 LEU A C 1
ATOM 2395 O O . LEU A 1 316 ? -36.143 17.915 -37.190 1.00 67.62 316 LEU A O 1
ATOM 2399 N N . VAL A 1 317 ? -37.261 16.168 -38.081 1.00 64.25 317 VAL A N 1
ATOM 2400 C CA . VAL A 1 317 ? -38.242 16.963 -38.843 1.00 64.25 317 VAL A CA 1
ATOM 2401 C C . VAL A 1 317 ? -39.662 16.479 -38.553 1.00 64.25 317 VAL A C 1
ATOM 2403 O O . VAL A 1 317 ? -39.981 15.328 -38.860 1.00 64.25 317 VAL A O 1
ATOM 2406 N N . GLY A 1 318 ? -40.495 17.370 -37.999 1.00 58.94 318 GLY A N 1
ATOM 2407 C CA . GLY A 1 318 ? -41.930 17.166 -37.773 1.00 58.94 318 GLY A CA 1
ATOM 2408 C C . GLY A 1 318 ? -42.243 16.064 -36.763 1.00 58.94 318 GLY A C 1
ATOM 2409 O O . GLY A 1 318 ? -42.362 14.910 -37.149 1.00 58.94 318 GLY A O 1
ATOM 2410 N N . SER A 1 319 ? -42.409 16.380 -35.480 1.00 50.91 319 SER A N 1
ATOM 2411 C CA . SER A 1 319 ? -42.981 15.427 -34.513 1.00 50.91 319 SER A CA 1
ATOM 2412 C C . SER A 1 319 ? -44.399 15.846 -34.156 1.00 50.91 319 SER A C 1
ATOM 2414 O O . SER A 1 319 ? -44.596 16.965 -33.686 1.00 50.91 319 SER A O 1
ATOM 2416 N N . GLY A 1 320 ? -45.368 14.952 -34.367 1.00 47.38 320 GLY A N 1
ATOM 2417 C CA . GLY A 1 320 ? -46.671 15.068 -33.729 1.00 47.38 320 GLY A CA 1
ATOM 2418 C C . GLY A 1 320 ? -46.516 14.889 -32.219 1.00 47.38 320 GLY A C 1
ATOM 2419 O O . GLY A 1 320 ? -45.605 14.211 -31.739 1.00 47.38 320 GLY A O 1
ATOM 2420 N N . THR A 1 321 ? -47.375 15.578 -31.477 1.00 41.47 321 THR A N 1
ATOM 2421 C CA . THR A 1 321 ? -47.347 15.768 -30.020 1.00 41.47 321 THR A CA 1
ATOM 2422 C C . THR A 1 321 ? -46.974 14.509 -29.214 1.00 41.47 321 THR A C 1
ATOM 2424 O O . THR A 1 321 ? -47.793 13.592 -29.103 1.00 41.47 321 THR A O 1
ATOM 2427 N N . PRO A 1 322 ? -45.799 14.466 -28.557 1.00 48.25 322 PRO A N 1
ATOM 2428 C CA . PRO A 1 322 ? -45.513 13.512 -27.499 1.00 48.25 322 PRO A CA 1
ATOM 2429 C C . PRO A 1 322 ? -46.349 13.899 -26.284 1.00 48.25 322 PRO A C 1
ATOM 2431 O O . PRO A 1 322 ? -46.271 15.034 -25.813 1.00 48.25 322 PRO A O 1
ATOM 2434 N N . THR A 1 323 ? -47.141 12.969 -25.764 1.00 42.53 323 THR A N 1
ATOM 2435 C CA . THR A 1 323 ? -47.895 13.156 -24.522 1.00 42.53 323 THR A CA 1
ATOM 2436 C C . THR A 1 323 ? -47.362 12.201 -23.447 1.00 42.53 323 THR A C 1
ATOM 2438 O O . THR A 1 323 ? -47.435 10.982 -23.612 1.00 42.53 323 THR A O 1
ATOM 2441 N N . SER A 1 324 ? -46.879 12.761 -22.326 1.00 48.78 324 SER A N 1
ATOM 2442 C CA . SER A 1 324 ? -46.540 12.123 -21.027 1.00 48.78 324 SER A CA 1
ATOM 2443 C C . SER A 1 324 ? -45.269 11.243 -20.936 1.00 48.78 324 SER A C 1
ATOM 2445 O O . SER A 1 324 ? -45.303 10.053 -21.241 1.00 48.78 324 SER A O 1
ATOM 2447 N N . HIS A 1 325 ? -44.140 11.805 -20.456 1.00 61.09 325 HIS A N 1
ATOM 2448 C CA . HIS A 1 325 ? -42.911 11.052 -20.092 1.00 61.09 325 HIS A CA 1
ATOM 2449 C C . HIS A 1 325 ? -42.094 11.738 -18.980 1.00 61.09 325 HIS A C 1
ATOM 2451 O O . HIS A 1 325 ? -42.020 12.952 -18.982 1.00 61.09 325 HIS A O 1
ATOM 2457 N N . ALA A 1 326 ? -41.363 11.031 -18.109 1.00 59.31 326 ALA A N 1
ATOM 2458 C CA . ALA A 1 326 ? -40.574 11.695 -17.052 1.00 59.31 326 ALA A CA 1
ATOM 2459 C C . ALA A 1 326 ? -39.327 12.452 -17.577 1.00 59.31 326 ALA A C 1
ATOM 2461 O O . ALA A 1 326 ? -39.056 13.577 -17.156 1.00 59.31 326 ALA A O 1
ATOM 2462 N N . THR A 1 327 ? -38.549 11.886 -18.520 1.00 64.50 327 THR A N 1
ATOM 2463 C CA . THR A 1 327 ? -37.312 12.538 -19.019 1.00 64.50 327 THR A CA 1
ATOM 2464 C C . THR A 1 327 ? -37.068 12.416 -20.533 1.00 64.50 327 THR A C 1
ATOM 2466 O O . THR A 1 327 ? -37.098 11.321 -21.098 1.00 64.50 327 THR A O 1
ATOM 2469 N N . HIS A 1 328 ? -36.698 13.527 -21.189 1.00 68.50 328 HIS A N 1
ATOM 2470 C CA . HIS A 1 328 ? -36.333 13.573 -22.617 1.00 68.50 328 HIS A CA 1
ATOM 2471 C C . HIS A 1 328 ? -34.907 14.121 -22.836 1.00 68.50 328 HIS A C 1
ATOM 2473 O O . HIS A 1 328 ? -34.551 15.183 -22.321 1.00 68.50 328 HIS A O 1
ATOM 2479 N N . LYS A 1 329 ? -34.056 13.396 -23.583 1.00 72.31 329 LYS A N 1
ATOM 2480 C CA . LYS A 1 329 ? -32.657 13.763 -23.887 1.00 72.31 329 LYS A CA 1
ATOM 2481 C C . LYS A 1 329 ? -32.322 13.647 -25.375 1.00 72.31 329 LYS A C 1
ATOM 2483 O O . LYS A 1 329 ? -32.084 12.540 -25.849 1.00 72.31 329 LYS A O 1
ATOM 2488 N N . CYS A 1 330 ? -32.168 14.753 -26.096 1.00 72.12 330 CYS A N 1
ATOM 2489 C CA . CYS A 1 330 ? -31.824 14.722 -27.525 1.00 72.12 330 CYS A CA 1
ATOM 2490 C C . CYS A 1 330 ? -30.452 15.339 -27.845 1.00 72.12 330 CYS A C 1
ATOM 2492 O O . CYS A 1 330 ? -30.009 16.278 -27.186 1.00 72.12 330 CYS A O 1
ATOM 2494 N N . SER A 1 331 ? -29.760 14.783 -28.844 1.00 78.38 331 SER A N 1
ATOM 2495 C CA . SER A 1 331 ? -28.500 15.296 -29.397 1.00 78.38 331 SER A CA 1
ATOM 2496 C C . SER A 1 331 ? -28.560 15.289 -30.926 1.00 78.38 331 SER A C 1
ATOM 2498 O O . SER A 1 331 ? -28.227 14.274 -31.538 1.00 78.38 331 SER A O 1
ATOM 2500 N N . CYS A 1 332 ? -29.034 16.376 -31.540 1.00 73.69 332 CYS A N 1
ATOM 2501 C CA . CYS A 1 332 ? -29.351 16.397 -32.969 1.00 73.69 332 CYS A CA 1
ATOM 2502 C C . CYS A 1 332 ? -28.646 17.504 -33.765 1.00 73.69 332 CYS A C 1
ATOM 2504 O O . CYS A 1 332 ? -28.476 18.602 -33.260 1.00 73.69 332 CYS A O 1
ATOM 2506 N N . GLY A 1 333 ? -28.258 17.267 -35.019 1.00 75.38 333 GLY A N 1
ATOM 2507 C CA . GLY A 1 333 ? -27.679 18.320 -35.867 1.00 75.38 333 GLY A CA 1
ATOM 2508 C C . GLY A 1 333 ? -28.658 19.479 -36.095 1.00 75.38 333 GLY A C 1
ATOM 2509 O O . GLY A 1 333 ? -28.313 20.629 -35.833 1.00 75.38 333 GLY A O 1
ATOM 2510 N N . SER A 1 334 ? -29.909 19.185 -36.453 1.00 71.25 334 SER A N 1
ATOM 2511 C CA . SER A 1 334 ? -30.984 20.187 -36.564 1.00 71.25 334 SER A CA 1
ATOM 2512 C C . SER A 1 334 ? -32.331 19.635 -36.088 1.00 71.25 334 SER A C 1
ATOM 2514 O O . SER A 1 334 ? -32.606 18.451 -36.278 1.00 71.25 334 SER A O 1
ATOM 2516 N N . VAL A 1 335 ? -33.162 20.488 -35.484 1.00 67.12 335 VAL A N 1
ATOM 2517 C CA . VAL A 1 335 ? -34.545 20.202 -35.069 1.00 67.12 335 VAL A CA 1
ATOM 2518 C C . VAL A 1 335 ? -35.476 21.199 -35.761 1.00 67.12 335 VAL A C 1
ATOM 2520 O O . VAL A 1 335 ? -35.332 22.405 -35.562 1.00 67.12 335 VAL A O 1
ATOM 2523 N N . LEU A 1 336 ? -36.396 20.692 -36.582 1.00 62.69 336 LEU A N 1
ATOM 2524 C CA . LEU A 1 336 ? -37.368 21.460 -37.363 1.00 62.69 336 LEU A CA 1
ATOM 2525 C C . LEU A 1 336 ? -38.788 21.074 -36.918 1.00 62.69 336 LEU A C 1
ATOM 2527 O O . LEU A 1 336 ? -39.131 19.890 -36.986 1.00 62.69 336 LEU A O 1
ATOM 2531 N N . THR A 1 337 ? -39.582 22.059 -36.474 1.00 58.12 337 THR A N 1
ATOM 2532 C CA . THR A 1 337 ? -41.012 21.934 -36.104 1.00 58.12 337 THR A CA 1
ATOM 2533 C C . THR A 1 337 ? -41.300 20.721 -35.210 1.00 58.12 337 THR A C 1
ATOM 2535 O O . THR A 1 337 ? -41.838 19.709 -35.667 1.00 58.12 337 THR A O 1
ATOM 2538 N N . ALA A 1 338 ? -40.884 20.800 -33.946 1.00 57.31 338 ALA A N 1
ATOM 2539 C CA . ALA A 1 338 ? -41.150 19.770 -32.950 1.00 57.31 338 ALA A CA 1
ATOM 2540 C C . ALA A 1 338 ? -42.063 20.322 -31.850 1.00 57.31 338 ALA A C 1
ATOM 2542 O O . ALA A 1 338 ? -41.640 21.182 -31.077 1.00 57.31 338 ALA A O 1
ATOM 2543 N N . ASP A 1 339 ? -43.280 19.791 -31.752 1.00 56.31 339 ASP A N 1
ATOM 2544 C CA . ASP A 1 339 ? -44.095 19.934 -30.547 1.00 56.31 339 ASP A CA 1
ATOM 2545 C C . ASP A 1 339 ? -43.575 18.944 -29.501 1.00 56.31 339 ASP A C 1
ATOM 2547 O O . ASP A 1 339 ? -43.479 17.750 -29.779 1.00 56.31 339 ASP A O 1
ATOM 2551 N N . ILE A 1 340 ? -43.195 19.415 -28.309 1.00 57.25 340 ILE A N 1
ATOM 2552 C CA . ILE A 1 340 ? -42.701 18.570 -27.209 1.00 57.25 340 ILE A CA 1
ATOM 2553 C C . ILE A 1 340 ? -43.459 18.952 -25.937 1.00 57.25 340 ILE A C 1
ATOM 2555 O O . ILE A 1 340 ? -43.221 20.016 -25.374 1.00 57.25 340 ILE A O 1
ATOM 2559 N N . SER A 1 341 ? -44.359 18.083 -25.464 1.00 55.09 341 SER A N 1
ATOM 2560 C CA . SER A 1 341 ? -45.250 18.385 -24.335 1.00 55.09 341 SER A CA 1
ATOM 2561 C C . SER A 1 341 ? -45.256 17.287 -23.256 1.00 55.09 341 SER A C 1
ATOM 2563 O O . SER A 1 341 ? -44.958 16.125 -23.521 1.00 55.09 341 SER A O 1
ATOM 2565 N N . GLY A 1 342 ? -45.579 17.647 -22.005 1.00 54.75 342 GLY A N 1
ATOM 2566 C CA . GLY A 1 342 ? -45.878 16.688 -20.927 1.00 54.75 342 GLY A CA 1
ATOM 2567 C C . GLY A 1 342 ? -44.700 15.879 -20.355 1.00 54.75 342 GLY A C 1
ATOM 2568 O O . GLY A 1 342 ? -44.791 14.655 -20.266 1.00 54.75 342 GLY A O 1
ATOM 2569 N N . HIS A 1 343 ? -43.613 16.533 -19.937 1.00 61.12 343 HIS A N 1
ATOM 2570 C CA . HIS A 1 343 ? -42.464 15.906 -19.270 1.00 61.12 343 HIS A CA 1
ATOM 2571 C C . HIS A 1 343 ? -42.006 16.614 -17.988 1.00 61.12 343 HIS A C 1
ATOM 2573 O O . HIS A 1 343 ? -42.258 17.796 -17.826 1.00 61.12 343 HIS A O 1
ATOM 2579 N N . GLU A 1 344 ? -41.288 15.932 -17.086 1.00 64.00 344 GLU A N 1
ATOM 2580 C CA . GLU A 1 344 ? -40.703 16.575 -15.887 1.00 64.00 344 GLU A CA 1
ATOM 2581 C C . GLU A 1 344 ? -39.363 17.270 -16.214 1.00 64.00 344 GLU A C 1
ATOM 2583 O O . GLU A 1 344 ? -39.094 18.389 -15.770 1.00 64.00 344 GLU A O 1
ATOM 2588 N N . LEU A 1 345 ? -38.515 16.640 -17.045 1.00 66.06 345 LEU A N 1
ATOM 2589 C CA . LEU A 1 345 ? -37.197 17.166 -17.434 1.00 66.06 345 LEU A CA 1
ATOM 2590 C C . LEU A 1 345 ? -36.912 17.016 -18.936 1.00 66.06 345 LEU A C 1
ATOM 2592 O O . LEU A 1 345 ? -36.782 15.900 -19.453 1.00 66.06 345 LEU A O 1
ATOM 2596 N N . HIS A 1 346 ? -36.632 18.138 -19.602 1.00 69.44 346 HIS A N 1
ATOM 2597 C CA . HIS A 1 346 ? -36.164 18.171 -20.991 1.00 69.44 346 HIS A CA 1
ATOM 2598 C C . HIS A 1 346 ? -34.695 18.612 -21.087 1.00 69.44 346 HIS A C 1
ATOM 2600 O O . HIS A 1 346 ? -34.313 19.654 -20.549 1.00 69.44 346 HIS A O 1
ATOM 2606 N N . LYS A 1 347 ? -33.843 17.837 -21.780 1.00 72.81 347 LYS A N 1
ATOM 2607 C CA . LYS A 1 347 ? -32.450 18.214 -22.067 1.00 72.81 347 LYS A CA 1
ATOM 2608 C C . LYS A 1 347 ? -32.060 18.011 -23.532 1.00 72.81 347 LYS A C 1
ATOM 2610 O O . LYS A 1 347 ? -31.823 16.880 -23.952 1.00 72.81 347 LYS A O 1
ATOM 2615 N N . CYS A 1 348 ? -31.860 19.093 -24.278 1.00 72.94 348 CYS A N 1
ATOM 2616 C CA . CYS A 1 348 ? -31.472 19.030 -25.689 1.00 72.94 348 CYS A CA 1
ATOM 2617 C C . CYS A 1 348 ? -30.070 19.588 -25.961 1.00 72.94 348 CYS A C 1
ATOM 2619 O O . CYS A 1 348 ? -29.609 20.525 -25.310 1.00 72.94 348 CYS A O 1
ATOM 2621 N N . SER A 1 349 ? -29.380 18.994 -26.935 1.00 78.12 349 SER A N 1
ATOM 2622 C CA . SER A 1 349 ? -28.154 19.520 -27.530 1.00 78.12 349 SER A CA 1
ATOM 2623 C C . SER A 1 349 ? -28.307 19.518 -29.047 1.00 78.12 349 SER A C 1
ATOM 2625 O O . SER A 1 349 ? -28.451 18.443 -29.625 1.00 78.12 349 SER A O 1
ATOM 2627 N N . CYS A 1 350 ? -28.329 20.679 -29.703 1.00 73.12 350 CYS A N 1
ATOM 2628 C CA . CYS A 1 350 ? -28.513 20.712 -31.153 1.00 73.12 350 CYS A CA 1
ATOM 2629 C C . CYS A 1 350 ? -27.697 21.763 -31.906 1.00 73.12 350 CYS A C 1
ATOM 2631 O O . CYS A 1 350 ? -27.254 22.747 -31.331 1.00 73.12 350 CYS A O 1
ATOM 2633 N N . GLY A 1 351 ? -27.461 21.556 -33.202 1.00 75.50 351 GLY A N 1
ATOM 2634 C CA . GLY A 1 351 ? -26.844 22.581 -34.051 1.00 75.50 351 GLY A CA 1
ATOM 2635 C C . GLY A 1 351 ? -27.809 23.737 -34.322 1.00 75.50 351 GLY A C 1
ATOM 2636 O O . GLY A 1 351 ? -27.450 24.894 -34.126 1.00 75.50 351 GLY A O 1
ATOM 2637 N N . SER A 1 352 ? -29.062 23.443 -34.672 1.00 70.62 352 SER A N 1
ATOM 2638 C CA . SER A 1 352 ? -30.104 24.463 -34.877 1.00 70.62 352 SER A CA 1
ATOM 2639 C C . SER A 1 352 ? -31.478 23.978 -34.416 1.00 70.62 352 SER A C 1
ATOM 2641 O O . SER A 1 352 ? -31.806 22.807 -34.610 1.00 70.62 352 SER A O 1
ATOM 2643 N N . LEU A 1 353 ? -32.275 24.878 -33.839 1.00 67.12 353 LEU A N 1
ATOM 2644 C CA . LEU A 1 353 ? -33.659 24.666 -33.418 1.00 67.12 353 LEU A CA 1
ATOM 2645 C C . LEU A 1 353 ? -34.550 25.714 -34.099 1.00 67.12 353 LEU A C 1
ATOM 2647 O O . LEU A 1 353 ? -34.328 26.909 -33.914 1.00 67.12 353 LEU A O 1
ATOM 2651 N N . VAL A 1 354 ? -35.506 25.273 -34.920 1.00 63.50 354 VAL A N 1
ATOM 2652 C CA . VAL A 1 354 ? -36.353 26.144 -35.756 1.00 63.50 354 VAL A CA 1
ATOM 2653 C C . VAL A 1 354 ? -37.812 25.686 -35.665 1.00 63.50 354 VAL A C 1
ATOM 2655 O O . VAL A 1 354 ? -38.104 24.525 -35.963 1.00 63.50 354 VAL A O 1
ATOM 2658 N N . GLY A 1 355 ? -38.737 26.571 -35.294 1.00 59.03 355 GLY A N 1
ATOM 2659 C CA . GLY A 1 355 ? -40.178 26.283 -35.333 1.00 59.03 355 GLY A CA 1
ATOM 2660 C C . GLY A 1 355 ? -41.022 27.390 -34.704 1.00 59.03 355 GLY A C 1
ATOM 2661 O O . GLY A 1 355 ? -40.560 28.002 -33.757 1.00 59.03 355 GLY A O 1
ATOM 2662 N N . GLU A 1 356 ? -42.229 27.623 -35.234 1.00 46.38 356 GLU A N 1
ATOM 2663 C CA . GLU A 1 356 ? -43.139 28.735 -34.874 1.00 46.38 356 GLU A CA 1
ATOM 2664 C C . GLU A 1 356 ? -44.132 28.430 -33.734 1.00 46.38 356 GLU A C 1
ATOM 2666 O O . GLU A 1 356 ? -44.969 29.262 -33.397 1.00 46.38 356 GLU A O 1
ATOM 2671 N N . SER A 1 357 ? -44.106 27.247 -33.124 1.00 44.97 357 SER A N 1
ATOM 2672 C CA . SER A 1 357 ? -44.990 26.919 -31.996 1.00 44.97 357 SER A CA 1
ATOM 2673 C C . SER A 1 357 ? -44.365 25.775 -31.211 1.00 44.97 357 SER A C 1
ATOM 2675 O O . SER A 1 357 ? -44.207 24.688 -31.754 1.00 44.97 357 SER A O 1
ATOM 2677 N N . CYS A 1 358 ? -43.947 26.005 -29.968 1.00 45.41 358 CYS A N 1
ATOM 2678 C CA . CYS A 1 358 ? -43.523 24.930 -29.075 1.00 45.41 358 CYS A CA 1
ATOM 2679 C C . CYS A 1 358 ? -44.251 25.126 -27.743 1.00 45.41 358 CYS A C 1
ATOM 2681 O O . CYS A 1 358 ? -43.845 25.910 -26.894 1.00 45.41 358 CYS A O 1
ATOM 2683 N N . PHE A 1 359 ? -45.379 24.441 -27.562 1.00 41.31 359 PHE A N 1
ATOM 2684 C CA . PHE A 1 359 ? -46.078 24.434 -26.278 1.00 41.31 359 PHE A CA 1
ATOM 2685 C C . PHE A 1 359 ? -45.398 23.422 -25.352 1.00 41.31 359 PHE A C 1
ATOM 2687 O O . PHE A 1 359 ? -45.676 22.223 -25.411 1.00 41.31 359 PHE A O 1
ATOM 2694 N N . ILE A 1 360 ? -44.489 23.898 -24.503 1.00 50.25 360 ILE A N 1
ATOM 2695 C CA . ILE A 1 360 ? -43.800 23.071 -23.511 1.00 50.25 360 ILE A CA 1
ATOM 2696 C C . ILE A 1 360 ? -44.437 23.341 -22.136 1.00 50.25 360 ILE A C 1
ATOM 2698 O O . ILE A 1 360 ? -44.599 24.484 -21.758 1.00 50.25 360 ILE A O 1
ATOM 2702 N N . ILE A 1 361 ? -44.832 22.313 -21.377 1.00 48.16 361 ILE A N 1
ATOM 2703 C CA . ILE A 1 361 ? -45.257 22.440 -19.963 1.00 48.16 361 ILE A CA 1
ATOM 2704 C C . ILE A 1 361 ? -44.502 21.365 -19.177 1.00 48.16 361 ILE A C 1
ATOM 2706 O O . ILE A 1 361 ? -44.812 20.181 -19.336 1.00 48.16 361 ILE A O 1
ATOM 2710 N N . HIS A 1 362 ? -43.481 21.748 -18.400 1.00 62.59 362 HIS A N 1
ATOM 2711 C CA . HIS A 1 362 ? -42.530 20.854 -17.693 1.00 62.59 362 HIS A CA 1
ATOM 2712 C C . HIS A 1 362 ? -42.004 21.478 -16.387 1.00 62.59 362 HIS A C 1
ATOM 2714 O O . HIS A 1 362 ? -41.969 22.692 -16.290 1.00 62.59 362 HIS A O 1
ATOM 2720 N N . GLU A 1 363 ? -41.468 20.714 -15.431 1.00 61.34 363 GLU A N 1
ATOM 2721 C CA . GLU A 1 363 ? -40.820 21.304 -14.237 1.00 61.34 363 GLU A CA 1
ATOM 2722 C C . GLU A 1 363 ? -39.459 21.961 -14.569 1.00 61.34 363 GLU A C 1
ATOM 2724 O O . GLU A 1 363 ? -39.124 23.031 -14.053 1.00 61.34 363 GLU A O 1
ATOM 2729 N N . SER A 1 364 ? -38.652 21.369 -15.468 1.00 66.00 364 SER A N 1
ATOM 2730 C CA . SER A 1 364 ? -37.329 21.924 -15.811 1.00 66.00 364 SER A CA 1
ATOM 2731 C C . SER A 1 364 ? -36.853 21.705 -17.258 1.00 66.00 364 SER A C 1
ATOM 2733 O O . SER A 1 364 ? -36.910 20.603 -17.813 1.00 66.00 364 SER A O 1
ATOM 2735 N N . HIS A 1 365 ? -36.281 22.758 -17.859 1.00 69.44 365 HIS A N 1
ATOM 2736 C CA . HIS A 1 365 ? -35.779 22.761 -19.241 1.00 69.44 365 HIS A CA 1
ATOM 2737 C C . HIS A 1 365 ? -34.281 23.110 -19.327 1.00 69.44 365 HIS A C 1
ATOM 2739 O O . HIS A 1 365 ? -33.836 24.122 -18.780 1.00 69.44 365 HIS A O 1
ATOM 2745 N N . LYS A 1 366 ? -33.477 22.287 -20.028 1.00 73.00 366 LYS A N 1
ATOM 2746 C CA . LYS A 1 366 ? -32.035 22.516 -20.259 1.00 73.00 366 LYS A CA 1
ATOM 2747 C C . LYS A 1 366 ? -31.609 22.348 -21.719 1.00 73.00 366 LYS A C 1
ATOM 2749 O O . LYS A 1 366 ? -31.420 21.220 -22.165 1.00 73.00 366 LYS A O 1
ATOM 2754 N N . CYS A 1 367 ? -31.327 23.428 -22.442 1.00 72.25 367 CYS A N 1
ATOM 2755 C CA . CYS A 1 367 ? -30.892 23.344 -23.842 1.00 72.25 367 CYS A CA 1
ATOM 2756 C C . CYS A 1 367 ? -29.460 23.841 -24.082 1.00 72.25 367 CYS A C 1
ATOM 2758 O O . CYS A 1 367 ? -28.973 24.755 -23.416 1.00 72.25 367 CYS A O 1
ATOM 2760 N N . SER A 1 368 ? -28.772 23.230 -25.049 1.00 77.62 368 SER A N 1
ATOM 2761 C CA . SER A 1 368 ? -27.521 23.746 -25.604 1.00 77.62 368 SER A CA 1
ATOM 2762 C C . SER A 1 368 ? -27.569 23.716 -27.125 1.00 77.62 368 SER A C 1
ATOM 2764 O O . SER A 1 368 ? -27.609 22.634 -27.707 1.00 77.62 368 SER A O 1
ATOM 2766 N N . CYS A 1 369 ? -27.620 24.878 -27.770 1.00 72.81 369 CYS A N 1
ATOM 2767 C CA . CYS A 1 369 ? -27.934 24.955 -29.192 1.00 72.81 369 CYS A CA 1
ATOM 2768 C C . CYS A 1 369 ? -27.006 25.882 -29.989 1.00 72.81 369 CYS A C 1
ATOM 2770 O O . CYS A 1 369 ? -26.522 26.870 -29.460 1.00 72.81 369 CYS A O 1
ATOM 2772 N N . GLY A 1 370 ? -26.729 25.616 -31.264 1.00 75.69 370 GLY A N 1
ATOM 2773 C CA . GLY A 1 370 ? -26.016 26.594 -32.098 1.00 75.69 370 GLY A CA 1
ATOM 2774 C C . GLY A 1 370 ? -26.888 27.824 -32.371 1.00 75.69 370 GLY A C 1
ATOM 2775 O O . GLY A 1 370 ? -26.507 28.937 -32.021 1.00 75.69 370 GLY A O 1
ATOM 2776 N N . THR A 1 371 ? -28.098 27.626 -32.899 1.00 70.75 371 THR A N 1
ATOM 2777 C CA . THR A 1 371 ? -29.050 28.711 -33.212 1.00 70.75 371 THR A CA 1
ATOM 2778 C C . THR A 1 371 ? -30.481 28.329 -32.825 1.00 70.75 371 THR A C 1
ATOM 2780 O O . THR A 1 371 ? -30.887 27.204 -33.100 1.00 70.75 371 THR A O 1
ATOM 2783 N N . THR A 1 372 ? -31.243 29.250 -32.223 1.00 65.50 372 THR A N 1
ATOM 2784 C CA . THR A 1 372 ? -32.702 29.138 -32.003 1.00 65.50 372 THR A CA 1
ATOM 2785 C C . THR A 1 372 ? -33.443 30.175 -32.840 1.00 65.50 372 THR A C 1
ATOM 2787 O O . THR A 1 372 ? -33.081 31.350 -32.786 1.00 65.50 372 THR A O 1
ATOM 2790 N N . LEU A 1 373 ? -34.472 29.750 -33.576 1.00 63.56 373 LEU A N 1
ATOM 2791 C CA . LEU A 1 373 ? -35.343 30.591 -34.401 1.00 63.56 373 LEU A CA 1
ATOM 2792 C C . LEU A 1 373 ? -36.819 30.337 -34.048 1.00 63.56 373 LEU A C 1
ATOM 2794 O O . LEU A 1 373 ? -37.299 29.223 -34.257 1.00 63.56 373 LEU A O 1
ATOM 2798 N N . GLY A 1 374 ? -37.515 31.363 -33.539 1.00 57.78 374 GLY A N 1
ATOM 2799 C CA . GLY A 1 374 ? -38.983 31.378 -33.379 1.00 57.78 374 GLY A CA 1
ATOM 2800 C C . GLY A 1 374 ? -39.589 30.518 -32.259 1.00 57.78 374 GLY A C 1
ATOM 2801 O O . GLY A 1 374 ? -40.794 30.301 -32.264 1.00 57.78 374 GLY A O 1
ATOM 2802 N N . ALA A 1 375 ? -38.790 30.018 -31.311 1.00 58.19 375 ALA A N 1
ATOM 2803 C CA . ALA A 1 375 ? -39.286 29.113 -30.274 1.00 58.19 375 ALA A CA 1
ATOM 2804 C C . ALA A 1 375 ? -40.073 29.842 -29.166 1.00 58.19 375 ALA A C 1
ATOM 2806 O O . ALA A 1 375 ? -39.506 30.666 -28.449 1.00 58.19 375 ALA A O 1
ATOM 2807 N N . ASP A 1 376 ? -41.338 29.464 -28.987 1.00 57.38 376 ASP A N 1
ATOM 2808 C CA . ASP A 1 376 ? -42.145 29.767 -27.797 1.00 57.38 376 ASP A CA 1
ATOM 2809 C C . ASP A 1 376 ? -41.777 28.781 -26.667 1.00 57.38 376 ASP A C 1
ATOM 2811 O O . ASP A 1 376 ? -41.551 27.599 -26.931 1.00 57.38 376 ASP A O 1
ATOM 2815 N N . ILE A 1 377 ? -41.616 29.251 -25.426 1.00 58.69 377 ILE A N 1
ATOM 2816 C CA . ILE A 1 377 ? -41.276 28.407 -24.267 1.00 58.69 377 ILE A CA 1
ATOM 2817 C C . ILE A 1 377 ? -42.059 28.926 -23.058 1.00 58.69 377 ILE A C 1
ATOM 2819 O O . ILE A 1 377 ? -41.736 29.977 -22.509 1.00 58.69 377 ILE A O 1
ATOM 2823 N N . SER A 1 378 ? -43.056 28.169 -22.603 1.00 55.44 378 SER A N 1
ATOM 2824 C CA . SER A 1 378 ? -43.959 28.564 -21.511 1.00 55.44 378 SER A CA 1
ATOM 2825 C C . SER A 1 378 ? -43.988 27.535 -20.364 1.00 55.44 378 SER A C 1
ATOM 2827 O O . SER A 1 378 ? -43.391 26.472 -20.457 1.00 55.44 378 SER A O 1
ATOM 2829 N N . GLY A 1 379 ? -44.582 27.872 -19.210 1.00 55.19 379 GLY A N 1
ATOM 2830 C CA . GLY A 1 379 ? -45.036 26.886 -18.206 1.00 55.19 379 GLY A CA 1
ATOM 2831 C C . GLY A 1 379 ? -43.983 25.999 -17.504 1.00 55.19 379 GLY A C 1
ATOM 2832 O O . GLY A 1 379 ? -44.189 24.787 -17.401 1.00 55.19 379 GLY A O 1
ATOM 2833 N N . HIS A 1 380 ? -42.881 26.575 -16.998 1.00 61.50 380 HIS A N 1
ATOM 2834 C CA . HIS A 1 380 ? -41.810 25.851 -16.268 1.00 61.50 380 HIS A CA 1
ATOM 2835 C C . HIS A 1 380 ? -41.418 26.445 -14.907 1.00 61.50 380 HIS A C 1
ATOM 2837 O O . HIS A 1 380 ? -41.465 27.654 -14.734 1.00 61.50 380 HIS A O 1
ATOM 2843 N N . GLU A 1 381 ? -40.919 25.635 -13.965 1.00 63.12 381 GLU A N 1
ATOM 2844 C CA . GLU A 1 381 ? -40.327 26.157 -12.715 1.00 63.12 381 GLU A CA 1
ATOM 2845 C C . GLU A 1 381 ? -38.887 26.660 -12.943 1.00 63.12 381 GLU A C 1
ATOM 2847 O O . GLU A 1 381 ? -38.465 27.679 -12.390 1.00 63.12 381 GLU A O 1
ATOM 2852 N N . SER A 1 382 ? -38.110 25.987 -13.807 1.00 67.25 382 SER A N 1
ATOM 2853 C CA . SER A 1 382 ? -36.731 26.399 -14.114 1.00 67.25 382 SER A CA 1
ATOM 2854 C C . SER A 1 382 ? -36.305 26.222 -15.576 1.00 67.25 382 SER A C 1
ATOM 2856 O O . SER A 1 382 ? -36.440 25.150 -16.171 1.00 67.25 382 SER A O 1
ATOM 2858 N N . HIS A 1 383 ? -35.678 27.259 -16.142 1.00 69.81 383 HIS A N 1
ATOM 2859 C CA . HIS A 1 383 ? -35.145 27.248 -17.509 1.00 69.81 383 HIS A CA 1
ATOM 2860 C C . HIS A 1 383 ? -33.637 27.543 -17.540 1.00 69.81 383 HIS A C 1
ATOM 2862 O O . HIS A 1 383 ? -33.174 28.539 -16.977 1.00 69.81 383 HIS A O 1
ATOM 2868 N N . GLN A 1 384 ? -32.847 26.693 -18.213 1.00 72.62 384 GLN A N 1
ATOM 2869 C CA . GLN A 1 384 ? -31.413 26.915 -18.436 1.00 72.62 384 GLN A CA 1
ATOM 2870 C C . GLN A 1 384 ? -31.000 26.688 -19.894 1.00 72.62 384 GLN A C 1
ATOM 2872 O O . GLN A 1 384 ? -31.035 25.558 -20.377 1.00 72.62 384 GLN A O 1
ATOM 2877 N N . CYS A 1 385 ? -30.504 27.716 -20.578 1.00 71.94 385 CYS A N 1
ATOM 2878 C CA . CYS A 1 385 ? -30.072 27.601 -21.973 1.00 71.94 385 CYS A CA 1
ATOM 2879 C C . CYS A 1 385 ? -28.632 28.073 -22.204 1.00 71.94 385 CYS A C 1
ATOM 2881 O O . CYS A 1 385 ? -28.142 28.990 -21.544 1.00 71.94 385 CYS A O 1
ATOM 2883 N N . SER A 1 386 ? -27.932 27.419 -23.135 1.00 76.44 386 SER A N 1
ATOM 2884 C CA . SER A 1 386 ? -26.597 27.807 -23.602 1.00 76.44 386 SER A CA 1
ATOM 2885 C C . SER A 1 386 ? -26.540 27.743 -25.125 1.00 76.44 386 SER A C 1
ATOM 2887 O O . SER A 1 386 ? -26.344 26.662 -25.682 1.00 76.44 386 SER A O 1
ATOM 2889 N N . CYS A 1 387 ? -26.744 28.877 -25.796 1.00 71.69 387 CYS A N 1
ATOM 2890 C CA . CYS A 1 387 ? -26.903 28.903 -27.247 1.00 71.69 387 CYS A CA 1
ATOM 2891 C C . CYS A 1 387 ? -25.952 29.855 -27.988 1.00 71.69 387 CYS A C 1
ATOM 2893 O O . CYS A 1 387 ? -25.529 30.864 -27.446 1.00 71.69 387 CYS A O 1
ATOM 2895 N N . GLY A 1 388 ? -25.597 29.564 -29.239 1.00 74.12 388 GLY A N 1
ATOM 2896 C CA . GLY A 1 388 ? -24.795 30.482 -30.059 1.00 74.12 388 GLY A CA 1
ATOM 2897 C C . GLY A 1 388 ? -25.569 31.757 -30.405 1.00 74.12 388 GLY A C 1
ATOM 2898 O O . GLY A 1 388 ? -25.107 32.858 -30.114 1.00 74.12 388 GLY A O 1
ATOM 2899 N N . SER A 1 389 ? -26.785 31.629 -30.939 1.00 69.56 389 SER A N 1
ATOM 2900 C CA . SER A 1 389 ? -27.661 32.769 -31.254 1.00 69.56 389 SER A CA 1
ATOM 2901 C C . SER A 1 389 ? -29.135 32.446 -31.009 1.00 69.56 389 SER A C 1
ATOM 2903 O O . SER A 1 389 ? -29.567 31.320 -31.252 1.00 69.56 389 SER A O 1
ATOM 2905 N N . ILE A 1 390 ? -29.905 33.430 -30.547 1.00 65.81 390 ILE A N 1
ATOM 2906 C CA . ILE A 1 390 ? -31.363 33.360 -30.374 1.00 65.81 390 ILE A CA 1
ATOM 2907 C C . ILE A 1 390 ? -31.980 34.495 -31.196 1.00 65.81 390 ILE A C 1
ATOM 2909 O O . ILE A 1 390 ? -31.578 35.649 -31.034 1.00 65.81 390 ILE A O 1
ATOM 2913 N N . VAL A 1 391 ? -32.906 34.160 -32.098 1.00 61.50 391 VAL A N 1
ATOM 2914 C CA . VAL A 1 391 ? -33.507 35.090 -33.064 1.00 61.50 391 VAL A CA 1
ATOM 2915 C C . VAL A 1 391 ? -35.026 34.883 -33.124 1.00 61.50 391 VAL A C 1
ATOM 2917 O O . VAL A 1 391 ? -35.480 33.804 -33.503 1.00 61.50 391 VAL A O 1
ATOM 2920 N N . GLY A 1 392 ? -35.809 35.913 -32.793 1.00 58.56 392 GLY A N 1
ATOM 2921 C CA . GLY A 1 392 ? -37.276 35.927 -32.928 1.00 58.56 392 GLY A CA 1
ATOM 2922 C C . GLY A 1 392 ? -38.020 36.203 -31.618 1.00 58.56 392 GLY A C 1
ATOM 2923 O O . GLY A 1 392 ? -37.423 36.145 -30.550 1.00 58.56 392 GLY A O 1
ATOM 2924 N N . GLU A 1 393 ? -39.321 36.502 -31.707 1.00 50.41 393 GLU A N 1
ATOM 2925 C CA . GLU A 1 393 ? -40.222 36.715 -30.561 1.00 50.41 393 GLU A CA 1
ATOM 2926 C C . GLU A 1 393 ? -40.370 35.426 -29.736 1.00 50.41 393 GLU A C 1
ATOM 2928 O O . GLU A 1 393 ? -41.297 34.645 -29.915 1.00 50.41 393 GLU A O 1
ATOM 2933 N N . ALA A 1 394 ? -39.426 35.173 -28.834 1.00 50.84 394 ALA A N 1
ATOM 2934 C CA . ALA A 1 394 ? -39.621 34.195 -27.777 1.00 50.84 394 ALA A CA 1
ATOM 2935 C C . ALA A 1 394 ? -40.496 34.853 -26.703 1.00 50.84 394 ALA A C 1
ATOM 2937 O O . ALA A 1 394 ? -39.987 35.665 -25.925 1.00 50.84 394 ALA A O 1
ATOM 2938 N N . LEU A 1 395 ? -41.796 34.546 -26.684 1.00 44.19 395 LEU A N 1
ATOM 2939 C CA . LEU A 1 395 ? -42.646 34.826 -25.528 1.00 44.19 395 LEU A CA 1
ATOM 2940 C C . LEU A 1 395 ? -42.284 33.815 -24.431 1.00 44.19 395 LEU A C 1
ATOM 2942 O O . LEU A 1 395 ? -42.516 32.621 -24.576 1.00 44.19 395 LEU A O 1
ATOM 2946 N N . ALA A 1 396 ? -41.700 34.278 -23.329 1.00 49.78 396 ALA A N 1
ATOM 2947 C CA . ALA A 1 396 ? -41.554 33.485 -22.114 1.00 49.78 396 ALA A CA 1
ATOM 2948 C C . ALA A 1 396 ? -42.616 33.943 -21.109 1.00 49.78 396 ALA A C 1
ATOM 2950 O O . ALA A 1 396 ? -42.535 35.049 -20.565 1.00 49.78 396 ALA A O 1
ATOM 2951 N N . ILE A 1 397 ? -43.626 33.102 -20.881 1.00 44.53 397 ILE A N 1
ATOM 2952 C CA . ILE A 1 397 ? -44.722 33.369 -19.942 1.00 44.53 397 ILE A CA 1
ATOM 2953 C C . ILE A 1 397 ? -44.516 32.521 -18.672 1.00 44.53 397 ILE A C 1
ATOM 2955 O O . ILE A 1 397 ? -44.700 31.302 -18.690 1.00 44.53 397 ILE A O 1
ATOM 2959 N N . SER A 1 398 ? -44.167 33.197 -17.570 1.00 51.81 398 SER A N 1
ATOM 2960 C CA . SER A 1 398 ? -44.154 32.759 -16.158 1.00 51.81 398 SER A CA 1
ATOM 2961 C C . SER A 1 398 ? -43.228 31.594 -15.740 1.00 51.81 398 SER A C 1
ATOM 2963 O O . SER A 1 398 ? -43.535 30.434 -16.018 1.00 51.81 398 SER A O 1
ATOM 2965 N N . HIS A 1 399 ? -42.148 31.881 -14.985 1.00 61.88 399 HIS A N 1
ATOM 2966 C CA . HIS A 1 399 ? -41.227 30.878 -14.397 1.00 61.88 399 HIS A CA 1
ATOM 2967 C C . HIS A 1 399 ? -40.615 31.319 -13.049 1.00 61.88 399 HIS A C 1
ATOM 2969 O O . HIS A 1 399 ? -40.323 32.493 -12.886 1.00 61.88 399 HIS A O 1
ATOM 2975 N N . GLU A 1 400 ? -40.280 30.417 -12.114 1.00 61.44 400 GLU A N 1
ATOM 2976 C CA . GLU A 1 400 ? -39.588 30.814 -10.860 1.00 61.44 400 GLU A CA 1
ATOM 2977 C C . GLU A 1 400 ? -38.118 31.234 -11.101 1.00 61.44 400 GLU A C 1
ATOM 2979 O O . GLU A 1 400 ? -37.618 32.197 -10.509 1.00 61.44 400 GLU A O 1
ATOM 2984 N N . SER A 1 401 ? -37.396 30.548 -12.002 1.00 65.75 401 SER A N 1
ATOM 2985 C CA . SER A 1 401 ? -35.984 30.861 -12.288 1.00 65.75 401 SER A CA 1
ATOM 2986 C C . SER A 1 401 ? -35.560 30.705 -13.756 1.00 65.75 401 SER A C 1
ATOM 2988 O O . SER A 1 401 ? -35.761 29.664 -14.387 1.00 65.75 401 SER A O 1
ATOM 2990 N N . HIS A 1 402 ? -34.871 31.721 -14.291 1.00 68.12 402 HIS A N 1
ATOM 2991 C CA . HIS A 1 402 ? -34.347 31.729 -15.663 1.00 68.12 402 HIS A CA 1
ATOM 2992 C C . HIS A 1 402 ? -32.830 31.968 -15.708 1.00 68.12 402 HIS A C 1
ATOM 2994 O O . HIS A 1 402 ? -32.312 32.936 -15.141 1.00 68.12 402 HIS A O 1
ATOM 3000 N N . LYS A 1 403 ? -32.091 31.098 -16.414 1.00 71.25 403 LYS A N 1
ATOM 3001 C CA . LYS A 1 403 ? -30.645 31.243 -16.626 1.00 71.25 403 LYS A CA 1
ATOM 3002 C C . LYS A 1 403 ? -30.222 30.986 -18.072 1.00 71.25 403 LYS A C 1
ATOM 3004 O O . LYS A 1 403 ? -30.093 29.836 -18.481 1.00 71.25 403 LYS A O 1
ATOM 3009 N N . CYS A 1 404 ? -29.867 32.031 -18.809 1.00 70.19 404 CYS A N 1
ATOM 3010 C CA . CYS A 1 404 ? -29.411 31.904 -20.193 1.00 70.19 404 CYS A CA 1
ATOM 3011 C C . CYS A 1 404 ? -27.946 32.317 -20.384 1.00 70.19 404 CYS A C 1
ATOM 3013 O O . CYS A 1 404 ? -27.428 33.209 -19.710 1.00 70.19 404 CYS A O 1
ATOM 3015 N N . SER A 1 405 ? -27.262 31.660 -21.318 1.00 74.00 405 SER A N 1
ATOM 3016 C CA . SER A 1 405 ? -25.974 32.102 -21.842 1.00 74.00 405 SER A CA 1
ATOM 3017 C C . SER A 1 405 ? -26.005 32.057 -23.359 1.00 74.00 405 SER A C 1
ATOM 3019 O O . SER A 1 405 ? -26.272 30.996 -23.921 1.00 74.00 405 SER A O 1
ATOM 3021 N N . CYS A 1 406 ? -25.771 33.191 -24.020 1.00 68.81 406 CYS A N 1
ATOM 3022 C CA . CYS A 1 406 ? -25.881 33.257 -25.470 1.00 68.81 406 CYS A CA 1
ATOM 3023 C C . CYS A 1 406 ? -24.776 34.059 -26.168 1.00 68.81 406 CYS A C 1
ATOM 3025 O O . CYS A 1 406 ? -24.200 34.969 -25.586 1.00 68.81 406 CYS A O 1
ATOM 3027 N N . GLY A 1 407 ? -24.436 33.740 -27.416 1.00 68.31 407 GLY A N 1
ATOM 3028 C CA . GLY A 1 407 ? -23.549 34.601 -28.212 1.00 68.31 407 GLY A CA 1
ATOM 3029 C C . GLY A 1 407 ? -24.254 35.896 -28.629 1.00 68.31 407 GLY A C 1
ATOM 3030 O O . GLY A 1 407 ? -23.721 36.983 -28.415 1.00 68.31 407 GLY A O 1
ATOM 3031 N N . SER A 1 408 ? -25.490 35.793 -29.130 1.00 65.44 408 SER A N 1
ATOM 3032 C CA . SER A 1 408 ? -26.328 36.942 -29.516 1.00 65.44 408 SER A CA 1
ATOM 3033 C C . SER A 1 408 ? -27.816 36.698 -29.231 1.00 65.44 408 SER A C 1
ATOM 3035 O O . SER A 1 408 ? -28.304 35.591 -29.463 1.00 65.44 408 SER A O 1
ATOM 3037 N N . LEU A 1 409 ? -28.523 37.734 -28.762 1.00 61.66 409 LEU A N 1
ATOM 3038 C CA . LEU A 1 409 ? -29.968 37.752 -28.494 1.00 61.66 409 LEU A CA 1
ATOM 3039 C C . LEU A 1 409 ? -30.652 38.850 -29.326 1.00 61.66 409 LEU A C 1
ATOM 3041 O O . LEU A 1 409 ? -30.357 40.037 -29.152 1.00 61.66 409 LEU A O 1
ATOM 3045 N N . LEU A 1 410 ? -31.566 38.454 -30.214 1.00 58.78 410 LEU A N 1
ATOM 3046 C CA . LEU A 1 410 ? -32.339 39.342 -31.086 1.00 58.78 410 LEU A CA 1
ATOM 3047 C C . LEU A 1 410 ? -33.842 39.175 -30.811 1.00 58.78 410 LEU A C 1
ATOM 3049 O O . LEU A 1 410 ? -34.466 38.287 -31.390 1.00 58.78 410 LEU A O 1
ATOM 3053 N N . GLY A 1 411 ? -34.388 40.044 -29.949 1.00 56.97 411 GLY A N 1
ATOM 3054 C CA . GLY A 1 411 ? -35.796 40.055 -29.540 1.00 56.97 411 GLY A CA 1
ATOM 3055 C C . GLY A 1 411 ? -36.118 38.960 -28.520 1.00 56.97 411 GLY A C 1
ATOM 3056 O O . GLY A 1 411 ? -35.913 37.783 -28.778 1.00 56.97 411 GLY A O 1
ATOM 3057 N N . SER A 1 412 ? -36.598 39.337 -27.339 1.00 53.91 412 SER A N 1
ATOM 3058 C CA . SER A 1 412 ? -37.199 38.403 -26.379 1.00 53.91 412 SER A CA 1
ATOM 3059 C C . SER A 1 412 ? -38.201 39.154 -25.519 1.00 53.91 412 SER A C 1
ATOM 3061 O O . SER A 1 412 ? -37.857 40.229 -25.016 1.00 53.91 412 SER A O 1
ATOM 3063 N N . ASP A 1 413 ? -39.381 38.578 -25.317 1.00 53.00 413 ASP A N 1
ATOM 3064 C CA . ASP A 1 413 ? -40.381 39.095 -24.387 1.00 53.00 413 ASP A CA 1
ATOM 3065 C C . ASP A 1 413 ? -40.418 38.153 -23.175 1.00 53.00 413 ASP A C 1
ATOM 3067 O O . ASP A 1 413 ? -40.761 36.976 -23.290 1.00 53.00 413 ASP A O 1
ATOM 3071 N N . VAL A 1 414 ? -39.949 38.625 -22.017 1.00 54.81 414 VAL A N 1
ATOM 3072 C CA . VAL A 1 414 ? -39.812 37.799 -20.806 1.00 54.81 414 VAL A CA 1
ATOM 3073 C C . VAL A 1 414 ? -40.731 38.354 -19.731 1.00 54.81 414 VAL A C 1
ATOM 3075 O O . VAL A 1 414 ? -40.472 39.426 -19.189 1.00 54.81 414 VAL A O 1
ATOM 3078 N N . THR A 1 415 ? -41.775 37.608 -19.372 1.00 52.94 415 THR A N 1
ATOM 3079 C CA . THR A 1 415 ? -42.793 38.056 -18.411 1.00 52.94 415 THR A CA 1
ATOM 3080 C C . THR A 1 415 ? -42.865 37.138 -17.180 1.00 52.94 415 THR A C 1
ATOM 3082 O O . THR A 1 415 ? -42.880 35.915 -17.297 1.00 52.94 415 THR A O 1
ATOM 3085 N N . GLY A 1 416 ? -42.887 37.743 -15.981 1.00 53.41 416 GLY A N 1
ATOM 3086 C CA . GLY A 1 416 ? -43.195 37.104 -14.686 1.00 53.41 416 GLY A CA 1
ATOM 3087 C C . GLY A 1 416 ? -42.200 36.052 -14.166 1.00 53.41 416 GLY A C 1
ATOM 3088 O O . GLY A 1 416 ? -42.422 34.860 -14.347 1.00 53.41 416 GLY A O 1
ATOM 3089 N N . HIS A 1 417 ? -41.139 36.454 -13.457 1.00 57.09 417 HIS A N 1
ATOM 3090 C CA . HIS A 1 417 ? -40.233 35.499 -12.798 1.00 57.09 417 HIS A CA 1
ATOM 3091 C C . HIS A 1 417 ? -39.671 35.995 -11.466 1.00 57.09 417 HIS A C 1
ATOM 3093 O O . HIS A 1 417 ? -39.532 37.193 -11.286 1.00 57.09 417 HIS A O 1
ATOM 3099 N N . GLU A 1 418 ? -39.298 35.102 -10.543 1.00 57.62 418 GLU A N 1
ATOM 3100 C CA . GLU A 1 418 ? -38.709 35.504 -9.247 1.00 57.62 418 GLU A CA 1
ATOM 3101 C C . GLU A 1 418 ? -37.201 35.805 -9.359 1.00 57.62 418 GLU A C 1
ATOM 3103 O O . GLU A 1 418 ? -36.662 36.674 -8.664 1.00 57.62 418 GLU A O 1
ATOM 3108 N N . SER A 1 419 ? -36.491 35.116 -10.265 1.00 62.66 419 SER A N 1
ATOM 3109 C CA . SER A 1 419 ? -35.050 35.315 -10.475 1.00 62.66 419 SER A CA 1
ATOM 3110 C C . SER A 1 419 ? -34.595 35.157 -11.931 1.00 62.66 419 SER A C 1
ATOM 3112 O O . SER A 1 419 ? -34.907 34.170 -12.604 1.00 62.66 419 SER A O 1
ATOM 3114 N N . HIS A 1 420 ? -33.778 36.104 -12.410 1.00 64.62 420 HIS A N 1
ATOM 3115 C CA . HIS A 1 420 ? -33.227 36.080 -13.772 1.00 64.62 420 HIS A CA 1
ATOM 3116 C C . HIS A 1 420 ? -31.718 36.310 -13.827 1.00 64.62 420 HIS A C 1
ATOM 3118 O O . HIS A 1 420 ? -31.173 37.262 -13.253 1.00 64.62 420 HIS A O 1
ATOM 3124 N N . LYS A 1 421 ? -31.023 35.419 -14.548 1.00 68.06 421 LYS A N 1
ATOM 3125 C CA . LYS A 1 421 ? -29.576 35.483 -14.751 1.00 68.06 421 LYS A CA 1
ATOM 3126 C C . LYS A 1 421 ? -29.165 35.199 -16.194 1.00 68.06 421 LYS A C 1
ATOM 3128 O O . LYS A 1 421 ? -29.047 34.040 -16.585 1.00 68.06 421 LYS A O 1
ATOM 3133 N N . CYS A 1 422 ? -28.828 36.237 -16.950 1.00 65.75 422 CYS A N 1
ATOM 3134 C CA . CYS A 1 422 ? -28.368 36.107 -18.333 1.00 65.75 422 CYS A CA 1
ATOM 3135 C C . CYS A 1 422 ? -26.889 36.482 -18.510 1.00 65.75 422 CYS A C 1
ATOM 3137 O O . CYS A 1 422 ? -26.361 37.357 -17.821 1.00 65.75 422 CYS A O 1
ATOM 3139 N N . SER A 1 423 ? -26.207 35.811 -19.441 1.00 69.12 423 SER A N 1
ATOM 3140 C CA . SER A 1 423 ? -24.865 36.182 -19.897 1.00 69.12 423 SER A CA 1
ATOM 3141 C C . SER A 1 423 ? -24.782 36.074 -21.416 1.00 69.12 423 SER A C 1
ATOM 3143 O O . SER A 1 423 ? -24.605 34.973 -21.944 1.00 69.12 423 SER A O 1
ATOM 3145 N N . CYS A 1 424 ? -24.956 37.196 -22.116 1.00 64.50 424 CYS A N 1
ATOM 3146 C CA . CYS A 1 424 ? -25.043 37.216 -23.575 1.00 64.50 424 CYS A CA 1
ATOM 3147 C C . CYS A 1 424 ? -23.999 38.135 -24.223 1.00 64.50 424 CYS A C 1
ATOM 3149 O O . CYS A 1 424 ? -23.776 39.243 -23.754 1.00 64.50 424 CYS A O 1
ATOM 3151 N N . GLY A 1 425 ? -23.355 37.701 -25.307 1.00 62.09 425 GLY A N 1
ATOM 3152 C CA . GLY A 1 425 ? -22.329 38.497 -25.995 1.00 62.09 425 GLY A CA 1
ATOM 3153 C C . GLY A 1 425 ? -22.870 39.812 -26.570 1.00 62.09 425 GLY A C 1
ATOM 3154 O O . GLY A 1 425 ? -22.235 40.855 -26.423 1.00 62.09 425 GLY A O 1
ATOM 3155 N N . SER A 1 426 ? -24.070 39.786 -27.157 1.00 60.94 426 SER A N 1
ATOM 3156 C CA . SER A 1 426 ? -24.749 40.956 -27.741 1.00 60.94 426 SER A CA 1
ATOM 3157 C C . SER A 1 426 ? -26.263 40.868 -27.512 1.00 60.94 426 SER A C 1
ATOM 3159 O O . SER A 1 426 ? -26.830 39.788 -27.678 1.00 60.94 426 SER A O 1
ATOM 3161 N N . VAL A 1 427 ? -26.916 41.974 -27.144 1.00 56.94 427 VAL A N 1
ATOM 3162 C CA . VAL A 1 427 ? -28.375 42.061 -26.919 1.00 56.94 427 VAL A CA 1
ATOM 3163 C C . VAL A 1 427 ? -28.901 43.272 -27.684 1.00 56.94 427 VAL A C 1
ATOM 3165 O O . VAL A 1 427 ? -28.373 44.359 -27.493 1.00 56.94 427 VAL A O 1
ATOM 3168 N N . ILE A 1 428 ? -29.897 43.109 -28.560 1.00 51.09 428 ILE A N 1
ATOM 3169 C CA . ILE A 1 428 ? -30.359 44.232 -29.403 1.00 51.09 428 ILE A CA 1
ATOM 3170 C C . ILE A 1 428 ? -31.706 44.812 -28.948 1.00 51.09 428 ILE A C 1
ATOM 3172 O O . ILE A 1 428 ? -31.858 46.025 -29.016 1.00 51.09 428 ILE A O 1
ATOM 3176 N N . VAL A 1 429 ? -32.651 44.015 -28.426 1.00 51.47 429 VAL A N 1
ATOM 3177 C CA . VAL A 1 429 ? -33.931 44.520 -27.878 1.00 51.47 429 VAL A CA 1
ATOM 3178 C C . VAL A 1 429 ? -34.499 43.540 -26.841 1.00 51.47 429 VAL A C 1
ATOM 3180 O O . VAL A 1 429 ? -34.650 42.357 -27.147 1.00 51.47 429 VAL A O 1
ATOM 3183 N N . ILE A 1 430 ? -34.855 44.033 -25.650 1.00 52.25 430 ILE A N 1
ATOM 3184 C CA . ILE A 1 430 ? -35.801 43.386 -24.722 1.00 52.25 430 ILE A CA 1
ATOM 3185 C C . ILE A 1 430 ? -36.986 44.346 -24.600 1.00 52.25 430 ILE A C 1
ATOM 3187 O O . ILE A 1 430 ? -36.808 45.492 -24.187 1.00 52.25 430 ILE A O 1
ATOM 3191 N N . SER A 1 431 ? -38.179 43.914 -24.986 1.00 45.34 431 SER A N 1
ATOM 3192 C CA . SER A 1 431 ? -39.414 44.678 -24.802 1.00 45.34 431 SER A CA 1
ATOM 3193 C C . SER A 1 431 ? -40.304 43.840 -23.903 1.00 45.34 431 SER A C 1
ATOM 3195 O O . SER A 1 431 ? -40.677 42.758 -24.317 1.00 45.34 431 SER A O 1
ATOM 3197 N N . GLY A 1 432 ? -40.571 44.290 -22.675 1.00 44.12 432 GLY A N 1
ATOM 3198 C CA . GLY A 1 432 ? -41.445 43.568 -21.748 1.00 44.12 432 GLY A CA 1
ATOM 3199 C C . GLY A 1 432 ? -41.584 44.275 -20.398 1.00 44.12 432 GLY A C 1
ATOM 3200 O O . GLY A 1 432 ? -40.614 44.810 -19.863 1.00 44.12 432 GLY A O 1
ATOM 3201 N N . TYR A 1 433 ? -42.804 44.305 -19.858 1.00 39.72 433 TYR A N 1
ATOM 3202 C CA . TYR A 1 433 ? -43.117 44.797 -18.512 1.00 39.72 433 TYR A CA 1
ATOM 3203 C C . TYR A 1 433 ? -42.795 43.698 -17.488 1.00 39.72 433 TYR A C 1
ATOM 3205 O O . TYR A 1 433 ? -43.353 42.604 -17.570 1.00 39.72 433 TYR A O 1
ATOM 3213 N N . VAL A 1 434 ? -41.916 43.969 -16.516 1.00 44.78 434 VAL A N 1
ATOM 3214 C CA . VAL A 1 434 ? -41.408 42.942 -15.588 1.00 44.78 434 VAL A CA 1
ATOM 3215 C C . VAL A 1 434 ? -41.563 43.380 -14.129 1.00 44.78 434 VAL A C 1
ATOM 3217 O O . VAL A 1 434 ? -41.141 44.470 -13.764 1.00 44.78 434 VAL A O 1
ATOM 3220 N N . ASN A 1 435 ? -42.139 42.511 -13.294 1.00 45.75 435 ASN A N 1
ATOM 3221 C CA . ASN A 1 435 ? -42.182 42.625 -11.830 1.00 45.75 435 ASN A CA 1
ATOM 3222 C C . ASN A 1 435 ? -41.379 41.437 -11.259 1.00 45.75 435 ASN A C 1
ATOM 3224 O O . ASN A 1 435 ? -41.780 40.299 -11.507 1.00 45.75 435 ASN A O 1
ATOM 3228 N N . HIS A 1 436 ? -40.248 41.664 -10.571 1.00 53.94 436 HIS A N 1
ATOM 3229 C CA . HIS A 1 436 ? -39.432 40.584 -9.973 1.00 53.94 436 HIS A CA 1
ATOM 3230 C C . HIS A 1 436 ? -38.518 41.027 -8.812 1.00 53.94 436 HIS A C 1
ATOM 3232 O O . HIS A 1 436 ? -38.107 42.191 -8.749 1.00 53.94 436 HIS A O 1
ATOM 3238 N N . ASP A 1 437 ? -38.085 40.063 -7.986 1.00 47.94 437 ASP A N 1
ATOM 3239 C CA . ASP A 1 437 ? -37.282 40.281 -6.767 1.00 47.94 437 ASP A CA 1
ATOM 3240 C C . ASP A 1 437 ? -35.759 40.383 -7.005 1.00 47.94 437 ASP A C 1
ATOM 3242 O O . ASP A 1 437 ? -35.057 41.055 -6.247 1.00 47.94 437 ASP A O 1
ATOM 3246 N N . SER A 1 438 ? -35.194 39.738 -8.044 1.00 55.47 438 SER A N 1
ATOM 3247 C CA . SER A 1 438 ? -33.741 39.810 -8.305 1.00 55.47 438 SER A CA 1
ATOM 3248 C C . SER A 1 438 ? -33.315 39.639 -9.775 1.00 55.47 438 SER A C 1
ATOM 3250 O O . SER A 1 438 ? -33.703 38.688 -10.456 1.00 55.47 438 SER A O 1
ATOM 3252 N N . HIS A 1 439 ? -32.421 40.527 -10.245 1.00 56.38 439 HIS A N 1
ATOM 3253 C CA . HIS A 1 439 ? -31.899 40.526 -11.622 1.00 56.38 439 HIS A CA 1
ATOM 3254 C C . HIS A 1 439 ? -30.371 40.623 -11.694 1.00 56.38 439 HIS A C 1
ATOM 3256 O O . HIS A 1 439 ? -29.748 41.503 -11.082 1.00 56.38 439 HIS A O 1
ATOM 3262 N N . LYS A 1 440 ? -29.749 39.728 -12.476 1.00 59.47 440 LYS A N 1
ATOM 3263 C CA . LYS A 1 440 ? -28.301 39.740 -12.727 1.00 59.47 440 LYS A CA 1
ATOM 3264 C C . LYS A 1 440 ? -27.947 39.454 -14.189 1.00 59.47 440 LYS A C 1
ATOM 3266 O O . LYS A 1 440 ? -27.881 38.292 -14.587 1.00 59.47 440 LYS A O 1
ATOM 3271 N N . CYS A 1 441 ? -27.610 40.495 -14.951 1.00 57.81 441 CYS A N 1
ATOM 3272 C CA . CYS A 1 441 ? -27.176 40.385 -16.348 1.00 57.81 441 CYS A CA 1
ATOM 3273 C C . CYS A 1 441 ? -25.694 40.716 -16.572 1.00 57.81 441 CYS A C 1
ATOM 3275 O O . CYS A 1 441 ? -25.123 41.584 -15.912 1.00 57.81 441 CYS A O 1
ATOM 3277 N N . SER A 1 442 ? -25.063 40.045 -17.538 1.00 59.62 442 SER A N 1
ATOM 3278 C CA . SER A 1 442 ? -23.825 40.520 -18.166 1.00 59.62 442 SER A CA 1
ATOM 3279 C C . SER A 1 442 ? -23.959 40.489 -19.687 1.00 59.62 442 SER A C 1
ATOM 3281 O O . SER A 1 442 ? -24.237 39.434 -20.262 1.00 59.62 442 SER A O 1
ATOM 3283 N N . CYS A 1 443 ? -23.779 41.639 -20.343 1.00 55.97 443 CYS A N 1
ATOM 3284 C CA . CYS A 1 443 ? -23.805 41.723 -21.802 1.00 55.97 443 CYS A CA 1
ATOM 3285 C C . CYS A 1 443 ? -22.723 42.645 -22.372 1.00 55.97 443 CYS A C 1
ATOM 3287 O O . CYS A 1 443 ? -22.323 43.618 -21.735 1.00 55.97 443 CYS A O 1
ATOM 3289 N N . GLY A 1 444 ? -22.214 42.296 -23.560 1.00 51.88 444 GLY A N 1
ATOM 3290 C CA . GLY A 1 444 ? -21.107 43.011 -24.205 1.00 51.88 444 GLY A CA 1
ATOM 3291 C C . GLY A 1 444 ? -21.514 44.336 -24.858 1.00 51.88 444 GLY A C 1
ATOM 3292 O O . GLY A 1 444 ? -20.756 45.296 -24.776 1.00 51.88 444 GLY A O 1
ATOM 3293 N N . ALA A 1 445 ? -22.705 44.403 -25.467 1.00 53.66 445 ALA A N 1
ATOM 3294 C CA . ALA A 1 445 ? -23.294 45.616 -26.048 1.00 53.66 445 ALA A CA 1
ATOM 3295 C C . ALA A 1 445 ? -24.826 45.471 -26.181 1.00 53.66 445 ALA A C 1
ATOM 3297 O O . ALA A 1 445 ? -25.283 44.414 -26.632 1.00 53.66 445 ALA A O 1
ATOM 3298 N N . GLY A 1 446 ? -25.590 46.501 -25.785 1.00 47.81 446 GLY A N 1
ATOM 3299 C CA . GLY A 1 446 ? -27.058 46.553 -25.887 1.00 47.81 446 GLY A CA 1
ATOM 3300 C C . GLY A 1 446 ? -27.732 47.530 -24.914 1.00 47.81 446 GLY A C 1
ATOM 3301 O O . GLY A 1 446 ? -27.252 47.689 -23.791 1.00 47.81 446 GLY A O 1
ATOM 3302 N N . ASP A 1 447 ? -28.849 48.137 -25.327 1.00 43.38 447 ASP A N 1
ATOM 3303 C CA . ASP A 1 447 ? -29.720 48.944 -24.461 1.00 43.38 447 ASP A CA 1
ATOM 3304 C C . ASP A 1 447 ? -30.696 48.025 -23.708 1.00 43.38 447 ASP A C 1
ATOM 3306 O O . ASP A 1 447 ? -31.454 47.266 -24.313 1.00 43.38 447 ASP A O 1
ATOM 3310 N N . ALA A 1 448 ? -30.666 48.069 -22.374 1.00 42.56 448 ALA A N 1
ATOM 3311 C CA . ALA A 1 448 ? -31.588 47.330 -21.514 1.00 42.56 448 ALA A CA 1
ATOM 3312 C C . ALA A 1 448 ? -32.554 48.313 -20.843 1.00 42.56 448 ALA A C 1
ATOM 3314 O O . ALA A 1 448 ? -32.120 49.231 -20.148 1.00 42.56 448 ALA A O 1
ATOM 3315 N N . PHE A 1 449 ? -33.857 48.122 -21.043 1.00 41.38 449 PHE A N 1
ATOM 3316 C CA . PHE A 1 449 ? -34.905 48.935 -20.427 1.00 41.38 449 PHE A CA 1
ATOM 3317 C C . PHE A 1 449 ? -35.479 48.177 -19.220 1.00 41.38 449 PHE A C 1
ATOM 3319 O O . PHE A 1 449 ? -35.929 47.042 -19.368 1.00 41.38 449 PHE A O 1
ATOM 3326 N N . SER A 1 450 ? -35.438 48.749 -18.012 1.00 43.00 450 SER A N 1
ATOM 3327 C CA . SER A 1 450 ? -36.004 48.110 -16.807 1.00 43.00 450 SER A CA 1
ATOM 3328 C C . SER A 1 450 ? -36.451 49.161 -15.779 1.00 43.00 450 SER A C 1
ATOM 3330 O O . SER A 1 450 ? -35.593 49.844 -15.221 1.00 43.00 450 SER A O 1
ATOM 3332 N N . PRO A 1 451 ? -37.758 49.328 -15.504 1.00 37.12 451 PRO A N 1
ATOM 3333 C CA . PRO A 1 451 ? -38.227 50.169 -14.404 1.00 37.12 451 PRO A CA 1
ATOM 3334 C C . PRO A 1 451 ? -38.440 49.370 -13.094 1.00 37.12 451 PRO A C 1
ATOM 3336 O O . PRO A 1 451 ? -39.285 48.485 -13.052 1.00 37.12 451 PRO A O 1
ATOM 3339 N N . GLY A 1 452 ? -37.720 49.749 -12.021 1.00 41.81 452 GLY A N 1
ATOM 3340 C CA . GLY A 1 452 ? -38.042 49.496 -10.594 1.00 41.81 452 GLY A CA 1
ATOM 3341 C C . GLY A 1 452 ? -37.581 48.170 -9.946 1.00 41.81 452 GLY A C 1
ATOM 3342 O O . GLY A 1 452 ? -38.221 47.148 -10.152 1.00 41.81 452 GLY A O 1
ATOM 3343 N N . HIS A 1 453 ? -36.549 48.181 -9.071 1.00 48.34 453 HIS A N 1
ATOM 3344 C CA . HIS A 1 453 ? -36.081 46.992 -8.306 1.00 48.34 453 HIS A CA 1
ATOM 3345 C C . HIS A 1 453 ? -35.469 47.307 -6.916 1.00 48.34 453 HIS A C 1
ATOM 3347 O O . HIS A 1 453 ? -34.904 48.381 -6.724 1.00 48.34 453 HIS A O 1
ATOM 3353 N N . GLU A 1 454 ? -35.462 46.328 -5.989 1.00 43.09 454 GLU A N 1
ATOM 3354 C CA . GLU A 1 454 ? -34.731 46.386 -4.697 1.00 43.09 454 GLU A CA 1
ATOM 3355 C C . GLU A 1 454 ? -33.249 45.935 -4.778 1.00 43.09 454 GLU A C 1
ATOM 3357 O O . GLU A 1 454 ? -32.430 46.367 -3.964 1.00 43.09 454 GLU A O 1
ATOM 3362 N N . LEU A 1 455 ? -32.849 45.105 -5.758 1.00 46.09 455 LEU A N 1
ATOM 3363 C CA . LEU A 1 455 ? -31.446 44.694 -5.964 1.00 46.09 455 LEU A CA 1
ATOM 3364 C C . LEU A 1 455 ? -31.150 44.351 -7.436 1.00 46.09 455 LEU A C 1
ATOM 3366 O O . LEU A 1 455 ? -31.432 43.254 -7.921 1.00 46.09 455 LEU A O 1
ATOM 3370 N N . HIS A 1 456 ? -30.504 45.286 -8.137 1.00 43.12 456 HIS A N 1
ATOM 3371 C CA . HIS A 1 456 ? -30.067 45.134 -9.527 1.00 43.12 456 HIS A CA 1
ATOM 3372 C C . HIS A 1 456 ? -28.531 45.076 -9.618 1.00 43.12 456 HIS A C 1
ATOM 3374 O O . HIS A 1 456 ? -27.833 45.951 -9.103 1.00 43.12 456 HIS A O 1
ATOM 3380 N N . LYS A 1 457 ? -27.970 44.050 -10.276 1.00 47.47 457 LYS A N 1
ATOM 3381 C CA . LYS A 1 457 ? -26.533 43.985 -10.617 1.00 47.47 457 LYS A CA 1
ATOM 3382 C C . LYS A 1 457 ? -26.364 43.629 -12.088 1.00 47.47 457 LYS A C 1
ATOM 3384 O O . LYS A 1 457 ? -26.293 42.446 -12.417 1.00 47.47 457 LYS A O 1
ATOM 3389 N N . CYS A 1 458 ? -26.244 44.635 -12.951 1.00 47.53 458 CYS A N 1
ATOM 3390 C CA . CYS A 1 458 ? -25.860 44.421 -14.343 1.00 47.53 458 CYS A CA 1
ATOM 3391 C C . CYS A 1 458 ? -24.449 44.939 -14.629 1.00 47.53 458 CYS A C 1
ATOM 3393 O O . CYS A 1 458 ? -24.016 45.954 -14.087 1.00 47.53 458 CYS A O 1
ATOM 3395 N N . SER A 1 459 ? -23.720 44.208 -15.465 1.00 50.72 459 SER A N 1
ATOM 3396 C CA . SER A 1 459 ? -22.437 44.618 -16.036 1.00 50.72 459 SER A CA 1
ATOM 3397 C C . SER A 1 459 ? -22.634 44.720 -17.546 1.00 50.72 459 SER A C 1
ATOM 3399 O O . SER A 1 459 ? -22.317 43.784 -18.278 1.00 50.72 459 SER A O 1
ATOM 3401 N N . CYS A 1 460 ? -23.271 45.805 -17.980 1.00 46.69 460 CYS A N 1
ATOM 3402 C CA . CYS A 1 460 ? -23.566 46.124 -19.374 1.00 46.69 460 CYS A CA 1
ATOM 3403 C C . CYS A 1 460 ? -22.785 47.377 -19.800 1.00 46.69 460 CYS A C 1
ATOM 3405 O O . CYS A 1 460 ? -22.490 48.252 -18.988 1.00 46.69 460 CYS A O 1
ATOM 3407 N N . GLY A 1 461 ? -22.386 47.416 -21.069 1.00 44.19 461 GLY A N 1
ATOM 3408 C CA . GLY A 1 461 ? -21.411 48.364 -21.605 1.00 44.19 461 GLY A CA 1
ATOM 3409 C C . GLY A 1 461 ? -21.904 49.771 -21.956 1.00 44.19 461 GLY A C 1
ATOM 3410 O O . GLY A 1 461 ? -21.139 50.442 -22.633 1.00 44.19 461 GLY A O 1
ATOM 3411 N N . THR A 1 462 ? -23.095 50.234 -21.542 1.00 37.16 462 THR A N 1
ATOM 3412 C CA . THR A 1 462 ? -23.568 51.634 -21.730 1.00 37.16 462 THR A CA 1
ATOM 3413 C C . THR A 1 462 ? -24.744 52.018 -20.799 1.00 37.16 462 THR A C 1
ATOM 3415 O O . THR A 1 462 ? -25.316 51.163 -20.132 1.00 37.16 462 THR A O 1
ATOM 3418 N N . SER A 1 463 ? -25.021 53.331 -20.694 1.00 33.56 463 SER A N 1
ATOM 341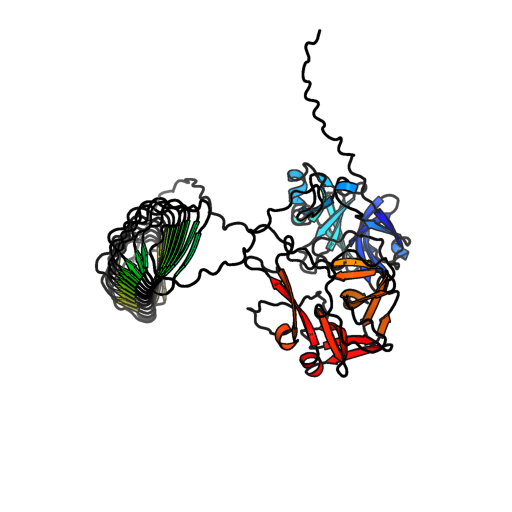9 C CA . SER A 1 463 ? -25.633 54.082 -19.572 1.00 33.56 463 SER A CA 1
ATOM 3420 C C . SER A 1 463 ? -27.034 53.684 -19.080 1.00 33.56 463 SER A C 1
ATOM 3422 O O . SER A 1 463 ? -27.942 53.489 -19.880 1.00 33.56 463 SER A O 1
ATOM 3424 N N . VAL A 1 464 ? -27.238 53.768 -17.757 1.00 34.47 464 VAL A N 1
ATOM 3425 C CA . VAL A 1 464 ? -28.554 53.781 -17.084 1.00 34.47 464 VAL A CA 1
ATOM 3426 C C . VAL A 1 464 ? -28.826 55.202 -16.549 1.00 34.47 464 VAL A C 1
ATOM 3428 O O . VAL A 1 464 ? -27.950 55.778 -15.904 1.00 34.47 464 VAL A O 1
ATOM 3431 N N . GLN A 1 465 ? -30.004 55.777 -16.823 1.00 30.31 465 GLN A N 1
ATOM 3432 C CA . GLN A 1 465 ? -30.503 57.034 -16.228 1.00 30.31 465 GLN A CA 1
ATOM 3433 C C . GLN A 1 465 ? -31.558 56.726 -15.151 1.00 30.31 465 GLN A C 1
ATOM 3435 O O . GLN A 1 465 ? -32.373 55.834 -15.361 1.00 30.31 465 GLN A O 1
ATOM 3440 N N . ASP A 1 466 ? -31.569 57.470 -14.036 1.00 27.11 466 ASP A N 1
ATOM 3441 C CA . ASP A 1 466 ? -32.440 57.208 -12.872 1.00 27.11 466 ASP A CA 1
ATOM 3442 C C . ASP A 1 466 ? -32.912 58.526 -12.201 1.00 27.11 466 ASP A C 1
ATOM 3444 O O . ASP A 1 466 ? -32.076 59.422 -12.026 1.00 27.11 466 ASP A O 1
ATOM 3448 N N . PRO A 1 467 ? -34.199 58.683 -11.796 1.00 28.78 467 PRO A N 1
ATOM 3449 C CA . PRO A 1 467 ? -34.596 59.720 -10.830 1.00 28.78 467 PRO A CA 1
ATOM 3450 C C . PRO A 1 467 ? -35.522 59.259 -9.660 1.00 28.78 467 PRO A C 1
ATOM 3452 O O . PRO A 1 467 ? -36.624 58.771 -9.869 1.00 28.78 467 PRO A O 1
ATOM 3455 N N . HIS A 1 468 ? -35.067 59.554 -8.429 1.00 27.92 468 HIS A N 1
ATOM 3456 C CA . HIS A 1 468 ? -35.735 60.014 -7.175 1.00 27.92 468 HIS A CA 1
ATOM 3457 C C . HIS A 1 468 ? -36.969 59.348 -6.461 1.00 27.92 468 HIS A C 1
ATOM 3459 O O . HIS A 1 468 ? -38.087 59.346 -6.958 1.00 27.92 468 HIS A O 1
ATOM 3465 N N . SER A 1 469 ? -36.743 59.073 -5.146 1.00 24.56 469 SER A N 1
ATOM 3466 C CA . SER A 1 469 ? -37.512 59.364 -3.879 1.00 24.56 469 SER A CA 1
ATOM 3467 C C . SER A 1 469 ? -38.706 58.520 -3.316 1.00 24.56 469 SER A C 1
ATOM 3469 O O . SER A 1 469 ? -39.802 58.625 -3.841 1.00 24.56 469 SER A O 1
ATOM 3471 N N . HIS A 1 470 ? -38.473 57.877 -2.132 1.00 22.86 470 HIS A N 1
ATOM 3472 C CA . HIS A 1 470 ? -39.291 57.616 -0.881 1.00 22.86 470 HIS A CA 1
ATOM 3473 C C . HIS A 1 470 ? -40.777 57.102 -0.906 1.00 22.86 470 HIS A C 1
ATOM 3475 O O . HIS A 1 470 ? -41.473 57.383 -1.870 1.00 22.86 470 HIS A O 1
ATOM 3481 N N . PRO A 1 471 ? -41.394 56.575 0.208 1.00 31.80 471 PRO A N 1
ATOM 3482 C CA . PRO A 1 471 ? -40.928 55.741 1.355 1.00 31.80 471 PRO A CA 1
ATOM 3483 C C . PRO A 1 471 ? -41.908 54.601 1.869 1.00 31.80 471 PRO A C 1
ATOM 3485 O O . PRO A 1 471 ? -43.117 54.705 1.734 1.00 31.80 471 PRO A O 1
ATOM 3488 N N . GLN A 1 472 ? -41.356 53.599 2.595 1.00 24.20 472 GLN A N 1
ATOM 3489 C CA . GLN A 1 472 ? -41.836 52.852 3.811 1.00 24.20 472 GLN A CA 1
ATOM 3490 C C . GLN A 1 472 ? -43.118 51.945 3.927 1.00 24.20 472 GLN A C 1
ATOM 3492 O O . GLN A 1 472 ? -44.223 52.367 3.614 1.00 24.20 472 GLN A O 1
ATOM 3497 N N . LEU A 1 473 ? -42.923 50.813 4.668 1.00 24.25 473 LEU A N 1
ATOM 3498 C CA . LEU A 1 473 ? -43.797 50.026 5.611 1.00 24.25 473 LEU A CA 1
ATOM 3499 C C . LEU A 1 473 ? -44.360 48.614 5.199 1.00 24.25 473 LEU A C 1
ATOM 3501 O O . LEU A 1 473 ? -44.384 48.309 4.015 1.00 24.25 473 LEU A O 1
ATOM 3505 N N . PRO A 1 474 ? -44.687 47.692 6.162 1.00 33.50 474 PRO A N 1
ATOM 3506 C CA . PRO A 1 474 ? -44.141 46.315 6.217 1.00 33.50 474 PRO A CA 1
ATOM 3507 C C . PRO A 1 474 ? -45.174 45.154 6.279 1.00 33.50 474 PRO A C 1
ATOM 3509 O O . PRO A 1 474 ? -46.347 45.371 6.570 1.00 33.50 474 PRO A O 1
ATOM 3512 N N . GLY A 1 475 ? -44.701 43.897 6.200 1.00 24.70 475 GLY A N 1
ATOM 3513 C CA . GLY A 1 475 ? -45.353 42.743 6.850 1.00 24.70 475 GLY A CA 1
ATOM 3514 C C . GLY A 1 475 ? -45.337 41.417 6.076 1.00 24.70 475 GLY A C 1
ATOM 3515 O O . GLY A 1 475 ? -45.400 41.405 4.856 1.00 24.70 475 GLY A O 1
ATOM 3516 N N . GLY A 1 476 ? -45.332 40.298 6.815 1.00 23.17 476 GLY A N 1
ATOM 3517 C CA . GLY A 1 476 ? -45.813 38.997 6.325 1.00 23.17 476 GLY A CA 1
ATOM 3518 C C . GLY A 1 476 ? -44.803 37.850 6.402 1.00 23.17 476 GLY A C 1
ATOM 3519 O O . GLY A 1 476 ? -43.927 37.725 5.560 1.00 23.17 476 GLY A O 1
ATOM 3520 N N . GLY A 1 477 ? -44.938 36.988 7.414 1.00 27.62 477 GLY A N 1
ATOM 3521 C CA . GLY A 1 477 ? -44.161 35.754 7.551 1.00 27.62 477 GLY A CA 1
ATOM 3522 C C . GLY A 1 477 ? -44.609 34.647 6.594 1.00 27.62 477 GLY A C 1
ATOM 3523 O O . GLY A 1 477 ? -45.750 34.634 6.137 1.00 27.62 477 GLY A O 1
ATOM 3524 N N . VAL A 1 478 ? -43.719 33.680 6.345 1.00 25.28 478 VAL A N 1
ATOM 3525 C CA . VAL A 1 478 ? -44.019 32.504 5.517 1.00 25.28 478 VAL A CA 1
ATOM 3526 C C . VAL A 1 478 ? -43.790 31.210 6.300 1.00 25.28 478 VAL A C 1
ATOM 3528 O O . VAL A 1 478 ? -42.762 30.998 6.947 1.00 25.28 478 VAL A O 1
ATOM 3531 N N . CYS A 1 479 ? -44.817 30.364 6.238 1.00 22.12 479 CYS A N 1
ATOM 3532 C CA . CYS A 1 479 ? -44.927 29.028 6.804 1.00 22.12 479 CYS A CA 1
ATOM 3533 C C . CYS A 1 479 ? -43.864 28.057 6.268 1.00 22.12 479 CYS A C 1
ATOM 3535 O O . CYS A 1 479 ? -43.559 28.027 5.080 1.00 22.12 479 CYS A O 1
ATOM 3537 N N . ARG A 1 480 ? -43.371 27.173 7.144 1.00 24.39 480 ARG A N 1
ATOM 3538 C CA . ARG A 1 480 ? -42.568 26.001 6.767 1.00 24.39 480 ARG A CA 1
ATOM 3539 C C . ARG A 1 480 ? -43.480 24.848 6.344 1.00 24.39 480 ARG A C 1
ATOM 3541 O O . ARG A 1 480 ? -44.160 24.287 7.199 1.00 24.39 480 ARG A O 1
ATOM 3548 N N . CYS A 1 481 ? -43.393 24.419 5.086 1.00 22.58 481 CYS A N 1
ATOM 3549 C CA . CYS A 1 481 ? -43.785 23.068 4.676 1.00 22.58 481 CYS A CA 1
ATOM 3550 C C . CYS A 1 481 ? -42.541 22.225 4.355 1.00 22.58 481 CYS A C 1
ATOM 3552 O O . CYS A 1 481 ? -41.621 22.655 3.665 1.00 22.58 481 CYS A O 1
ATOM 3554 N N . ARG A 1 482 ? -42.506 21.025 4.939 1.00 31.25 482 ARG A N 1
ATOM 3555 C CA . ARG A 1 482 ? -41.488 19.979 4.778 1.00 31.25 482 ARG A CA 1
ATOM 3556 C C . ARG A 1 482 ? -41.828 19.169 3.523 1.00 31.25 482 ARG A C 1
ATOM 3558 O O . ARG A 1 482 ? -42.839 18.477 3.543 1.00 31.25 482 ARG A O 1
ATOM 3565 N N . CYS A 1 483 ? -40.957 19.166 2.516 1.00 22.98 483 CYS A N 1
ATOM 3566 C CA . CYS A 1 483 ? -40.993 18.179 1.432 1.00 22.98 483 CYS A CA 1
ATOM 3567 C C . CYS A 1 483 ? -39.636 17.472 1.313 1.00 22.98 483 CYS A C 1
ATOM 3569 O O . CYS A 1 483 ? -38.589 18.086 1.116 1.00 22.98 483 CYS A O 1
ATOM 3571 N N . THR A 1 484 ? -39.666 16.156 1.498 1.00 34.62 484 THR A N 1
ATOM 3572 C CA . THR A 1 484 ? -38.561 15.206 1.335 1.00 34.62 484 THR A CA 1
ATOM 3573 C C . THR A 1 484 ? -38.467 14.764 -0.125 1.00 34.62 484 THR A C 1
ATOM 3575 O O . THR A 1 484 ? -39.254 13.925 -0.552 1.00 34.62 484 THR A O 1
ATOM 3578 N N . CYS A 1 485 ? -37.487 15.274 -0.877 1.00 26.53 485 CYS A N 1
ATOM 3579 C CA . CYS A 1 485 ? -37.185 14.790 -2.230 1.00 26.53 485 CYS A CA 1
ATOM 3580 C C . CYS A 1 485 ? -36.097 13.703 -2.201 1.00 26.53 485 CYS A C 1
ATOM 3582 O O . CYS A 1 485 ? -34.943 13.953 -1.838 1.00 26.53 485 CYS A O 1
ATOM 3584 N N . PHE A 1 486 ? -36.473 12.491 -2.614 1.00 28.03 486 PHE A N 1
ATOM 3585 C CA . PHE A 1 486 ? -35.584 11.354 -2.854 1.00 28.03 486 PHE A CA 1
ATOM 3586 C C . PHE A 1 486 ? -34.737 11.596 -4.117 1.00 28.03 486 PHE A C 1
ATOM 3588 O O . PHE A 1 486 ? -35.260 11.721 -5.220 1.00 28.03 486 PHE A O 1
ATOM 3595 N N . LYS A 1 487 ? -33.405 11.637 -3.981 1.00 29.42 487 LYS A N 1
ATOM 3596 C CA . LYS A 1 487 ? -32.472 11.661 -5.122 1.00 29.42 487 LYS A CA 1
ATOM 3597 C C . LYS A 1 487 ? -32.328 10.253 -5.709 1.00 29.42 487 LYS A C 1
ATOM 3599 O O . LYS A 1 487 ? -31.844 9.359 -5.019 1.00 29.42 487 LYS A O 1
ATOM 3604 N N . LEU A 1 488 ? -32.660 10.074 -6.990 1.00 32.84 488 LEU A N 1
ATOM 3605 C CA . LEU A 1 488 ? -32.364 8.850 -7.746 1.00 32.84 488 LEU A CA 1
ATOM 3606 C C . LEU A 1 488 ? -30.842 8.617 -7.812 1.00 32.84 488 LEU A C 1
ATOM 3608 O O . LEU A 1 488 ? -30.086 9.411 -8.381 1.00 32.84 488 LEU A O 1
ATOM 3612 N N . ALA A 1 489 ? -30.390 7.530 -7.187 1.00 32.94 489 ALA A N 1
ATOM 3613 C CA . ALA A 1 489 ? -28.992 7.129 -7.126 1.00 32.94 489 ALA A CA 1
ATOM 3614 C C . ALA A 1 489 ? -28.495 6.632 -8.497 1.00 32.94 489 ALA A C 1
ATOM 3616 O O . ALA A 1 489 ? -29.174 5.875 -9.188 1.00 32.94 489 ALA A O 1
ATOM 3617 N N . ARG A 1 490 ? -27.271 7.022 -8.887 1.00 40.25 490 ARG A N 1
ATOM 3618 C CA . ARG A 1 490 ? -26.544 6.355 -9.986 1.00 40.25 490 ARG A CA 1
ATOM 3619 C C . ARG A 1 490 ? -26.439 4.858 -9.655 1.00 40.25 490 ARG A C 1
ATOM 3621 O O . ARG A 1 490 ? -26.242 4.561 -8.477 1.00 40.25 490 ARG A O 1
ATOM 3628 N N . PRO A 1 491 ? -26.503 3.934 -10.634 1.00 41.44 491 PRO A N 1
ATOM 3629 C CA . PRO A 1 491 ? -26.308 2.517 -10.351 1.00 41.44 491 PRO A CA 1
ATOM 3630 C C . PRO A 1 491 ? -24.962 2.336 -9.648 1.00 41.44 491 PRO A C 1
ATOM 3632 O O . PRO A 1 491 ? -23.908 2.662 -10.201 1.00 41.44 491 PRO A O 1
ATOM 3635 N N . ILE A 1 492 ? -25.028 1.904 -8.389 1.00 52.84 492 ILE A N 1
ATOM 3636 C CA . ILE A 1 492 ? -23.871 1.714 -7.523 1.00 52.84 492 ILE A CA 1
ATOM 3637 C C . ILE A 1 492 ? -23.122 0.510 -8.089 1.00 52.84 492 ILE A C 1
ATOM 3639 O O . ILE A 1 492 ? -23.580 -0.626 -7.978 1.00 52.84 492 ILE A O 1
ATOM 3643 N N . LEU A 1 493 ? -21.997 0.761 -8.765 1.00 59.88 493 LEU A N 1
ATOM 3644 C CA . LEU A 1 493 ? -21.093 -0.315 -9.159 1.00 59.88 493 LEU A CA 1
ATOM 3645 C C . LEU A 1 493 ? -20.644 -1.048 -7.890 1.00 59.88 493 LEU A C 1
ATOM 3647 O O . LEU A 1 493 ? -20.384 -0.383 -6.882 1.00 59.88 493 LEU A O 1
ATOM 3651 N N . PRO A 1 494 ? -20.535 -2.389 -7.913 1.00 71.25 494 PRO A N 1
ATOM 3652 C CA . PRO A 1 494 ? -20.059 -3.118 -6.750 1.00 71.25 494 PRO A CA 1
ATOM 3653 C C . PRO A 1 494 ? -18.684 -2.566 -6.355 1.00 71.25 494 PRO A C 1
ATOM 3655 O O . PRO A 1 494 ? -17.863 -2.310 -7.253 1.00 71.25 494 PRO A O 1
ATOM 3658 N N . PRO A 1 495 ? -18.424 -2.356 -5.051 1.00 82.12 495 PRO A N 1
ATOM 3659 C CA . PRO A 1 495 ? -17.116 -1.912 -4.601 1.00 82.12 495 PRO A CA 1
ATOM 3660 C C . PRO A 1 495 ? -16.074 -2.907 -5.107 1.00 82.12 495 PRO A C 1
ATOM 3662 O O . PRO A 1 495 ? -16.335 -4.106 -5.196 1.00 82.12 495 PRO A O 1
ATOM 3665 N N . ARG A 1 496 ? -14.910 -2.400 -5.493 1.00 87.69 496 ARG A N 1
ATOM 3666 C CA . ARG A 1 496 ? -13.760 -3.201 -5.908 1.00 87.69 496 ARG A CA 1
ATOM 3667 C C . ARG A 1 496 ? -12.515 -2.643 -5.256 1.00 87.69 496 ARG A C 1
ATOM 3669 O O . ARG A 1 496 ? -12.472 -1.464 -4.907 1.00 87.69 496 ARG A O 1
ATOM 3676 N N . VAL A 1 497 ? -11.503 -3.486 -5.124 1.00 90.56 497 VAL A N 1
ATOM 3677 C CA . VAL A 1 497 ? -10.213 -3.076 -4.580 1.00 90.56 497 VAL A CA 1
ATOM 3678 C C . VAL A 1 497 ? -9.520 -2.144 -5.576 1.00 90.56 497 VAL A C 1
ATOM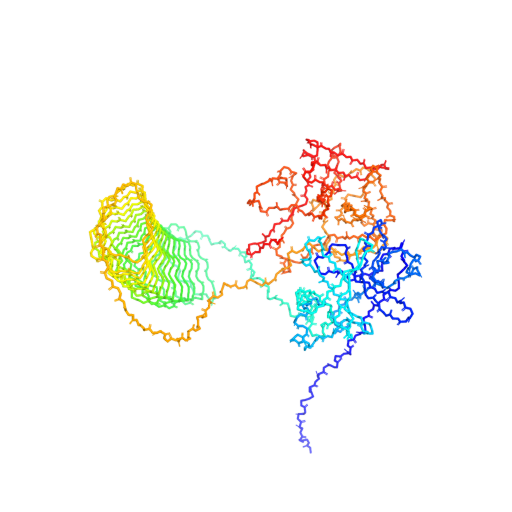 3680 O O . VAL A 1 497 ? -9.332 -2.504 -6.743 1.00 90.56 497 VAL A O 1
ATOM 3683 N N . MET A 1 498 ? -9.169 -0.946 -5.102 1.00 93.19 498 MET A N 1
ATOM 3684 C CA . MET A 1 498 ? -8.432 0.086 -5.849 1.00 93.19 498 MET A CA 1
ATOM 3685 C C . MET A 1 498 ? -6.994 0.285 -5.349 1.00 93.19 498 MET A C 1
ATOM 3687 O O . MET A 1 498 ? -6.276 1.121 -5.887 1.00 93.19 498 MET A O 1
ATOM 3691 N N . LEU A 1 499 ? -6.580 -0.486 -4.342 1.00 92.38 499 LEU A N 1
ATOM 3692 C CA . LEU A 1 499 ? -5.222 -0.506 -3.802 1.00 92.38 499 LEU A CA 1
ATOM 3693 C C . LEU A 1 499 ? -4.427 -1.661 -4.420 1.00 92.38 499 LEU A C 1
ATOM 3695 O O . LEU A 1 499 ? -4.998 -2.702 -4.748 1.00 92.38 499 LEU A O 1
ATOM 3699 N N . ASP A 1 500 ? -3.118 -1.474 -4.572 1.00 95.19 500 ASP A N 1
ATOM 3700 C CA . ASP A 1 500 ? -2.218 -2.571 -4.933 1.00 95.19 500 ASP A CA 1
ATOM 3701 C C . ASP A 1 500 ? -2.141 -3.573 -3.777 1.00 95.19 500 ASP A C 1
ATOM 3703 O O . ASP A 1 500 ? -2.040 -3.174 -2.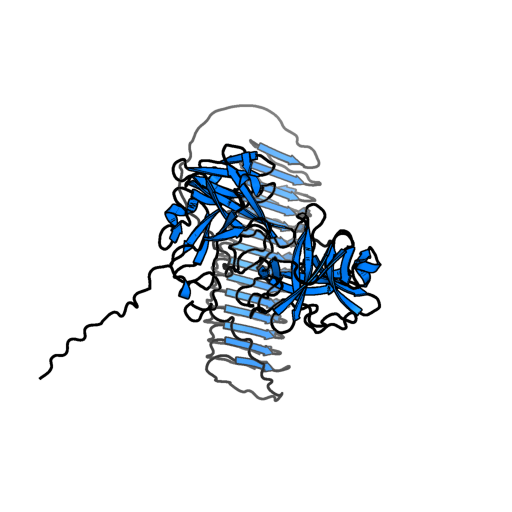615 1.00 95.19 500 ASP A O 1
ATOM 3707 N N . GLU A 1 501 ? -2.176 -4.866 -4.092 1.00 95.00 501 GLU A N 1
ATOM 3708 C CA . GLU A 1 501 ? -2.140 -5.918 -3.077 1.00 95.00 501 GLU A CA 1
ATOM 3709 C C . GLU A 1 501 ? -0.704 -6.391 -2.846 1.00 95.00 501 GLU A C 1
ATOM 3711 O O . GLU A 1 501 ? -0.046 -6.908 -3.754 1.00 95.00 501 GLU A O 1
ATOM 3716 N N . TRP A 1 502 ? -0.240 -6.242 -1.606 1.00 97.62 502 TRP A N 1
ATOM 3717 C CA . TRP A 1 502 ? 1.120 -6.560 -1.185 1.00 97.62 502 TRP A CA 1
ATOM 3718 C C . TRP A 1 502 ? 1.106 -7.575 -0.047 1.00 97.62 502 TRP A C 1
ATOM 3720 O O . TRP A 1 502 ? 0.762 -7.226 1.087 1.00 97.62 502 TRP A O 1
ATOM 3730 N N . ILE A 1 503 ? 1.539 -8.805 -0.326 1.00 96.75 503 ILE A N 1
ATOM 3731 C CA . ILE A 1 503 ? 1.679 -9.843 0.705 1.00 96.75 503 ILE A CA 1
ATOM 3732 C C . ILE A 1 503 ? 3.026 -9.711 1.412 1.00 96.75 503 ILE A C 1
ATOM 3734 O O . ILE A 1 503 ? 4.034 -9.428 0.768 1.00 96.75 503 ILE A O 1
ATOM 3738 N N . ASP A 1 504 ? 3.055 -9.926 2.724 1.00 98.06 504 ASP A N 1
ATOM 3739 C CA . ASP A 1 504 ? 4.286 -9.921 3.517 1.00 98.06 504 ASP A CA 1
ATOM 3740 C C . ASP A 1 504 ? 4.904 -11.321 3.575 1.00 98.06 504 ASP A C 1
ATOM 3742 O O . ASP A 1 504 ? 4.216 -12.309 3.834 1.00 98.06 504 ASP A O 1
ATOM 3746 N N . ILE A 1 505 ? 6.213 -11.406 3.350 1.00 97.75 505 ILE A N 1
ATOM 3747 C CA . ILE A 1 505 ? 6.981 -12.656 3.382 1.00 97.75 505 ILE A CA 1
ATOM 3748 C C . ILE A 1 505 ? 8.430 -12.359 3.769 1.00 97.75 505 ILE A C 1
ATOM 3750 O O . ILE A 1 505 ? 8.868 -11.209 3.710 1.00 97.75 505 ILE A O 1
ATOM 3754 N N . ARG A 1 506 ? 9.210 -13.370 4.147 1.00 98.06 506 ARG A N 1
ATOM 3755 C CA . ARG A 1 506 ? 10.655 -13.217 4.344 1.00 98.06 506 ARG A CA 1
ATOM 3756 C C . ARG A 1 506 ? 11.431 -13.891 3.226 1.00 98.06 506 ARG A C 1
ATOM 3758 O O . ARG A 1 506 ? 11.023 -14.927 2.704 1.00 98.06 506 ARG A O 1
ATOM 3765 N N . ALA A 1 507 ? 12.596 -13.341 2.905 1.00 97.12 507 ALA A N 1
ATOM 3766 C CA . ALA A 1 507 ? 13.572 -14.065 2.105 1.00 97.12 507 ALA A CA 1
ATOM 3767 C C . ALA A 1 507 ? 13.885 -15.422 2.771 1.00 97.12 507 ALA A C 1
ATOM 3769 O O . ALA A 1 507 ? 14.127 -15.499 3.977 1.00 97.12 507 ALA A O 1
ATOM 3770 N N . GLY A 1 508 ? 13.844 -16.496 1.985 1.00 97.19 508 GLY A N 1
ATOM 3771 C CA . GLY A 1 508 ? 14.023 -17.879 2.429 1.00 97.19 508 GLY A CA 1
ATOM 3772 C C . GLY A 1 508 ? 12.743 -18.611 2.856 1.00 97.19 508 GLY A C 1
ATOM 3773 O O . GLY A 1 508 ? 12.786 -19.842 2.993 1.00 97.19 508 GLY A O 1
ATOM 3774 N N . ASP A 1 509 ? 11.612 -17.916 3.028 1.00 97.38 509 ASP A N 1
ATOM 3775 C CA . ASP A 1 509 ? 10.314 -18.574 3.227 1.00 97.38 509 ASP A CA 1
ATOM 3776 C C . ASP A 1 509 ? 9.919 -19.379 1.964 1.00 97.38 509 ASP A C 1
ATOM 3778 O O . ASP A 1 509 ? 10.448 -19.127 0.872 1.00 97.38 509 ASP A O 1
ATOM 3782 N N . PRO A 1 510 ? 9.021 -20.378 2.087 1.00 97.75 510 PRO A N 1
ATOM 3783 C CA . PRO A 1 510 ? 8.501 -21.111 0.935 1.00 97.75 510 PRO A CA 1
ATOM 3784 C C . PRO A 1 510 ? 7.911 -20.176 -0.124 1.00 97.75 510 PRO A C 1
ATOM 3786 O O . PRO A 1 510 ? 7.290 -19.165 0.203 1.00 97.75 510 PRO A O 1
ATOM 3789 N N . TRP A 1 511 ? 8.093 -20.526 -1.396 1.00 97.94 511 TRP A N 1
ATOM 3790 C CA . TRP A 1 511 ? 7.506 -19.781 -2.504 1.00 97.94 511 TRP A CA 1
ATOM 3791 C C . TRP A 1 511 ? 5.972 -19.726 -2.361 1.00 97.94 511 TRP A C 1
ATOM 3793 O O . TRP A 1 511 ? 5.364 -20.764 -2.099 1.00 97.94 511 TRP A O 1
ATOM 3803 N N . PRO A 1 512 ? 5.331 -18.551 -2.502 1.00 96.19 512 PRO A N 1
ATOM 3804 C CA . PRO A 1 512 ? 3.906 -18.410 -2.222 1.00 96.19 512 PRO A CA 1
ATOM 3805 C C . PRO A 1 512 ? 3.029 -19.007 -3.330 1.00 96.19 512 PRO A C 1
ATOM 3807 O O . PRO A 1 512 ? 3.313 -18.852 -4.515 1.00 96.19 512 PRO A O 1
ATOM 3810 N N . ASP A 1 513 ? 1.871 -19.548 -2.947 1.00 93.31 513 ASP A N 1
ATOM 3811 C CA . ASP A 1 513 ? 0.841 -20.054 -3.877 1.00 93.31 513 ASP A CA 1
ATOM 3812 C C . ASP A 1 513 ? -0.009 -18.935 -4.525 1.00 93.31 513 ASP A C 1
ATOM 3814 O O . ASP A 1 513 ? -1.056 -19.179 -5.130 1.00 93.31 513 ASP A O 1
ATOM 3818 N N . LYS A 1 514 ? 0.400 -17.670 -4.373 1.00 92.75 514 LYS A N 1
ATOM 3819 C CA . LYS A 1 514 ? -0.283 -16.501 -4.944 1.00 92.75 514 LYS A CA 1
ATOM 3820 C C . LYS A 1 514 ? 0.271 -16.183 -6.330 1.00 92.75 514 LYS A C 1
ATOM 3822 O O . LYS A 1 514 ? 1.458 -16.343 -6.597 1.00 92.75 514 LYS A O 1
ATOM 3827 N N . ILE A 1 515 ? -0.584 -15.655 -7.204 1.00 95.25 515 ILE A N 1
ATOM 3828 C CA . ILE A 1 515 ? -0.163 -15.193 -8.530 1.00 95.25 515 ILE A CA 1
ATOM 3829 C C . ILE A 1 515 ? 0.597 -13.874 -8.358 1.00 95.25 515 ILE A C 1
ATOM 3831 O O . ILE A 1 515 ? -0.009 -12.841 -8.083 1.00 95.25 515 ILE A O 1
ATOM 3835 N N . LEU A 1 516 ? 1.918 -13.911 -8.503 1.00 98.00 516 LEU A N 1
ATOM 3836 C CA . LEU A 1 516 ? 2.782 -12.735 -8.390 1.00 98.00 516 LEU A CA 1
ATOM 3837 C C . LEU A 1 516 ? 2.833 -11.942 -9.706 1.00 98.00 516 LEU A C 1
ATOM 3839 O O . LEU A 1 516 ? 2.668 -12.507 -10.789 1.00 98.00 516 LEU A O 1
ATOM 3843 N N . VAL A 1 517 ? 3.112 -10.639 -9.628 1.00 98.44 517 VAL A N 1
ATOM 3844 C CA . VAL A 1 517 ? 3.325 -9.801 -10.821 1.00 98.44 517 VAL A CA 1
ATOM 3845 C C . VAL A 1 517 ? 4.717 -10.070 -11.401 1.00 98.44 517 VAL A C 1
ATOM 3847 O O . VAL A 1 517 ? 5.732 -9.654 -10.837 1.00 98.44 517 VAL A O 1
ATOM 3850 N N . LYS A 1 518 ? 4.759 -10.778 -12.535 1.00 98.56 518 LYS A N 1
ATOM 3851 C CA . LYS A 1 518 ? 5.994 -11.144 -13.247 1.00 98.56 518 LYS A CA 1
ATOM 3852 C C . LYS A 1 518 ? 6.498 -9.995 -14.125 1.00 98.56 518 LYS A C 1
ATOM 3854 O O . LYS A 1 518 ? 5.713 -9.319 -14.797 1.00 98.56 518 LYS A O 1
ATOM 3859 N N . ALA A 1 519 ? 7.813 -9.800 -14.156 1.00 98.69 519 ALA A N 1
ATOM 3860 C CA . ALA A 1 519 ? 8.482 -8.833 -15.020 1.00 98.69 519 ALA A CA 1
ATOM 3861 C C . ALA A 1 519 ? 8.086 -9.040 -16.492 1.00 98.69 519 ALA A C 1
ATOM 3863 O O . ALA A 1 519 ? 8.213 -10.140 -17.026 1.00 98.69 519 ALA A O 1
ATOM 3864 N N . LEU A 1 520 ? 7.555 -7.993 -17.136 1.00 98.38 520 LEU A N 1
ATOM 3865 C CA . LEU A 1 520 ? 7.055 -8.013 -18.522 1.00 98.38 520 LEU A CA 1
ATOM 3866 C C . LEU A 1 520 ? 6.034 -9.128 -18.842 1.00 98.38 520 LEU A C 1
ATOM 3868 O O . LEU A 1 520 ? 5.739 -9.367 -20.010 1.00 98.38 520 LEU A O 1
ATOM 3872 N N . ASN A 1 521 ? 5.474 -9.801 -17.830 1.00 97.75 521 ASN A N 1
ATOM 3873 C CA . ASN A 1 521 ? 4.665 -11.015 -17.979 1.00 97.75 521 ASN A CA 1
ATOM 3874 C C . ASN A 1 521 ? 5.363 -12.141 -18.775 1.00 97.75 521 ASN A C 1
ATOM 3876 O O . ASN A 1 521 ? 4.689 -12.967 -19.389 1.00 97.75 521 ASN A O 1
ATOM 3880 N N . GLN A 1 522 ? 6.698 -12.192 -18.767 1.00 97.50 522 GLN A N 1
ATOM 3881 C CA . GLN A 1 522 ? 7.483 -13.167 -19.531 1.00 97.50 522 GLN A CA 1
ATOM 3882 C C . GLN A 1 522 ? 8.778 -13.550 -18.808 1.00 97.50 522 GLN A C 1
ATOM 3884 O O . GLN A 1 522 ? 9.156 -12.951 -17.804 1.00 97.50 522 GLN A O 1
ATOM 3889 N N . THR A 1 523 ? 9.451 -14.575 -19.319 1.00 98.44 523 THR A N 1
ATOM 3890 C CA . THR A 1 523 ? 10.830 -14.915 -18.946 1.00 98.44 523 THR A CA 1
ATOM 3891 C C . THR A 1 523 ? 11.776 -13.927 -19.631 1.00 98.44 523 THR A C 1
ATOM 3893 O O . THR A 1 523 ? 11.673 -13.721 -20.840 1.00 98.44 523 THR A O 1
ATOM 3896 N N . LEU A 1 524 ? 12.648 -13.269 -18.868 1.00 98.56 524 LEU A N 1
ATOM 3897 C CA . LEU A 1 524 ? 13.527 -12.213 -19.377 1.00 98.56 524 LEU A CA 1
ATOM 3898 C C . LEU A 1 524 ? 14.783 -12.779 -20.053 1.00 98.56 524 LEU A C 1
ATOM 3900 O O . LEU A 1 524 ? 15.354 -13.764 -19.585 1.00 98.56 524 LEU A O 1
ATOM 3904 N N . ASP A 1 525 ? 15.286 -12.086 -21.078 1.00 98.12 525 ASP A N 1
ATOM 3905 C CA . ASP A 1 525 ? 16.686 -12.235 -21.495 1.00 98.12 525 ASP A CA 1
ATOM 3906 C C . ASP A 1 525 ? 17.578 -11.455 -20.520 1.00 98.12 525 ASP A C 1
ATOM 3908 O O . ASP A 1 525 ? 17.888 -10.278 -20.728 1.00 98.12 525 ASP A O 1
ATOM 3912 N N . THR A 1 526 ? 17.888 -12.088 -19.388 1.00 98.19 526 THR A N 1
ATOM 3913 C CA . THR A 1 526 ? 18.497 -11.422 -18.233 1.00 98.19 526 THR A CA 1
ATOM 3914 C C . THR A 1 526 ? 20.025 -11.442 -18.239 1.00 98.19 526 THR A C 1
ATOM 3916 O O . THR A 1 526 ? 20.683 -12.104 -19.043 1.00 98.19 526 THR A O 1
ATOM 3919 N N . ILE A 1 527 ? 20.601 -10.672 -17.319 1.00 96.81 527 ILE A N 1
ATOM 3920 C CA . ILE A 1 527 ? 22.036 -10.629 -17.033 1.00 96.81 527 ILE A CA 1
ATOM 3921 C C . ILE A 1 527 ? 22.528 -12.029 -16.608 1.00 96.81 527 ILE A C 1
ATOM 3923 O O . ILE A 1 527 ? 21.830 -12.710 -15.853 1.00 96.81 527 ILE A O 1
ATOM 3927 N N . PRO A 1 528 ? 23.716 -12.485 -17.057 1.00 95.69 528 PRO A N 1
ATOM 3928 C CA . PRO A 1 528 ? 24.268 -13.775 -16.645 1.00 95.69 528 PRO A CA 1
ATOM 3929 C C . PRO A 1 528 ? 24.342 -13.930 -15.120 1.00 95.69 528 PRO A C 1
ATOM 3931 O O . PRO A 1 528 ? 24.807 -13.030 -14.427 1.00 95.69 528 PRO A O 1
ATOM 3934 N N . GLY A 1 529 ? 23.916 -15.088 -14.609 1.00 94.25 529 GLY A N 1
ATOM 3935 C CA . GLY A 1 529 ? 23.876 -15.377 -13.167 1.00 94.25 529 GLY A CA 1
ATOM 3936 C C . GLY A 1 529 ? 22.586 -14.943 -12.460 1.00 94.25 529 GLY A C 1
ATOM 3937 O O . GLY A 1 529 ? 22.381 -15.299 -11.298 1.00 94.25 529 GLY A O 1
ATOM 3938 N N . GLU A 1 530 ? 21.693 -14.234 -13.152 1.00 97.50 530 GLU A N 1
ATOM 3939 C CA . GLU A 1 530 ? 20.369 -13.881 -12.644 1.00 97.50 530 GLU A CA 1
ATOM 3940 C C . GLU A 1 530 ? 19.306 -14.876 -13.107 1.00 97.50 530 GLU A C 1
ATOM 3942 O O . GLU A 1 530 ? 19.359 -15.403 -14.220 1.00 97.50 530 GLU A O 1
ATOM 3947 N N . ASN A 1 531 ? 18.298 -15.110 -12.266 1.00 98.00 531 ASN A N 1
ATOM 3948 C CA . ASN A 1 531 ? 17.138 -15.892 -12.676 1.00 98.00 531 ASN A CA 1
ATOM 3949 C C . ASN A 1 531 ? 16.310 -15.077 -13.692 1.00 98.00 531 ASN A C 1
ATOM 3951 O O . ASN A 1 531 ? 16.030 -13.904 -13.428 1.00 98.00 531 ASN A O 1
ATOM 3955 N N . PRO A 1 532 ? 15.919 -15.641 -14.846 1.00 98.25 532 PRO A N 1
ATOM 3956 C CA . PRO A 1 532 ? 15.150 -14.909 -15.852 1.00 98.25 532 PRO A CA 1
ATOM 3957 C C . PRO A 1 532 ? 13.669 -14.715 -15.476 1.00 98.25 532 PRO A C 1
ATOM 3959 O O . PRO A 1 532 ? 13.005 -13.841 -16.034 1.00 98.25 532 PRO A O 1
ATOM 3962 N N . ASP A 1 533 ? 13.141 -15.483 -14.522 1.00 98.50 533 ASP A N 1
ATOM 3963 C CA . ASP A 1 533 ? 11.777 -15.358 -14.008 1.00 98.50 533 ASP A CA 1
ATOM 3964 C C . ASP A 1 533 ? 11.750 -14.492 -12.744 1.00 98.50 533 ASP A C 1
ATOM 3966 O O . ASP A 1 533 ? 11.846 -14.978 -11.616 1.00 98.50 533 ASP A O 1
ATOM 3970 N N . GLN A 1 534 ? 11.603 -13.183 -12.952 1.00 98.75 534 GLN A N 1
ATOM 3971 C CA . GLN A 1 534 ? 11.674 -12.168 -11.898 1.00 98.75 534 GLN A CA 1
ATOM 3972 C C . GLN A 1 534 ? 10.289 -11.603 -11.572 1.00 98.75 534 GLN A C 1
ATOM 3974 O O . GLN A 1 534 ? 9.479 -11.361 -12.471 1.00 98.75 534 GLN A O 1
ATOM 3979 N N . TYR A 1 535 ? 10.028 -11.350 -10.290 1.00 98.81 535 TYR A N 1
ATOM 3980 C CA . TYR A 1 535 ? 8.744 -10.846 -9.794 1.00 98.81 535 TYR A CA 1
ATOM 3981 C C . TYR A 1 535 ? 8.930 -9.612 -8.914 1.00 98.81 535 TYR A C 1
ATOM 3983 O O . TYR A 1 535 ? 9.950 -9.468 -8.239 1.00 98.81 535 TYR A O 1
ATOM 3991 N N . VAL A 1 536 ? 7.934 -8.725 -8.933 1.00 98.88 536 VAL A N 1
ATOM 3992 C CA . VAL A 1 536 ? 7.978 -7.431 -8.241 1.00 98.88 536 VAL A CA 1
ATOM 3993 C C . VAL A 1 536 ? 7.946 -7.611 -6.729 1.00 98.88 536 VAL A C 1
ATOM 3995 O O . VAL A 1 536 ? 7.020 -8.212 -6.179 1.00 98.88 536 VAL A O 1
ATOM 3998 N N . ALA A 1 537 ? 8.939 -7.024 -6.067 1.00 98.69 537 ALA A N 1
ATOM 3999 C CA . ALA A 1 537 ? 9.027 -6.979 -4.619 1.00 98.69 537 ALA A CA 1
ATOM 4000 C C . ALA A 1 537 ? 9.386 -5.579 -4.117 1.00 98.69 537 ALA A C 1
ATOM 4002 O O . ALA A 1 537 ? 10.005 -4.783 -4.826 1.00 98.69 537 ALA A O 1
ATOM 4003 N N . LEU A 1 538 ? 9.008 -5.307 -2.874 1.00 98.81 538 LEU A N 1
ATOM 4004 C CA . LEU A 1 538 ? 9.258 -4.068 -2.156 1.00 98.81 538 LEU A CA 1
ATOM 4005 C C . LEU A 1 538 ? 9.984 -4.373 -0.845 1.00 98.81 538 LEU A C 1
ATOM 4007 O O . LEU A 1 538 ? 9.603 -5.265 -0.084 1.00 98.81 538 LEU A O 1
ATOM 4011 N N . TRP A 1 539 ? 11.008 -3.580 -0.576 1.00 98.56 539 TRP A N 1
ATOM 4012 C CA . TRP A 1 539 ? 11.778 -3.564 0.657 1.00 98.56 539 TRP A CA 1
ATOM 4013 C C . TRP A 1 539 ? 11.887 -2.130 1.176 1.00 98.56 539 TRP A C 1
ATOM 4015 O O . TRP A 1 539 ? 11.457 -1.189 0.508 1.00 98.56 539 TRP A O 1
ATOM 4025 N N . TYR A 1 540 ? 12.449 -1.958 2.367 1.00 98.25 540 TYR A N 1
ATOM 4026 C CA . TYR A 1 540 ? 12.699 -0.646 2.948 1.00 98.25 540 TYR A CA 1
ATOM 4027 C C . TYR A 1 540 ? 14.124 -0.566 3.459 1.00 98.25 540 TYR A C 1
ATOM 4029 O O . TYR A 1 540 ? 14.605 -1.519 4.062 1.00 98.25 540 TYR A O 1
ATOM 4037 N N . GLN A 1 541 ? 14.782 0.572 3.260 1.00 96.88 541 GLN A N 1
ATOM 4038 C CA . GLN A 1 541 ? 16.101 0.834 3.827 1.00 96.88 541 GLN A CA 1
ATOM 4039 C C . GLN A 1 541 ? 16.230 2.308 4.199 1.00 96.88 541 GLN A C 1
ATOM 4041 O O . GLN A 1 541 ? 15.935 3.184 3.391 1.00 96.88 541 GLN A O 1
ATOM 4046 N N . ALA A 1 542 ? 16.644 2.579 5.437 1.00 94.81 542 ALA A N 1
ATOM 4047 C CA . ALA A 1 542 ? 16.659 3.920 6.025 1.00 94.81 542 ALA A CA 1
ATOM 4048 C C . ALA A 1 542 ? 15.327 4.689 5.843 1.00 94.81 542 ALA A C 1
ATOM 4050 O O . ALA A 1 542 ? 15.321 5.891 5.584 1.00 94.81 542 ALA A O 1
ATOM 4051 N N . GLY A 1 543 ? 14.196 3.981 5.951 1.00 93.00 543 GLY A N 1
ATOM 4052 C CA . GLY A 1 543 ? 12.852 4.537 5.753 1.00 93.00 543 GLY A CA 1
ATOM 4053 C C . GLY A 1 543 ? 12.437 4.761 4.291 1.00 93.00 543 GLY A C 1
ATOM 4054 O O . GLY A 1 543 ? 11.295 5.142 4.043 1.00 93.00 543 GLY A O 1
ATOM 4055 N N . GLU A 1 544 ? 13.307 4.494 3.314 1.00 96.56 544 GLU A N 1
ATOM 4056 C CA . GLU A 1 544 ? 12.994 4.645 1.890 1.00 96.56 544 GLU A CA 1
ATOM 4057 C C . GLU A 1 544 ? 12.448 3.343 1.291 1.00 96.56 544 GLU A C 1
ATOM 4059 O O . GLU A 1 544 ? 13.016 2.280 1.554 1.00 96.56 544 GLU A O 1
ATOM 4064 N N . PRO A 1 545 ? 11.392 3.394 0.458 1.00 97.88 545 PRO A N 1
ATOM 4065 C CA . PRO A 1 545 ? 10.931 2.235 -0.293 1.00 97.88 545 PRO A CA 1
ATOM 4066 C C . PRO A 1 545 ? 11.932 1.869 -1.395 1.00 97.88 545 PRO A C 1
ATOM 4068 O O . PRO A 1 545 ? 12.382 2.716 -2.166 1.00 97.88 545 PRO A O 1
ATOM 4071 N N . VAL A 1 546 ? 12.240 0.582 -1.513 1.00 98.38 546 VAL A N 1
ATOM 4072 C CA . VAL A 1 546 ? 13.172 0.036 -2.501 1.00 98.38 546 VAL A CA 1
ATOM 4073 C C . VAL A 1 546 ? 12.464 -1.072 -3.268 1.00 98.38 546 VAL A C 1
ATOM 4075 O O . VAL A 1 546 ? 12.267 -2.170 -2.753 1.00 98.38 546 VAL A O 1
ATOM 4078 N N . MET A 1 547 ? 12.069 -0.783 -4.509 1.00 98.69 547 MET A N 1
ATOM 4079 C CA . MET A 1 547 ? 11.584 -1.821 -5.421 1.00 98.69 547 MET A CA 1
ATOM 4080 C C . MET A 1 547 ? 12.758 -2.693 -5.874 1.00 98.69 547 MET A C 1
ATOM 4082 O O . MET A 1 547 ? 13.871 -2.207 -6.087 1.00 98.69 547 MET A O 1
ATOM 4086 N N . GLY A 1 548 ? 12.504 -3.981 -6.029 1.00 98.50 548 GLY A N 1
ATOM 4087 C CA . GLY A 1 548 ? 13.498 -4.952 -6.457 1.00 98.50 548 GLY A CA 1
ATOM 4088 C C . GLY A 1 548 ? 12.838 -6.179 -7.052 1.00 98.50 548 GLY A C 1
ATOM 4089 O O . GLY A 1 548 ? 11.709 -6.122 -7.554 1.00 98.50 548 GLY A O 1
ATOM 4090 N N . ARG A 1 549 ? 13.562 -7.293 -6.999 1.00 98.62 549 ARG A N 1
ATOM 4091 C CA . ARG A 1 549 ? 13.135 -8.542 -7.621 1.00 98.62 549 ARG A CA 1
ATOM 4092 C C . ARG A 1 549 ? 13.233 -9.713 -6.664 1.00 98.62 549 ARG A C 1
ATOM 4094 O O . ARG A 1 549 ? 14.140 -9.787 -5.838 1.00 98.62 549 ARG A O 1
ATOM 4101 N N . VAL A 1 550 ? 12.318 -10.656 -6.844 1.00 98.69 550 VAL A N 1
ATOM 4102 C CA . VAL A 1 550 ? 12.410 -12.000 -6.272 1.00 98.69 550 VAL A CA 1
ATOM 4103 C C . VAL A 1 550 ? 12.307 -13.058 -7.355 1.00 98.69 550 VAL A C 1
ATOM 4105 O O . VAL A 1 550 ? 11.763 -12.803 -8.432 1.00 98.69 550 VAL A O 1
ATOM 4108 N N . TRP A 1 551 ? 12.804 -14.250 -7.052 1.00 98.50 551 TRP A N 1
ATOM 4109 C CA . TRP A 1 551 ? 12.670 -15.442 -7.883 1.00 98.50 551 TRP A CA 1
ATOM 4110 C C . TRP A 1 551 ? 12.549 -16.690 -7.012 1.00 98.50 551 TRP A C 1
ATOM 4112 O O . TRP A 1 551 ? 12.901 -16.687 -5.828 1.00 98.50 551 TRP A O 1
ATOM 4122 N N . ASN A 1 552 ? 12.028 -17.758 -7.612 1.00 97.88 552 ASN A N 1
ATOM 4123 C CA . ASN A 1 552 ? 11.937 -19.051 -6.957 1.00 97.88 552 ASN A CA 1
ATOM 4124 C C . ASN A 1 552 ? 13.300 -19.744 -7.028 1.00 97.88 552 ASN A C 1
ATOM 4126 O O . ASN A 1 552 ? 13.766 -20.112 -8.108 1.00 97.88 552 ASN A O 1
ATOM 4130 N N . GLU A 1 553 ? 13.930 -19.919 -5.874 1.00 96.69 553 GLU A N 1
ATOM 4131 C CA . GLU A 1 553 ? 15.171 -20.661 -5.712 1.00 96.69 553 GLU A CA 1
ATOM 4132 C C . GLU A 1 553 ? 14.880 -21.929 -4.910 1.00 96.69 553 GLU A C 1
ATOM 4134 O O . GLU A 1 553 ? 14.741 -21.902 -3.688 1.00 96.69 553 GLU A O 1
ATOM 4139 N N . ASN A 1 554 ? 14.743 -23.057 -5.613 1.00 96.06 554 ASN A N 1
ATOM 4140 C CA . ASN A 1 554 ? 14.495 -24.373 -5.011 1.00 96.06 554 ASN A CA 1
ATOM 4141 C C . ASN A 1 554 ? 13.262 -24.414 -4.082 1.00 96.06 554 ASN A C 1
ATOM 4143 O O . ASN A 1 554 ? 13.301 -24.987 -2.993 1.00 96.06 554 ASN A O 1
ATOM 4147 N N . GLY A 1 555 ? 12.162 -23.789 -4.504 1.00 97.25 555 GLY A N 1
ATOM 4148 C CA . GLY A 1 555 ? 10.909 -23.723 -3.749 1.00 97.25 555 GLY A CA 1
ATOM 4149 C C . GLY A 1 555 ? 10.886 -22.647 -2.662 1.00 97.25 555 GLY A C 1
ATOM 4150 O O . GLY A 1 555 ? 9.952 -22.628 -1.861 1.00 97.25 555 GLY A O 1
ATOM 4151 N N . ARG A 1 556 ? 11.890 -21.765 -2.605 1.00 97.62 556 ARG A N 1
ATOM 4152 C CA . ARG A 1 556 ? 12.000 -20.682 -1.618 1.00 97.62 556 ARG A CA 1
ATOM 4153 C C . ARG A 1 556 ? 12.148 -19.327 -2.291 1.00 97.62 556 ARG A C 1
ATOM 4155 O O . ARG A 1 556 ? 12.582 -19.225 -3.436 1.00 97.62 556 ARG A O 1
ATOM 4162 N N . VAL A 1 557 ? 11.780 -18.280 -1.565 1.00 98.19 557 VAL A N 1
ATOM 4163 C CA . VAL A 1 557 ? 11.910 -16.898 -2.028 1.00 98.19 557 VAL A CA 1
ATOM 4164 C C . VAL A 1 557 ? 13.360 -16.445 -1.897 1.00 98.19 557 VAL A C 1
ATOM 4166 O O . VAL A 1 557 ? 13.850 -16.252 -0.786 1.00 98.19 557 VAL A O 1
ATOM 4169 N N . ALA A 1 558 ? 14.028 -16.225 -3.023 1.00 98.31 558 ALA A N 1
ATOM 4170 C CA . ALA A 1 558 ? 15.279 -15.478 -3.077 1.00 98.31 558 ALA A CA 1
ATOM 4171 C C . ALA A 1 558 ? 15.005 -14.054 -3.572 1.00 98.31 558 ALA A C 1
ATOM 4173 O O . ALA A 1 558 ? 14.047 -13.824 -4.313 1.00 98.31 558 ALA A O 1
ATOM 4174 N N . ALA A 1 559 ? 15.811 -13.094 -3.121 1.00 98.38 559 ALA A N 1
ATOM 4175 C CA . ALA A 1 559 ? 15.552 -11.677 -3.335 1.00 98.38 559 ALA A CA 1
ATOM 4176 C C . ALA A 1 559 ? 16.833 -10.878 -3.587 1.00 98.38 559 ALA A C 1
ATOM 4178 O O . ALA A 1 559 ? 17.906 -11.223 -3.078 1.00 98.38 559 ALA A O 1
ATOM 4179 N N . ASP A 1 560 ? 16.684 -9.794 -4.344 1.00 98.56 560 ASP A N 1
ATOM 4180 C CA . ASP A 1 560 ? 17.747 -8.843 -4.646 1.00 98.56 560 ASP A CA 1
ATOM 4181 C C . ASP A 1 560 ? 17.190 -7.416 -4.769 1.00 98.56 560 ASP A C 1
ATOM 4183 O O . ASP A 1 560 ? 16.227 -7.147 -5.503 1.00 98.56 560 ASP A O 1
ATOM 4187 N N . PHE A 1 561 ? 17.816 -6.506 -4.026 1.00 98.69 561 PHE A N 1
ATOM 4188 C CA . PHE A 1 561 ? 17.519 -5.082 -3.992 1.00 98.69 561 PHE A CA 1
ATOM 4189 C C . PHE A 1 561 ? 18.802 -4.270 -4.145 1.00 98.69 561 PHE A C 1
ATOM 4191 O O . PHE A 1 561 ? 19.897 -4.722 -3.826 1.00 98.69 561 PHE A O 1
ATOM 4198 N N . CYS A 1 562 ? 18.669 -3.012 -4.554 1.00 97.94 562 CYS A N 1
ATOM 4199 C CA . CYS A 1 562 ? 19.793 -2.085 -4.580 1.00 97.94 562 CYS A CA 1
ATOM 4200 C C . CYS A 1 562 ? 19.436 -0.749 -3.948 1.00 97.94 562 CYS A C 1
ATOM 4202 O O . CYS A 1 562 ? 18.367 -0.191 -4.211 1.00 97.94 562 CYS A O 1
ATOM 4204 N N . TRP A 1 563 ? 20.349 -0.217 -3.147 1.00 97.38 563 TRP A N 1
ATOM 4205 C CA . TRP A 1 563 ? 20.176 1.075 -2.505 1.00 97.38 563 TRP A CA 1
ATOM 4206 C C . TRP A 1 563 ? 21.528 1.670 -2.116 1.00 97.38 563 TRP A C 1
ATOM 4208 O O . TRP A 1 563 ? 22.350 0.992 -1.495 1.00 97.38 563 TRP A O 1
ATOM 4218 N N . ASN A 1 564 ? 21.722 2.950 -2.437 1.00 95.00 564 ASN A N 1
ATOM 4219 C CA . ASN A 1 564 ? 22.907 3.728 -2.080 1.00 95.00 564 ASN A CA 1
ATOM 4220 C C . ASN A 1 564 ? 24.215 3.046 -2.520 1.00 95.00 564 ASN A C 1
ATOM 4222 O O . ASN A 1 564 ? 25.071 2.717 -1.696 1.00 95.00 564 ASN A O 1
ATOM 4226 N N . ASP A 1 565 ? 24.307 2.770 -3.823 1.00 95.94 565 ASP A N 1
ATOM 4227 C CA . ASP A 1 565 ? 25.458 2.174 -4.517 1.00 95.94 565 ASP A CA 1
ATOM 4228 C C . ASP A 1 565 ? 25.763 0.711 -4.152 1.00 95.94 565 ASP A C 1
ATOM 4230 O O . ASP A 1 565 ? 26.724 0.120 -4.650 1.00 95.94 565 ASP A O 1
ATOM 4234 N N . LYS A 1 566 ? 24.911 0.082 -3.336 1.00 97.06 566 LYS A N 1
ATOM 4235 C CA . LYS A 1 566 ? 25.075 -1.299 -2.865 1.00 97.06 566 LYS A CA 1
ATOM 4236 C C . LYS A 1 566 ? 23.985 -2.223 -3.391 1.00 97.06 566 LYS A C 1
ATOM 4238 O O . LYS A 1 566 ? 22.821 -1.835 -3.499 1.00 97.06 566 LYS A O 1
ATOM 4243 N N . GLU A 1 567 ? 24.379 -3.464 -3.653 1.00 98.06 567 GLU A N 1
ATOM 4244 C CA . GLU A 1 567 ? 23.484 -4.604 -3.867 1.00 98.06 567 GLU A CA 1
ATOM 4245 C C . GLU A 1 567 ? 23.217 -5.318 -2.534 1.00 98.06 567 GLU A C 1
ATOM 4247 O O . GLU A 1 567 ? 24.120 -5.497 -1.714 1.00 98.06 567 GLU A O 1
ATOM 4252 N N . TYR A 1 568 ? 21.970 -5.731 -2.329 1.00 98.12 568 TYR A N 1
ATOM 4253 C CA . TYR A 1 568 ? 21.490 -6.479 -1.173 1.00 98.12 568 TYR A CA 1
ATOM 4254 C C . TYR A 1 568 ? 20.825 -7.752 -1.681 1.00 98.12 568 TYR A C 1
ATOM 4256 O O . TYR A 1 568 ? 19.662 -7.739 -2.086 1.00 98.12 568 TYR A O 1
ATOM 4264 N N . ARG A 1 569 ? 21.576 -8.853 -1.653 1.00 95.75 569 ARG A N 1
ATOM 4265 C CA . ARG A 1 569 ? 21.156 -10.157 -2.169 1.00 95.75 569 ARG A CA 1
ATOM 4266 C C . ARG A 1 569 ? 21.142 -11.206 -1.064 1.00 95.75 569 ARG A C 1
ATOM 4268 O O . ARG A 1 569 ? 22.004 -11.214 -0.187 1.00 95.75 569 ARG A O 1
ATOM 4275 N N . GLY A 1 570 ? 20.182 -12.124 -1.131 1.00 89.94 570 GLY A N 1
ATOM 4276 C CA . GLY A 1 570 ? 20.064 -13.238 -0.189 1.00 89.94 570 GLY A CA 1
ATOM 4277 C C . GLY A 1 570 ? 19.125 -12.914 0.971 1.00 89.94 570 GLY A C 1
ATOM 4278 O O . GLY A 1 570 ? 17.958 -12.596 0.749 1.00 89.94 570 GLY A O 1
ATOM 4279 N N . ASN A 1 571 ? 19.602 -13.028 2.215 1.00 90.56 571 ASN A N 1
ATOM 4280 C CA . ASN A 1 571 ? 18.759 -12.810 3.394 1.00 90.56 571 ASN A CA 1
ATOM 4281 C C . ASN A 1 571 ? 18.569 -11.315 3.690 1.00 90.56 571 ASN A C 1
ATOM 4283 O O . ASN A 1 571 ? 19.257 -10.732 4.526 1.00 90.56 571 ASN A O 1
ATOM 4287 N N . VAL A 1 572 ? 17.599 -10.718 3.009 1.00 96.56 572 VAL A N 1
ATOM 4288 C CA . VAL A 1 572 ? 17.163 -9.325 3.191 1.00 96.56 572 VAL A CA 1
ATOM 4289 C C . VAL A 1 572 ? 16.023 -9.185 4.209 1.00 96.56 572 VAL A C 1
ATOM 4291 O O . VAL A 1 572 ? 15.402 -8.131 4.308 1.00 96.56 572 VAL A O 1
ATOM 4294 N N . GLY A 1 573 ? 15.731 -10.244 4.974 1.00 97.75 573 GLY A N 1
ATOM 4295 C CA . GLY A 1 573 ? 14.671 -10.256 5.978 1.00 97.75 573 GLY A CA 1
ATOM 4296 C C . GLY A 1 573 ? 13.272 -10.175 5.368 1.00 97.75 573 GLY A C 1
ATOM 4297 O O . GLY A 1 573 ? 12.947 -10.891 4.423 1.00 97.75 573 GLY A O 1
ATOM 4298 N N . SER A 1 574 ? 12.427 -9.335 5.959 1.00 98.56 574 SER A N 1
ATOM 4299 C CA . SER A 1 574 ? 11.024 -9.152 5.568 1.00 98.56 574 SER A CA 1
ATOM 4300 C C . SER A 1 574 ? 10.917 -8.281 4.322 1.00 98.56 574 SER A C 1
ATOM 4302 O O . SER A 1 574 ? 11.523 -7.211 4.249 1.00 98.56 574 SER A O 1
ATOM 4304 N N . ILE A 1 575 ? 10.096 -8.701 3.372 1.00 98.69 575 ILE A N 1
ATOM 4305 C CA . ILE A 1 575 ? 9.818 -8.015 2.111 1.00 98.69 575 ILE A CA 1
ATOM 4306 C C . ILE A 1 575 ? 8.324 -8.110 1.803 1.00 98.69 575 ILE A C 1
ATOM 4308 O O . ILE A 1 575 ? 7.585 -8.853 2.452 1.00 98.69 575 ILE A O 1
ATOM 4312 N N . GLN A 1 576 ? 7.877 -7.360 0.804 1.00 98.69 576 GLN A N 1
ATOM 4313 C CA . GLN A 1 576 ? 6.507 -7.427 0.316 1.00 98.69 576 GLN A CA 1
ATOM 4314 C C . GLN A 1 576 ? 6.494 -7.831 -1.153 1.00 98.69 576 GLN A C 1
ATOM 4316 O O . GLN A 1 576 ? 7.282 -7.305 -1.936 1.00 98.69 576 GLN A O 1
ATOM 4321 N N . LEU A 1 577 ? 5.606 -8.744 -1.542 1.00 98.62 577 LEU A N 1
ATOM 4322 C CA . LEU A 1 577 ? 5.459 -9.184 -2.932 1.00 98.62 577 LEU A CA 1
ATOM 4323 C C . LEU A 1 577 ? 4.169 -8.635 -3.522 1.00 98.62 577 LEU A C 1
ATOM 4325 O O . LEU A 1 577 ? 3.110 -8.733 -2.897 1.00 98.62 577 LEU A O 1
ATOM 4329 N N . LEU A 1 578 ? 4.257 -8.092 -4.734 1.00 98.56 578 LEU A N 1
ATOM 4330 C CA . LEU A 1 578 ? 3.086 -7.600 -5.448 1.00 98.56 578 LEU A CA 1
ATOM 4331 C C . LEU A 1 578 ? 2.326 -8.774 -6.070 1.00 98.56 578 LEU A C 1
ATOM 4333 O O . LEU A 1 578 ? 2.898 -9.559 -6.836 1.00 98.56 578 LEU A O 1
ATOM 4337 N N . VAL A 1 579 ? 1.028 -8.875 -5.781 1.00 96.69 579 VAL A N 1
ATOM 4338 C CA . VAL A 1 579 ? 0.186 -9.979 -6.262 1.00 96.69 579 VAL A CA 1
ATOM 4339 C C . VAL A 1 579 ? -0.926 -9.506 -7.189 1.00 96.69 579 VAL A C 1
ATOM 4341 O O . VAL A 1 579 ? -1.469 -8.407 -7.076 1.00 96.69 579 VAL A O 1
ATOM 4344 N N . HIS A 1 580 ? -1.316 -10.380 -8.109 1.00 91.75 580 HIS A N 1
ATOM 4345 C CA . HIS A 1 580 ? -2.529 -10.216 -8.885 1.00 91.75 580 HIS A CA 1
ATOM 4346 C C . HIS A 1 580 ? -3.744 -10.600 -8.043 1.00 91.75 580 HIS A C 1
ATOM 4348 O O . HIS A 1 580 ? -4.020 -11.777 -7.813 1.00 91.75 580 HIS A O 1
ATOM 4354 N N . LEU A 1 581 ? -4.532 -9.594 -7.669 1.00 90.88 581 LEU A N 1
ATOM 4355 C CA . LEU A 1 581 ? -5.917 -9.820 -7.273 1.00 90.88 581 LEU A CA 1
ATOM 4356 C C . LEU A 1 581 ? -6.717 -10.395 -8.448 1.00 90.88 581 LEU A C 1
ATOM 4358 O O . LEU A 1 581 ? -6.472 -10.061 -9.619 1.00 90.88 581 LEU A O 1
ATOM 4362 N N . SER A 1 582 ? -7.711 -11.224 -8.127 1.00 87.38 582 SER A N 1
ATOM 4363 C CA . SER A 1 582 ? -8.611 -11.780 -9.129 1.00 87.38 582 SER A CA 1
ATOM 4364 C C . SER A 1 582 ? -9.385 -10.678 -9.848 1.00 87.38 582 SER A C 1
ATOM 4366 O O . SER A 1 582 ? -9.685 -9.613 -9.299 1.00 87.38 582 SER A O 1
ATOM 4368 N N . GLU A 1 583 ? -9.762 -10.935 -11.100 1.00 85.56 583 GLU A N 1
ATOM 4369 C CA . GLU A 1 583 ? -10.491 -9.960 -11.921 1.00 85.56 583 GLU A CA 1
ATOM 4370 C C . GLU A 1 583 ? -11.850 -9.550 -11.338 1.00 85.56 583 GLU A C 1
ATOM 4372 O O . GLU A 1 583 ? -12.414 -8.522 -11.733 1.00 85.56 583 GLU A O 1
ATOM 4377 N N . ARG A 1 584 ? -12.399 -10.363 -10.430 1.00 82.88 584 ARG A N 1
ATOM 4378 C CA . ARG A 1 584 ? -13.655 -10.085 -9.732 1.00 82.88 584 ARG A CA 1
ATOM 4379 C C . ARG A 1 584 ? -13.450 -9.087 -8.596 1.00 82.88 584 ARG A C 1
ATOM 4381 O O . ARG A 1 584 ? -14.307 -8.230 -8.410 1.00 82.88 584 ARG A O 1
ATOM 4388 N N . ALA A 1 585 ? -12.320 -9.172 -7.894 1.00 87.56 585 ALA A N 1
ATOM 4389 C CA . ALA A 1 585 ? -12.000 -8.314 -6.759 1.00 87.56 585 ALA A CA 1
ATOM 4390 C C . ALA A 1 585 ? -11.443 -6.945 -7.181 1.00 87.56 585 ALA A C 1
ATOM 4392 O O . ALA A 1 585 ? -11.813 -5.924 -6.602 1.00 87.56 585 ALA A O 1
ATOM 4393 N N . ARG A 1 586 ? -10.573 -6.897 -8.201 1.00 90.88 586 ARG A N 1
ATOM 4394 C CA . ARG A 1 586 ? -9.850 -5.665 -8.566 1.00 90.88 586 ARG A CA 1
ATOM 4395 C C . ARG A 1 586 ? -10.629 -4.731 -9.488 1.00 90.88 586 ARG A C 1
ATOM 4397 O O . ARG A 1 586 ? -11.292 -5.165 -10.440 1.00 90.88 586 ARG A O 1
ATOM 4404 N N . GLY A 1 587 ? -10.508 -3.431 -9.234 1.00 93.19 587 GLY A N 1
ATOM 4405 C CA . GLY A 1 587 ? -11.084 -2.356 -10.046 1.00 93.19 587 GLY A CA 1
ATOM 4406 C C . GLY A 1 587 ? -10.097 -1.717 -11.024 1.00 93.19 587 GLY A C 1
ATOM 4407 O O . GLY A 1 587 ? -10.413 -0.690 -11.618 1.00 93.19 587 GLY A O 1
ATOM 4408 N N . PHE A 1 588 ? -8.924 -2.313 -11.226 1.00 94.94 588 PHE A N 1
ATOM 4409 C CA . PHE A 1 588 ? -7.889 -1.832 -12.141 1.00 94.94 588 PHE A CA 1
ATOM 4410 C C . PHE A 1 588 ? -7.140 -2.995 -12.806 1.00 94.94 588 PHE A C 1
ATOM 4412 O O . PHE A 1 588 ? -7.301 -4.152 -12.418 1.00 94.94 588 PHE A O 1
ATOM 4419 N N . ASP A 1 589 ? -6.323 -2.687 -13.810 1.00 95.38 589 ASP A N 1
ATOM 4420 C CA . ASP A 1 589 ? -5.450 -3.643 -14.495 1.00 95.38 589 ASP A CA 1
ATOM 4421 C C . ASP A 1 589 ? -4.010 -3.130 -14.551 1.00 95.38 589 ASP A C 1
ATOM 4423 O O . ASP A 1 589 ? -3.792 -1.918 -14.589 1.00 95.38 589 ASP A O 1
ATOM 4427 N N . TYR A 1 590 ? -3.044 -4.054 -14.558 1.00 97.25 590 TYR A N 1
ATOM 4428 C CA . TYR A 1 590 ? -1.617 -3.757 -14.692 1.00 97.25 590 TYR A CA 1
ATOM 4429 C C . TYR A 1 590 ? -1.151 -3.870 -16.146 1.00 97.25 590 TYR A C 1
ATOM 4431 O O . TYR A 1 590 ? -1.608 -4.743 -16.885 1.00 97.25 590 TYR A O 1
ATOM 4439 N N . GLN A 1 591 ? -0.195 -3.027 -16.533 1.00 97.25 591 GLN A N 1
ATOM 4440 C CA . GLN A 1 591 ? 0.515 -3.119 -17.805 1.00 97.25 591 GLN A CA 1
ATOM 4441 C C . GLN A 1 591 ? 1.929 -2.548 -17.677 1.00 97.25 591 GLN A C 1
ATOM 4443 O O . GLN A 1 591 ? 2.140 -1.510 -17.054 1.00 97.25 591 GLN A O 1
ATOM 4448 N N . TRP A 1 592 ? 2.891 -3.212 -18.310 1.00 98.38 592 TRP A N 1
ATOM 4449 C CA . TRP A 1 592 ? 4.255 -2.718 -18.465 1.00 98.38 592 TRP A CA 1
ATOM 4450 C C . TRP A 1 592 ? 4.315 -1.762 -19.659 1.00 98.38 592 TRP A C 1
ATOM 4452 O O . TRP A 1 592 ? 3.966 -2.151 -20.774 1.00 98.38 592 TRP A O 1
ATOM 4462 N N . LEU A 1 593 ? 4.717 -0.512 -19.429 1.00 97.62 593 LEU A N 1
ATOM 4463 C CA . LEU A 1 593 ? 4.760 0.534 -20.454 1.00 97.62 593 LEU A CA 1
ATOM 4464 C C . LEU A 1 593 ? 6.168 1.118 -20.587 1.00 97.62 593 LEU A C 1
ATOM 4466 O O . LEU A 1 593 ? 6.828 1.321 -19.567 1.00 97.62 593 LEU A O 1
ATOM 4470 N N . PRO A 1 594 ? 6.636 1.438 -21.808 1.00 97.56 594 PRO A N 1
ATOM 4471 C CA . PRO A 1 594 ? 7.885 2.169 -21.992 1.00 97.56 594 PRO A CA 1
ATOM 4472 C C . PRO A 1 594 ? 7.903 3.452 -21.162 1.00 97.56 594 PRO A C 1
ATOM 4474 O O . PRO A 1 594 ? 6.879 4.133 -21.053 1.00 97.56 594 PRO A O 1
ATOM 4477 N N . TYR A 1 595 ? 9.065 3.808 -20.616 1.00 96.88 595 TYR A N 1
ATOM 4478 C CA . TYR A 1 595 ? 9.212 4.959 -19.730 1.00 96.88 595 TYR A CA 1
ATOM 4479 C C . TYR A 1 595 ? 8.572 6.252 -20.270 1.00 96.88 595 TYR A C 1
ATOM 4481 O O . TYR A 1 595 ? 7.803 6.838 -19.518 1.00 96.88 595 TYR A O 1
ATOM 4489 N N . PRO A 1 596 ? 8.730 6.666 -21.548 1.00 93.94 596 PRO A N 1
ATOM 4490 C CA . PRO A 1 596 ? 8.101 7.894 -22.053 1.00 93.94 596 PRO A CA 1
ATOM 4491 C C . PRO A 1 596 ? 6.566 7.866 -22.000 1.00 93.94 596 PRO A C 1
ATOM 4493 O O . PRO A 1 596 ? 5.912 8.889 -21.809 1.00 93.94 596 PRO A O 1
ATOM 4496 N N . GLN A 1 597 ? 5.969 6.678 -22.140 1.00 92.81 597 GLN A N 1
ATOM 4497 C CA . GLN A 1 597 ? 4.531 6.501 -21.950 1.00 92.81 597 GLN A CA 1
ATOM 4498 C C . GLN A 1 597 ? 4.179 6.494 -20.463 1.00 92.81 597 GLN A C 1
ATOM 4500 O O . GLN A 1 597 ? 3.121 6.987 -20.092 1.00 92.81 597 GLN A O 1
ATOM 4505 N N . ALA A 1 598 ? 5.040 5.962 -19.594 1.00 92.38 598 ALA A N 1
ATOM 4506 C CA . ALA A 1 598 ? 4.848 5.927 -18.146 1.00 92.38 598 ALA A CA 1
ATOM 4507 C C . ALA A 1 598 ? 5.055 7.295 -17.458 1.00 92.38 598 ALA A C 1
ATOM 4509 O O . ALA A 1 598 ? 4.354 7.584 -16.489 1.00 92.38 598 ALA A O 1
ATOM 4510 N N . SER A 1 599 ? 5.922 8.158 -17.985 1.00 89.81 599 SER A N 1
ATOM 4511 C CA . SER A 1 599 ? 6.287 9.459 -17.408 1.00 89.81 599 SER A CA 1
ATOM 4512 C C . SER A 1 599 ? 5.455 10.640 -17.915 1.00 89.81 599 SER A C 1
ATOM 4514 O O . SER A 1 599 ? 5.627 11.751 -17.423 1.00 89.81 599 SER A O 1
ATOM 4516 N N . SER A 1 600 ? 4.534 10.426 -18.865 1.00 80.88 600 SER A N 1
ATOM 4517 C CA . SER A 1 600 ? 3.677 11.501 -19.385 1.00 80.88 600 SER A CA 1
ATOM 4518 C C . SER A 1 600 ? 2.951 12.261 -18.263 1.00 80.88 600 SER A C 1
ATOM 4520 O O . SER A 1 600 ? 2.250 11.661 -17.445 1.00 80.88 600 SER A O 1
ATOM 4522 N N . PHE A 1 601 ? 3.097 13.591 -18.273 1.00 66.06 601 PHE A N 1
ATOM 4523 C CA . PHE A 1 601 ? 2.482 14.533 -17.329 1.00 66.06 601 PHE A CA 1
ATOM 4524 C C . PHE A 1 601 ? 1.030 14.898 -17.680 1.00 66.06 601 PHE A C 1
ATOM 4526 O O . PHE A 1 601 ? 0.453 15.817 -17.092 1.00 66.06 601 PHE A O 1
ATOM 4533 N N . ASP A 1 602 ? 0.433 14.212 -18.655 1.00 72.62 602 ASP A N 1
ATOM 4534 C CA . ASP A 1 602 ? -0.953 14.438 -19.044 1.00 72.62 602 ASP A CA 1
ATOM 4535 C C . ASP A 1 602 ? -1.900 14.093 -17.882 1.00 72.62 602 ASP A C 1
ATOM 4537 O O . ASP A 1 602 ? -1.991 12.952 -17.430 1.00 72.62 602 ASP A O 1
ATOM 4541 N N . LYS A 1 603 ? -2.652 15.090 -17.405 1.00 64.00 603 LYS A N 1
ATOM 4542 C CA . LYS A 1 603 ? -3.641 14.919 -16.328 1.00 64.00 603 LYS A CA 1
ATOM 4543 C C . LYS A 1 603 ? -4.807 14.006 -16.723 1.00 64.00 603 LYS A C 1
ATOM 4545 O O . LYS A 1 603 ? -5.532 13.543 -15.849 1.00 64.00 603 LYS A O 1
ATOM 4550 N N . SER A 1 604 ? -5.001 13.752 -18.017 1.00 67.12 604 SER A N 1
ATOM 4551 C CA . SER A 1 604 ? -5.998 12.819 -18.555 1.00 67.12 604 SER A CA 1
ATOM 4552 C C . SER A 1 604 ? -5.458 11.398 -18.753 1.00 67.12 604 SER A C 1
ATOM 4554 O O . SER A 1 604 ? -6.172 10.511 -19.233 1.00 67.12 604 SER A O 1
ATOM 4556 N N . LYS A 1 605 ? -4.199 11.152 -18.371 1.00 74.31 605 LYS A N 1
ATOM 4557 C CA . LYS A 1 605 ? -3.538 9.876 -18.591 1.00 74.31 605 LYS A CA 1
ATOM 4558 C C . LYS A 1 605 ? -4.240 8.745 -17.849 1.00 74.31 605 LYS A C 1
ATOM 4560 O O . LYS A 1 605 ? -4.392 8.746 -16.632 1.00 74.31 605 LYS A O 1
ATOM 4565 N N . ALA A 1 606 ? -4.602 7.719 -18.609 1.00 85.12 606 ALA A N 1
ATOM 4566 C CA . ALA A 1 606 ? -5.297 6.561 -18.068 1.00 85.12 606 ALA A CA 1
ATOM 4567 C C . ALA A 1 606 ? -4.382 5.592 -17.291 1.00 85.12 606 ALA A C 1
ATOM 4569 O O . ALA A 1 606 ? -4.876 4.825 -16.470 1.00 85.12 606 ALA A O 1
ATOM 4570 N N . TRP A 1 607 ? -3.076 5.598 -17.577 1.00 92.56 607 TRP A N 1
ATOM 4571 C CA . TRP A 1 607 ? -2.085 4.692 -16.990 1.00 92.56 607 TRP A CA 1
ATOM 4572 C C . TRP A 1 607 ? -1.175 5.423 -16.012 1.00 92.56 607 TRP A C 1
ATOM 4574 O O . TRP A 1 607 ? -0.422 6.312 -16.404 1.00 92.56 607 TRP A O 1
ATOM 4584 N N . ILE A 1 608 ? -1.190 5.011 -14.754 1.00 93.25 608 ILE A N 1
ATOM 4585 C CA . ILE A 1 608 ? -0.403 5.616 -13.680 1.00 93.25 608 ILE A CA 1
ATOM 4586 C C . ILE A 1 608 ? 0.658 4.598 -13.257 1.00 93.25 608 ILE A C 1
ATOM 4588 O O . ILE A 1 608 ? 0.298 3.433 -13.084 1.00 93.25 608 ILE A O 1
ATOM 4592 N N . PRO A 1 609 ? 1.942 4.971 -13.109 1.00 95.44 609 PRO A N 1
ATOM 4593 C CA . PRO A 1 609 ? 2.943 4.074 -12.539 1.00 95.44 609 PRO A CA 1
ATOM 4594 C C . PRO A 1 609 ? 2.461 3.476 -11.213 1.00 95.44 609 PRO A C 1
ATOM 4596 O O . PRO A 1 609 ? 1.793 4.150 -10.432 1.00 95.44 609 PRO A O 1
ATOM 4599 N N . VAL A 1 610 ? 2.768 2.210 -10.952 1.00 96.25 610 VAL A N 1
ATOM 4600 C CA . VAL A 1 610 ? 2.618 1.655 -9.602 1.00 96.25 610 VAL A CA 1
ATOM 4601 C C . VAL A 1 610 ? 3.733 2.253 -8.764 1.00 96.25 610 VAL A C 1
ATOM 4603 O O . VAL A 1 610 ? 4.899 1.986 -9.047 1.00 96.25 610 VAL A O 1
ATOM 4606 N N . HIS A 1 611 ? 3.385 3.071 -7.774 1.00 94.25 611 HIS A N 1
ATOM 4607 C CA . HIS A 1 611 ? 4.358 3.825 -6.995 1.00 94.25 611 HIS A CA 1
ATOM 4608 C C . HIS A 1 611 ? 4.114 3.696 -5.492 1.00 94.25 611 HIS A C 1
ATOM 4610 O O . HIS A 1 611 ? 2.977 3.573 -5.036 1.00 94.25 611 HIS A O 1
ATOM 4616 N N . VAL A 1 612 ? 5.201 3.760 -4.727 1.00 95.38 612 VAL A N 1
ATOM 4617 C CA . VAL A 1 612 ? 5.177 3.930 -3.273 1.00 95.38 612 VAL A CA 1
ATOM 4618 C C . VAL A 1 612 ? 5.726 5.312 -2.955 1.00 95.38 612 VAL A C 1
ATOM 4620 O O . VAL A 1 612 ? 6.832 5.657 -3.377 1.00 95.38 612 VAL A O 1
ATOM 4623 N N . ASN A 1 613 ? 4.930 6.096 -2.230 1.00 89.62 613 ASN A N 1
ATOM 4624 C CA . ASN A 1 613 ? 5.259 7.482 -1.922 1.00 89.62 613 ASN A CA 1
ATOM 4625 C C . ASN A 1 613 ? 6.455 7.578 -0.976 1.00 89.62 613 ASN A C 1
ATOM 4627 O O . ASN A 1 613 ? 6.559 6.819 -0.010 1.00 89.62 613 ASN A O 1
ATOM 4631 N N . ASN A 1 614 ? 7.321 8.553 -1.230 1.00 88.31 614 ASN A N 1
ATOM 4632 C CA . ASN A 1 614 ? 8.455 8.871 -0.370 1.00 88.31 614 ASN A CA 1
ATOM 4633 C C . ASN A 1 614 ? 8.809 10.356 -0.489 1.00 88.31 614 ASN A C 1
ATOM 4635 O O . ASN A 1 614 ? 8.734 10.940 -1.567 1.00 88.31 614 ASN A O 1
ATOM 4639 N N . ALA A 1 6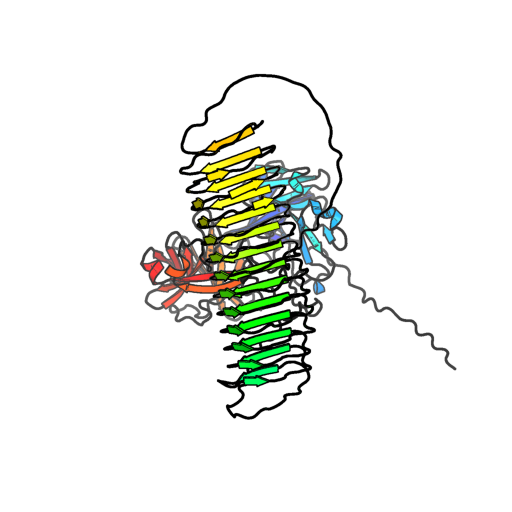15 ? 9.259 10.962 0.610 1.00 81.94 615 ALA A N 1
ATOM 4640 C CA . ALA A 1 615 ? 9.620 12.378 0.653 1.00 81.94 615 ALA A CA 1
ATOM 4641 C C . ALA A 1 615 ? 10.747 12.751 -0.330 1.00 81.94 615 ALA A C 1
ATOM 4643 O O . ALA A 1 615 ? 10.822 13.897 -0.765 1.00 81.94 615 ALA A O 1
ATOM 4644 N N . LYS A 1 616 ? 11.612 11.792 -0.695 1.00 85.94 616 LYS A N 1
ATOM 4645 C CA . LYS A 1 616 ? 12.710 11.995 -1.659 1.00 85.94 616 LYS A CA 1
ATOM 4646 C C . LYS A 1 616 ? 12.318 11.759 -3.124 1.00 85.94 616 LYS A C 1
ATOM 4648 O O . LYS A 1 616 ? 13.111 12.073 -4.004 1.00 85.94 616 LYS A O 1
ATOM 4653 N N . GLY A 1 617 ? 11.127 11.223 -3.383 1.00 87.06 617 GLY A N 1
ATOM 4654 C CA . GLY A 1 617 ? 10.671 10.832 -4.717 1.00 87.06 617 GLY A CA 1
ATOM 4655 C C . GLY A 1 617 ? 9.972 9.477 -4.699 1.00 87.06 617 GLY A C 1
ATOM 4656 O O . GLY A 1 617 ? 10.435 8.540 -4.048 1.00 87.06 617 GLY A O 1
ATOM 4657 N N . ASP A 1 618 ? 8.846 9.383 -5.404 1.00 93.12 618 ASP A N 1
ATOM 4658 C CA . ASP A 1 618 ? 8.049 8.160 -5.465 1.00 93.12 618 ASP A CA 1
ATOM 4659 C C . ASP A 1 618 ? 8.787 7.073 -6.255 1.00 93.12 618 ASP A C 1
ATOM 4661 O O . ASP A 1 618 ? 9.307 7.314 -7.348 1.00 93.12 618 ASP A O 1
ATOM 4665 N N . ILE A 1 619 ? 8.786 5.849 -5.728 1.00 97.38 619 ILE A N 1
ATOM 4666 C CA . ILE A 1 619 ? 9.516 4.729 -6.329 1.00 97.38 619 ILE A CA 1
ATOM 4667 C C . ILE A 1 619 ? 8.541 3.757 -6.985 1.00 97.38 619 ILE A C 1
ATOM 4669 O O . ILE A 1 619 ? 7.592 3.289 -6.358 1.00 97.38 619 ILE A O 1
ATOM 4673 N N . SER A 1 620 ? 8.802 3.441 -8.253 1.00 97.94 620 SER A N 1
ATOM 4674 C CA . SER A 1 620 ? 8.060 2.481 -9.073 1.00 97.94 620 SER A CA 1
ATOM 4675 C C . SER A 1 620 ? 8.910 1.256 -9.416 1.00 97.94 620 SER A C 1
ATOM 4677 O O . SER A 1 620 ? 10.140 1.296 -9.350 1.00 97.94 620 SER A O 1
ATOM 4679 N N . ALA A 1 621 ? 8.261 0.158 -9.804 1.00 98.50 621 ALA A N 1
ATOM 4680 C CA . ALA A 1 621 ? 8.943 -1.017 -10.347 1.00 98.50 621 ALA A CA 1
ATOM 4681 C C . ALA A 1 621 ? 9.203 -0.847 -11.853 1.00 98.50 621 ALA A C 1
ATOM 4683 O O . ALA A 1 621 ? 8.334 -0.369 -12.590 1.00 98.50 621 ALA A O 1
ATOM 4684 N N . GLY A 1 622 ? 10.374 -1.274 -12.329 1.00 98.50 622 GLY A N 1
ATOM 4685 C CA . GLY A 1 622 ? 10.698 -1.209 -13.753 1.00 98.50 622 GLY A CA 1
ATOM 4686 C C . GLY A 1 622 ? 11.719 -2.240 -14.202 1.00 98.50 622 GLY A C 1
ATOM 4687 O O . GLY A 1 622 ? 12.625 -2.607 -13.459 1.00 98.50 622 GLY A O 1
ATOM 4688 N N . VAL A 1 623 ? 11.560 -2.695 -15.440 1.00 98.81 623 VAL A N 1
ATOM 4689 C CA . VAL A 1 623 ? 12.519 -3.559 -16.127 1.00 98.81 623 VAL A CA 1
ATOM 4690 C C . VAL A 1 623 ? 13.468 -2.679 -16.921 1.00 98.81 623 VAL A C 1
ATOM 4692 O O . VAL A 1 623 ? 13.040 -1.876 -17.752 1.00 98.81 623 VAL A O 1
ATOM 4695 N N . ILE A 1 624 ? 14.752 -2.816 -16.621 1.00 98.75 624 ILE A N 1
ATOM 4696 C CA . ILE A 1 624 ? 15.832 -1.951 -17.077 1.00 98.75 624 ILE A CA 1
ATOM 4697 C C . ILE A 1 624 ? 16.721 -2.761 -18.010 1.00 98.75 624 ILE A C 1
ATOM 4699 O O . ILE A 1 624 ? 17.055 -3.908 -17.716 1.00 98.75 624 ILE A O 1
ATOM 4703 N N . THR A 1 625 ? 17.107 -2.165 -19.132 1.00 98.62 625 THR A N 1
ATOM 4704 C CA . THR A 1 625 ? 17.997 -2.800 -20.103 1.00 98.62 625 THR A CA 1
ATOM 4705 C C . THR A 1 625 ? 19.426 -2.294 -19.918 1.00 98.62 625 THR A C 1
ATOM 4707 O O . THR A 1 625 ? 19.714 -1.128 -20.176 1.00 98.62 625 THR A O 1
ATOM 4710 N N . PHE A 1 626 ? 20.332 -3.180 -19.505 1.00 97.75 626 PHE A N 1
ATOM 4711 C CA . PHE A 1 626 ? 21.773 -2.933 -19.446 1.00 97.75 626 PHE A CA 1
ATOM 4712 C C . PHE A 1 626 ? 22.473 -3.799 -20.491 1.00 97.75 626 PHE A C 1
ATOM 4714 O O . PHE A 1 626 ? 22.352 -5.021 -20.463 1.00 97.75 626 PHE A O 1
ATOM 4721 N N . ASN A 1 627 ? 23.213 -3.181 -21.418 1.00 94.62 627 ASN A N 1
ATOM 4722 C CA . ASN A 1 627 ? 23.964 -3.888 -22.467 1.00 94.62 627 ASN A CA 1
ATOM 4723 C C . ASN A 1 627 ? 23.112 -4.922 -23.239 1.00 94.62 627 ASN A C 1
ATOM 4725 O O . ASN A 1 627 ? 23.563 -6.028 -23.525 1.00 94.62 627 ASN A O 1
ATOM 4729 N N . GLY A 1 628 ? 21.852 -4.577 -23.531 1.00 96.62 628 GLY A N 1
ATOM 4730 C CA . GLY A 1 628 ? 20.900 -5.450 -24.229 1.00 96.62 628 GLY A CA 1
ATOM 4731 C C . GLY A 1 628 ? 20.238 -6.534 -23.368 1.00 96.62 628 GLY A C 1
ATOM 4732 O O . GLY A 1 628 ? 19.388 -7.252 -23.883 1.00 96.62 628 GLY A O 1
ATOM 4733 N N . LYS A 1 629 ? 20.578 -6.646 -22.078 1.00 98.38 629 LYS A N 1
ATOM 4734 C CA . LYS A 1 629 ? 19.979 -7.598 -21.130 1.00 98.38 629 LYS A CA 1
ATOM 4735 C C . LYS A 1 629 ? 19.011 -6.910 -20.179 1.00 98.38 629 LYS A C 1
ATOM 4737 O O . LYS A 1 629 ? 19.265 -5.795 -19.731 1.00 98.38 629 LYS A O 1
ATOM 4742 N N . GLN A 1 630 ? 17.909 -7.579 -19.870 1.00 98.62 630 GLN A N 1
ATOM 4743 C CA . GLN A 1 630 ? 16.803 -7.050 -19.075 1.00 98.62 630 GLN A CA 1
ATOM 4744 C C . GLN A 1 630 ? 16.908 -7.474 -17.611 1.00 98.62 630 GLN A C 1
ATOM 4746 O O . GLN A 1 630 ? 17.163 -8.635 -17.317 1.00 98.62 630 GLN A O 1
ATOM 4751 N N . ILE A 1 631 ? 16.649 -6.560 -16.681 1.00 98.75 631 ILE A N 1
ATOM 4752 C CA . ILE A 1 631 ? 16.619 -6.872 -15.250 1.00 98.75 631 ILE A CA 1
ATOM 4753 C C . ILE A 1 631 ? 15.582 -6.019 -14.522 1.00 98.75 631 ILE A C 1
ATOM 4755 O O . ILE A 1 631 ? 15.433 -4.830 -14.798 1.00 98.75 631 ILE A O 1
ATOM 4759 N N . LEU A 1 632 ? 14.840 -6.624 -13.600 1.00 98.88 632 LEU A N 1
ATOM 4760 C CA . LEU A 1 632 ? 13.859 -5.937 -12.770 1.00 98.88 632 LEU A CA 1
ATOM 4761 C C . LEU A 1 632 ? 14.549 -5.191 -11.617 1.00 98.88 632 LEU A C 1
ATOM 4763 O O . LEU A 1 632 ? 15.359 -5.755 -10.879 1.00 98.88 632 LEU A O 1
ATOM 4767 N N . GLY A 1 633 ? 14.182 -3.925 -11.442 1.00 98.62 633 GLY A N 1
ATOM 4768 C CA . GLY A 1 633 ? 14.666 -3.061 -10.374 1.00 98.62 633 GLY A CA 1
ATOM 4769 C C . GLY A 1 633 ? 13.688 -1.929 -10.057 1.00 98.62 633 GLY A C 1
ATOM 4770 O O . GLY A 1 633 ? 12.468 -2.074 -10.193 1.00 98.62 633 GLY A O 1
ATOM 4771 N N . LYS A 1 634 ? 14.235 -0.788 -9.635 1.00 98.44 634 LYS A N 1
ATOM 4772 C CA . LYS A 1 634 ? 13.477 0.404 -9.236 1.00 98.44 634 LYS A CA 1
ATOM 4773 C C . LYS A 1 634 ? 13.613 1.546 -10.228 1.00 98.44 634 LYS A C 1
ATOM 4775 O O . LYS A 1 634 ? 14.659 1.720 -10.849 1.00 98.44 634 LYS A O 1
ATOM 4780 N N . VAL A 1 635 ? 12.570 2.364 -10.308 1.00 98.12 635 VAL A N 1
ATOM 4781 C CA . VAL A 1 635 ? 12.501 3.558 -11.152 1.00 98.12 635 VAL A CA 1
ATOM 4782 C C . VAL A 1 635 ? 11.892 4.701 -10.355 1.00 98.12 635 VAL A C 1
ATOM 4784 O O . VAL A 1 635 ? 10.761 4.604 -9.887 1.00 98.12 635 VAL A O 1
ATOM 4787 N N . ASP A 1 636 ? 12.625 5.797 -10.240 1.00 96.38 636 ASP A N 1
ATOM 4788 C CA . ASP A 1 636 ? 12.074 7.100 -9.897 1.00 96.38 636 ASP A CA 1
ATOM 4789 C C . ASP A 1 636 ? 11.659 7.779 -11.203 1.00 96.38 636 ASP A C 1
ATOM 4791 O O . ASP A 1 636 ? 12.490 8.240 -11.994 1.00 96.38 636 ASP A O 1
ATOM 4795 N N . VAL A 1 637 ? 10.351 7.761 -11.465 1.00 93.69 637 VAL A N 1
ATOM 4796 C CA . VAL A 1 637 ? 9.797 8.252 -12.729 1.00 93.69 637 VAL A CA 1
ATOM 4797 C C . VAL A 1 637 ? 9.947 9.764 -12.842 1.00 93.69 637 VAL A C 1
ATOM 4799 O O . VAL A 1 637 ? 10.127 10.252 -13.948 1.00 93.69 637 VAL A O 1
ATOM 4802 N N . ARG A 1 638 ? 9.906 10.519 -11.740 1.00 91.88 638 ARG A N 1
ATOM 4803 C CA . ARG A 1 638 ? 9.977 11.988 -11.798 1.00 91.88 638 ARG A CA 1
ATOM 4804 C C . ARG A 1 638 ? 11.406 12.485 -11.967 1.00 91.88 638 ARG A C 1
ATOM 4806 O O . ARG A 1 638 ? 11.616 13.461 -12.675 1.00 91.88 638 ARG A O 1
ATOM 4813 N N . ASN A 1 639 ? 12.362 11.801 -11.348 1.00 93.50 639 ASN A N 1
ATOM 4814 C CA . ASN A 1 639 ? 13.776 12.174 -11.387 1.00 93.50 639 ASN A CA 1
ATOM 4815 C C . ASN A 1 639 ? 14.566 11.445 -12.489 1.00 93.50 639 ASN A C 1
ATOM 4817 O O . ASN A 1 639 ? 15.795 11.466 -12.478 1.00 93.50 639 ASN A O 1
ATOM 4821 N N . GLU A 1 640 ? 13.873 10.770 -13.413 1.00 96.06 640 GLU A N 1
ATOM 4822 C CA . GLU A 1 640 ? 14.454 10.018 -14.534 1.00 96.06 640 GLU A CA 1
ATOM 4823 C C . GLU A 1 640 ? 15.615 9.097 -14.125 1.00 96.06 640 GLU A C 1
ATOM 4825 O O . GLU A 1 640 ? 16.643 9.027 -14.801 1.00 96.06 640 GLU A O 1
ATOM 4830 N N . ARG A 1 641 ? 15.464 8.367 -13.013 1.00 97.31 641 ARG A N 1
ATOM 4831 C CA . ARG A 1 641 ? 16.516 7.495 -12.464 1.00 97.31 641 ARG A CA 1
ATOM 4832 C C . ARG A 1 641 ? 16.013 6.069 -12.315 1.00 97.31 641 ARG A C 1
ATOM 4834 O O . ARG A 1 641 ? 15.064 5.821 -11.581 1.00 97.31 641 ARG A O 1
ATOM 4841 N N . ALA A 1 642 ? 16.694 5.117 -12.939 1.00 98.25 642 ALA A N 1
ATOM 4842 C CA . ALA A 1 642 ? 16.414 3.692 -12.797 1.00 98.25 642 ALA A CA 1
ATOM 4843 C C . ALA A 1 642 ? 17.642 2.959 -12.259 1.00 98.25 642 ALA A C 1
ATOM 4845 O O . ALA A 1 642 ? 18.771 3.329 -12.579 1.00 98.25 642 ALA A O 1
ATOM 4846 N N . ALA A 1 643 ? 17.440 1.940 -11.426 1.00 98.44 643 ALA A N 1
ATOM 4847 C CA . ALA A 1 643 ? 18.540 1.153 -10.886 1.00 98.44 643 ALA A CA 1
ATOM 4848 C C . ALA A 1 643 ? 18.169 -0.304 -10.584 1.00 98.44 643 ALA A C 1
ATOM 4850 O O . ALA A 1 643 ? 17.037 -0.592 -10.192 1.00 98.44 643 ALA A O 1
ATOM 4851 N N . ALA A 1 644 ? 19.148 -1.199 -10.715 1.00 98.50 644 ALA A N 1
ATOM 4852 C CA . ALA A 1 644 ? 19.062 -2.600 -10.304 1.00 98.50 644 ALA A CA 1
ATOM 4853 C C . ALA A 1 644 ? 20.377 -3.065 -9.655 1.00 98.50 644 ALA A C 1
ATOM 4855 O O . ALA A 1 644 ? 21.463 -2.622 -10.040 1.00 98.50 644 ALA A O 1
ATOM 4856 N N . GLY A 1 645 ? 20.276 -3.962 -8.672 1.00 97.88 645 GLY A N 1
ATOM 4857 C CA . GLY A 1 645 ? 21.421 -4.604 -8.025 1.00 97.88 645 GLY A CA 1
ATOM 4858 C C . GLY A 1 645 ? 21.886 -5.802 -8.832 1.00 97.88 645 GLY A C 1
ATOM 4859 O O . GLY A 1 645 ? 21.057 -6.641 -9.165 1.00 97.88 645 GLY A O 1
ATOM 4860 N N . PHE A 1 646 ? 23.164 -5.835 -9.201 1.00 97.44 646 PHE A N 1
ATOM 4861 C CA . PHE A 1 646 ? 23.839 -7.014 -9.751 1.00 97.44 646 PHE A CA 1
ATOM 4862 C C . PHE A 1 646 ? 25.355 -6.779 -9.796 1.00 97.44 646 PHE A C 1
ATOM 4864 O O . PHE A 1 646 ? 25.828 -5.654 -10.002 1.00 97.44 646 PHE A O 1
ATOM 4871 N N . GLY A 1 647 ? 26.138 -7.852 -9.672 1.00 95.44 647 GLY A N 1
ATOM 4872 C CA . GLY A 1 647 ? 27.602 -7.782 -9.743 1.00 95.44 647 GLY A CA 1
ATOM 4873 C C . GLY A 1 647 ? 28.256 -7.067 -8.551 1.00 95.44 647 GLY A C 1
ATOM 4874 O O . GLY A 1 647 ? 29.318 -6.467 -8.704 1.00 95.44 647 GLY A O 1
ATOM 4875 N N . GLY A 1 648 ? 27.623 -7.104 -7.381 1.00 95.62 648 GLY A N 1
ATOM 4876 C CA . GLY A 1 648 ? 28.080 -6.523 -6.120 1.00 95.62 648 GLY A CA 1
ATOM 4877 C C . GLY A 1 648 ? 27.754 -5.039 -5.925 1.00 95.62 648 GLY A C 1
ATOM 4878 O O . GLY A 1 648 ? 28.271 -4.441 -4.980 1.00 95.62 648 GLY A O 1
ATOM 4879 N N . LYS A 1 649 ? 26.953 -4.413 -6.799 1.00 96.88 649 LYS A N 1
ATOM 4880 C CA . LYS A 1 649 ? 26.712 -2.957 -6.786 1.00 96.88 649 LYS A CA 1
ATOM 4881 C C . LYS A 1 649 ? 25.330 -2.556 -7.304 1.00 96.88 649 LYS A C 1
ATOM 4883 O O . LYS A 1 649 ? 24.659 -3.318 -7.999 1.00 96.88 649 LYS A O 1
ATOM 4888 N N . GLU A 1 650 ? 24.934 -1.317 -7.018 1.00 98.06 650 GLU A N 1
ATOM 4889 C CA . GLU A 1 650 ? 23.815 -0.665 -7.712 1.00 98.06 650 GLU A CA 1
ATOM 4890 C C . GLU A 1 650 ? 24.274 -0.221 -9.110 1.00 98.06 650 GLU A C 1
ATOM 4892 O O . GLU A 1 650 ? 25.222 0.551 -9.256 1.00 98.06 650 GLU A O 1
ATOM 4897 N N . ASN A 1 651 ? 23.597 -0.694 -10.153 1.00 98.25 651 ASN A N 1
ATOM 4898 C CA . ASN A 1 651 ? 23.801 -0.225 -11.521 1.00 98.25 651 ASN A CA 1
ATOM 4899 C C . ASN A 1 651 ? 22.686 0.760 -11.856 1.00 98.25 651 ASN A C 1
ATOM 4901 O O . ASN A 1 651 ? 21.510 0.442 -11.677 1.00 98.25 651 ASN A O 1
ATOM 4905 N N . VAL A 1 652 ? 23.053 1.953 -12.322 1.00 98.25 652 VAL A N 1
ATOM 4906 C CA . VAL A 1 652 ? 22.149 3.108 -12.418 1.00 98.25 652 VAL A CA 1
ATOM 4907 C C . VAL A 1 652 ? 22.108 3.638 -13.848 1.00 98.25 652 VAL A C 1
ATOM 4909 O O . VAL A 1 652 ? 23.148 3.808 -14.480 1.00 98.25 652 VAL A O 1
ATOM 4912 N N . LEU A 1 653 ? 20.907 3.958 -14.330 1.00 98.25 653 LEU A N 1
ATOM 4913 C CA . LEU A 1 653 ? 20.669 4.788 -15.508 1.00 98.25 653 LEU A CA 1
ATOM 4914 C C . LEU A 1 653 ? 20.007 6.098 -15.077 1.00 98.25 653 LEU A C 1
ATOM 4916 O O . LEU A 1 653 ? 19.106 6.094 -14.236 1.00 98.25 653 LEU A O 1
ATOM 4920 N N . VAL A 1 654 ? 20.426 7.210 -15.680 1.00 97.94 654 VAL A N 1
ATOM 4921 C CA . VAL A 1 654 ? 19.857 8.545 -15.443 1.00 97.94 654 VAL A CA 1
ATOM 4922 C C . VAL A 1 654 ? 19.510 9.236 -16.758 1.00 97.94 654 VAL A C 1
ATOM 4924 O O . VAL A 1 654 ? 20.135 8.971 -17.790 1.00 97.94 654 VAL A O 1
ATOM 4927 N N . GLY A 1 655 ? 18.514 10.120 -16.718 1.00 96.69 655 GLY A N 1
ATOM 4928 C CA . GLY A 1 655 ? 18.128 10.979 -17.835 1.00 96.69 655 GLY A CA 1
ATOM 4929 C C . GLY A 1 655 ? 17.757 10.183 -19.096 1.00 96.69 655 GLY A C 1
ATOM 4930 O O . GLY A 1 655 ? 17.054 9.170 -19.000 1.00 96.69 655 GLY A O 1
ATOM 4931 N N . PRO A 1 656 ? 18.276 10.551 -20.286 1.00 96.44 656 PRO A N 1
ATOM 4932 C CA . PRO A 1 656 ? 17.934 9.882 -21.543 1.00 96.44 656 PRO A CA 1
ATOM 4933 C C . PRO A 1 656 ? 18.205 8.373 -21.550 1.00 96.44 656 PRO A C 1
ATOM 4935 O O . PRO A 1 656 ? 17.456 7.614 -22.163 1.00 96.44 656 PRO A O 1
ATOM 4938 N N . ALA A 1 657 ? 19.246 7.917 -20.844 1.00 97.50 657 ALA A N 1
ATOM 4939 C CA . ALA A 1 657 ? 19.553 6.494 -20.748 1.00 97.50 657 ALA A CA 1
ATOM 4940 C C . ALA A 1 657 ? 18.476 5.740 -19.956 1.00 97.50 657 ALA A C 1
ATOM 4942 O O . ALA A 1 657 ? 18.098 4.639 -20.350 1.00 97.50 657 ALA A O 1
ATOM 4943 N N . CYS A 1 658 ? 17.943 6.338 -18.886 1.00 97.56 658 CYS A N 1
ATOM 4944 C CA . CYS A 1 658 ? 16.806 5.788 -18.152 1.00 97.56 658 CYS A CA 1
ATOM 4945 C C . CYS A 1 658 ? 15.570 5.726 -19.058 1.00 97.56 658 CYS A C 1
ATOM 4947 O O . CYS A 1 658 ? 14.986 4.654 -19.227 1.00 97.56 658 CYS A O 1
ATOM 4949 N N . ALA A 1 659 ? 15.230 6.843 -19.706 1.00 95.25 659 ALA A N 1
ATOM 4950 C CA . ALA A 1 659 ? 14.031 6.948 -20.530 1.00 95.25 659 ALA A CA 1
ATOM 4951 C C . ALA A 1 659 ? 14.024 5.989 -21.733 1.00 95.25 659 ALA A C 1
ATOM 4953 O O . ALA A 1 659 ? 12.983 5.425 -22.066 1.00 95.25 659 ALA A O 1
ATOM 4954 N N . ALA A 1 660 ? 15.174 5.769 -22.371 1.00 97.25 660 ALA A N 1
ATOM 4955 C CA . ALA A 1 660 ? 15.278 4.888 -23.532 1.00 97.25 660 ALA A CA 1
ATOM 4956 C C . ALA A 1 660 ? 15.297 3.390 -23.175 1.00 97.25 660 ALA A C 1
ATOM 4958 O O . ALA A 1 660 ? 14.906 2.569 -24.001 1.00 97.25 660 ALA A O 1
ATOM 4959 N N . ASN A 1 661 ? 15.743 3.025 -21.967 1.00 98.25 661 ASN A N 1
ATOM 4960 C CA . ASN A 1 661 ? 16.052 1.631 -21.617 1.00 98.25 661 ASN A CA 1
ATOM 4961 C C . ASN A 1 661 ? 15.167 1.044 -20.511 1.00 98.25 661 ASN A C 1
ATOM 4963 O O . ASN A 1 661 ? 15.450 -0.055 -20.031 1.00 98.25 661 ASN A O 1
ATOM 4967 N N . THR A 1 662 ? 14.110 1.747 -20.099 1.00 98.56 662 THR A N 1
ATOM 4968 C CA . THR A 1 662 ? 13.269 1.336 -18.967 1.00 98.56 662 THR A CA 1
ATOM 4969 C C . THR A 1 662 ? 11.814 1.125 -19.379 1.00 98.56 662 THR A C 1
ATOM 4971 O O . THR A 1 662 ? 11.211 1.952 -20.064 1.00 98.56 662 THR A O 1
ATOM 4974 N N . ILE A 1 663 ? 11.223 0.026 -18.909 1.00 98.56 663 ILE A N 1
ATOM 4975 C CA . ILE A 1 663 ? 9.792 -0.274 -19.008 1.00 98.56 663 ILE A CA 1
ATOM 4976 C C . ILE A 1 663 ? 9.221 -0.304 -17.589 1.00 98.56 663 ILE A C 1
ATOM 4978 O O . ILE A 1 663 ? 9.670 -1.078 -16.749 1.00 98.56 663 ILE A O 1
ATOM 4982 N N . VAL A 1 664 ? 8.230 0.537 -17.310 1.00 98.56 664 VAL A N 1
ATOM 4983 C CA . VAL A 1 664 ? 7.684 0.782 -15.969 1.00 98.56 664 VAL A CA 1
ATOM 4984 C C . VAL A 1 664 ? 6.359 0.047 -15.794 1.00 98.56 664 VAL A C 1
ATOM 4986 O O . VAL A 1 664 ? 5.503 0.062 -16.685 1.00 98.56 664 VAL A O 1
ATOM 4989 N N . LEU A 1 665 ? 6.158 -0.566 -14.628 1.00 98.56 665 LEU A N 1
ATOM 4990 C CA . LEU A 1 665 ? 4.870 -1.143 -14.261 1.00 98.56 665 LEU A CA 1
ATOM 4991 C C . LEU A 1 665 ? 3.853 -0.027 -13.998 1.00 98.56 665 LEU A C 1
ATOM 4993 O O . LEU A 1 665 ? 4.038 0.809 -13.116 1.00 98.56 665 LEU A O 1
ATOM 4997 N N . CYS A 1 666 ? 2.754 -0.038 -14.743 1.00 97.12 666 CYS A N 1
ATOM 4998 C CA . CYS A 1 666 ? 1.653 0.905 -14.608 1.00 97.12 666 CYS A CA 1
ATOM 4999 C C . CYS A 1 666 ? 0.345 0.181 -14.282 1.00 97.12 666 CYS A C 1
ATOM 5001 O O . CYS A 1 666 ? 0.188 -1.013 -14.539 1.00 97.12 666 CYS A O 1
ATOM 5003 N N . ARG A 1 667 ? -0.625 0.934 -13.768 1.00 95.81 667 ARG A N 1
ATOM 5004 C CA . ARG A 1 667 ? -1.998 0.508 -13.516 1.00 95.81 667 ARG A CA 1
ATOM 5005 C C . ARG A 1 667 ? -3.006 1.476 -14.125 1.00 95.81 667 ARG A C 1
ATOM 5007 O O . ARG A 1 667 ? -2.750 2.677 -14.218 1.00 95.81 667 ARG A O 1
ATOM 5014 N N . LYS A 1 668 ? -4.165 0.958 -14.521 1.00 95.00 668 LYS A N 1
ATOM 5015 C CA . LYS A 1 668 ? -5.282 1.736 -15.069 1.00 95.00 668 LYS A CA 1
ATOM 5016 C C . LYS A 1 668 ? -6.591 1.315 -14.431 1.00 95.00 668 LYS A C 1
ATOM 5018 O O . LYS A 1 668 ? -6.915 0.129 -14.408 1.00 95.00 668 LYS A O 1
ATOM 5023 N N . ALA A 1 669 ? -7.358 2.291 -13.953 1.00 93.56 669 ALA A N 1
ATOM 5024 C CA . ALA A 1 669 ? -8.680 2.041 -13.403 1.00 93.56 669 ALA A CA 1
ATOM 5025 C C . ALA A 1 669 ? -9.626 1.515 -14.495 1.00 93.56 669 ALA A C 1
ATOM 5027 O O . ALA A 1 669 ? -9.643 2.003 -15.632 1.00 93.56 669 ALA A O 1
ATOM 5028 N N . ARG A 1 670 ? -10.424 0.507 -14.145 1.00 92.31 670 ARG A N 1
ATOM 5029 C CA . ARG A 1 670 ? -11.473 -0.034 -15.010 1.00 92.31 670 ARG A CA 1
ATOM 5030 C C . ARG A 1 670 ? -12.613 0.979 -15.149 1.00 92.31 670 ARG A C 1
ATOM 5032 O O . ARG A 1 670 ? -12.793 1.823 -14.269 1.00 92.31 670 ARG A O 1
ATOM 5039 N N . PRO A 1 671 ? -13.421 0.895 -16.221 1.00 88.94 671 PRO A N 1
ATOM 5040 C CA . PRO A 1 671 ? -14.543 1.806 -16.423 1.00 88.94 671 PRO A CA 1
ATOM 5041 C C . PRO A 1 671 ? -15.446 1.903 -15.186 1.00 88.94 671 PRO A C 1
ATOM 5043 O O . PRO A 1 671 ? -15.925 0.890 -14.681 1.00 88.94 671 PRO A O 1
ATOM 5046 N N . GLY A 1 672 ? -15.672 3.130 -14.713 1.00 86.62 672 GLY A N 1
ATOM 5047 C CA . GLY A 1 672 ? -16.504 3.415 -13.541 1.00 86.62 672 GLY A CA 1
ATOM 5048 C C . GLY A 1 672 ? -15.778 3.398 -12.192 1.00 86.62 672 GLY A C 1
ATOM 5049 O O . GLY A 1 672 ? -16.378 3.795 -11.196 1.00 86.62 672 GLY A O 1
ATOM 5050 N N . TYR A 1 673 ? -14.500 3.019 -12.161 1.00 88.88 673 TYR A N 1
ATOM 5051 C CA . TYR A 1 673 ? -13.638 3.112 -10.984 1.00 88.88 673 TYR A CA 1
ATOM 5052 C C . TYR A 1 673 ? -12.610 4.235 -11.150 1.00 88.88 673 TYR A C 1
ATOM 5054 O O . TYR A 1 673 ? -12.318 4.673 -12.263 1.00 88.88 673 TYR A O 1
ATOM 5062 N N . LYS A 1 674 ? -12.060 4.705 -10.031 1.00 88.06 674 LYS A N 1
ATOM 5063 C CA . LYS A 1 674 ? -11.008 5.723 -9.982 1.00 88.06 674 LYS A CA 1
ATOM 5064 C C . LYS A 1 674 ? -10.019 5.379 -8.871 1.00 88.06 674 LYS A C 1
ATOM 5066 O O . LYS A 1 674 ? -10.411 4.758 -7.886 1.00 88.06 674 LYS A O 1
ATOM 5071 N N . PHE A 1 675 ? -8.760 5.751 -9.064 1.00 84.69 675 PHE A N 1
ATOM 5072 C CA . PHE A 1 675 ? -7.811 5.814 -7.959 1.00 84.69 675 PHE A CA 1
ATOM 5073 C C . PHE A 1 675 ? -8.116 7.075 -7.146 1.00 84.69 675 PHE A C 1
ATOM 5075 O O . PHE A 1 675 ? -8.522 8.085 -7.733 1.00 84.69 675 PHE A O 1
ATOM 5082 N N . ASP A 1 676 ? -7.998 6.970 -5.828 1.00 61.22 676 ASP A N 1
ATOM 5083 C CA . ASP A 1 676 ? -8.160 8.099 -4.910 1.00 61.22 676 ASP A CA 1
ATOM 5084 C C . ASP A 1 676 ? -6.866 8.906 -4.772 1.00 61.22 676 ASP A C 1
ATOM 5086 O O . ASP A 1 676 ? -5.775 8.307 -4.943 1.00 61.22 676 ASP A O 1
#

InterPro domains:
  IPR021010 Cytosolic motility protein [PF12150] (20-178)
  IPR021010 Cytosolic motility protein [PF12150] (500-669)
  IPR021010 Cytosolic motility protein [PTHR31578] (17-198)

Sequence (676 aa):
IHSTSYVCLNMIAARSQPKEDTWAFQKIGTAFPPNPVKCLGQQNMYVALWYKHGKPIHGRSWNNGGVVECSFPYKKVELSTARQLEGNIQVLQYSGDHNSQGFWYEWIRYGDRLEKAEGRELVHCGDSFPILWKDRPEGALLGYVDNKTEIALFSCDGKVYERAGPQLNDMYILMRNTVGGPPFCECPHCPKAPPPPPTRPGCTCGAGLTSQSCSCHLAHKCSCGSGAIAGTAGHELHRCACGLLLGMRNHRSHRCSCGSTLDTTITGHESHLCSCGSIVGAPCFISHESHKCSCGSVLSSDTTGHESHKCSCGSLVGSGTPTSHATHKCSCGSVLTADISGHELHKCSCGSLVGESCFIIHESHKCSCGTTLGADISGHESHQCSCGSIVGEALAISHESHKCSCGSLLGSDVTGHESHKCSCGSVIVISGYVNHDSHKCSCGAGDAFSPGHELHKCSCGTSVQDPHSHPQLPGGGVCRCRCTCFKLARPILPPRVMLDEWIDIRAGDPWPDKILVKALNQTLDTIPGENPDQYVALWYQAGEPVMGRVWNENGRVAADFCWNDKEYRGNVGSIQLLVHLSERARGFDYQWLPYPQASSFDKSKAWIPVHVNNAKGDISAGVITFNGKQILGKVDVRNERAAAGFGGKENVLVGPACAANTIVLCRKARPGYKFD

pLDDT: mean 75.65, std 23.22, range [22.12, 98.88]

Organism: Haemonchus contortus (NCBI:txid6289)

Radius of gyration: 34.74 Å; chains: 1; bounding box: 76×110×84 Å

Foldseek 3Di:
DDDDDDDPPPPPPPLDDFAAWDWDKFFFFFADDAAFAADPPDDFWGWKWADDPNDIWIFIWGFALQGIWTWTDDPFWIDIDCVSRVGIIITTHDDDFCSVRLWDKDKDFPLCCVVPVVQKDFDADVQWFKKWPQVPPVHITITIARNVVQWTWTHDPGGIDIDHDPVSRRIITMITRNDAGDPPDPDPRHDDDPPDDDPDDDDDDDDDDDDDADDDEEEDADEYEADEDDDHEHYAEYEYEYAEYEEYEHYAEYEYEYAEYEQYAYEDYAEYHYEYAEYDDEHEDDAYAEYEYHYAEYDEYEYEHYQEYEYEYAEYEDYDEYAAYAEYEYHYAEYYADAYEHYAEYEYEYAEYEDQEHDYAYAEYEYEYAEYYNDADEHYQEYEYEYAEYADEHEYYEYAEYEYEYAEYHHYEHEYYAEYEYEYAYYEDYDYAYDYAEYEYEYNAYDDDDPDYPDYHYNYDDDDDDDDDDDDDDDDDDDDDDDDDDDDDDPDDPDADQDFDKGKDWFFAFDDPFAFAWAQPDQWQADPPDGSTWGWKWHHHPRDIWIFTWDQDPRTTWTWTADDFFIDTGGSHMIITTGDDDPSRHQKDKDWAQLVLALDPDPPRQKHFPWDDDPVATKFWKWFADPNTTGITIDRSVQLKTWYDDPGTIDIDGDPNSRHGIITMIMGGHPPDDRD